Protein AF-A0A7C6RR47-F1 (afdb_monomer)

Structure (mmCIF, N/CA/C/O backbone):
data_AF-A0A7C6RR47-F1
#
_entry.id   AF-A0A7C6RR47-F1
#
loop_
_atom_site.group_PDB
_atom_site.id
_atom_site.type_symbol
_atom_site.label_atom_id
_atom_site.label_alt_id
_atom_site.label_comp_id
_atom_site.label_asym_id
_atom_site.label_entity_id
_atom_site.label_seq_id
_atom_site.pdbx_PDB_ins_code
_atom_site.Cartn_x
_atom_site.Cartn_y
_atom_site.Cartn_z
_atom_site.occupancy
_atom_site.B_iso_or_equiv
_atom_site.auth_seq_id
_atom_site.auth_comp_id
_atom_site.auth_asym_id
_atom_site.auth_atom_id
_atom_site.pdbx_PDB_model_num
ATOM 1 N N . MET A 1 1 ? -8.404 12.039 14.847 1.00 61.62 1 MET A N 1
ATOM 2 C CA . MET A 1 1 ? -8.787 10.628 15.078 1.00 61.62 1 MET A CA 1
ATOM 3 C C . MET A 1 1 ? -9.611 10.583 16.363 1.00 61.62 1 MET A C 1
ATOM 5 O O . MET A 1 1 ? -9.257 11.313 17.282 1.00 61.62 1 MET A O 1
ATOM 9 N N . ARG A 1 2 ? -10.745 9.867 16.410 1.00 76.50 2 ARG A N 1
ATOM 10 C CA . ARG A 1 2 ? -11.572 9.778 17.635 1.00 76.50 2 ARG A CA 1
ATOM 11 C C . ARG A 1 2 ? -10.905 8.827 18.632 1.00 76.50 2 ARG A C 1
ATOM 13 O O . ARG A 1 2 ? -10.347 7.823 18.204 1.00 76.50 2 ARG A O 1
ATOM 20 N N . LYS A 1 3 ? -10.966 9.125 19.933 1.00 86.44 3 LYS A N 1
ATOM 21 C CA . LYS A 1 3 ? -10.440 8.232 20.979 1.00 86.44 3 LYS A CA 1
ATOM 22 C C . LYS A 1 3 ? -11.360 7.015 21.120 1.00 86.44 3 LYS A C 1
ATOM 24 O O . LYS A 1 3 ? -12.569 7.189 21.277 1.00 86.44 3 LYS A O 1
ATOM 29 N N . ILE A 1 4 ? -10.792 5.815 21.071 1.00 90.25 4 ILE A N 1
ATOM 30 C CA . ILE A 1 4 ? -11.515 4.554 21.277 1.00 90.25 4 ILE A CA 1
ATOM 31 C C . ILE A 1 4 ? -11.440 4.192 22.763 1.00 90.25 4 ILE A C 1
ATOM 33 O O . ILE A 1 4 ? -10.389 4.345 23.389 1.00 90.25 4 ILE A O 1
ATOM 37 N N . ILE A 1 5 ? -12.577 3.799 23.331 1.00 92.19 5 ILE A N 1
ATOM 38 C CA . ILE A 1 5 ? -12.757 3.513 24.757 1.00 92.19 5 ILE A CA 1
ATOM 39 C C . ILE A 1 5 ? -13.573 2.226 24.894 1.00 92.19 5 ILE A C 1
ATOM 41 O O . ILE A 1 5 ? -14.574 2.078 24.188 1.00 92.19 5 ILE A O 1
ATOM 45 N N . SER A 1 6 ? -13.216 1.358 25.838 1.00 94.06 6 SER A N 1
ATOM 46 C CA . SER A 1 6 ? -14.055 0.221 26.240 1.00 94.06 6 SER A CA 1
ATOM 47 C C . SER A 1 6 ? -14.748 0.498 27.570 1.00 94.06 6 SER A C 1
ATOM 49 O O . SER A 1 6 ? -14.225 1.206 28.426 1.00 94.06 6 SER A O 1
ATOM 51 N N . ARG A 1 7 ? -15.958 -0.034 27.747 1.00 96.31 7 ARG A N 1
ATOM 52 C CA . ARG A 1 7 ? -16.814 0.165 28.922 1.00 96.31 7 ARG A CA 1
ATOM 53 C C . ARG A 1 7 ? -17.429 -1.164 29.353 1.00 96.31 7 ARG A C 1
ATOM 55 O O . ARG A 1 7 ? -17.940 -1.911 28.520 1.00 96.31 7 ARG A O 1
ATOM 62 N N . GLY A 1 8 ? -17.407 -1.447 30.651 1.00 96.75 8 GLY A N 1
ATOM 63 C CA . GLY A 1 8 ? -17.814 -2.732 31.218 1.00 96.75 8 GLY A CA 1
ATOM 64 C C . GLY A 1 8 ? -19.058 -2.627 32.088 1.00 96.75 8 GLY A C 1
ATOM 65 O O . GLY A 1 8 ? -19.007 -2.107 33.199 1.00 96.75 8 GLY A O 1
ATOM 66 N N . VAL A 1 9 ? -20.180 -3.159 31.610 1.00 97.31 9 VAL A N 1
ATOM 67 C CA . VAL A 1 9 ? -21.425 -3.255 32.379 1.00 97.31 9 VAL A CA 1
ATOM 68 C C . VAL A 1 9 ? -21.378 -4.518 33.235 1.00 97.31 9 VAL A C 1
ATOM 70 O O . VAL A 1 9 ? -21.553 -5.629 32.731 1.00 97.31 9 VAL A O 1
ATOM 73 N N . ILE A 1 10 ? -21.148 -4.338 34.536 1.00 97.00 10 ILE A N 1
ATOM 74 C CA . ILE A 1 10 ? -21.147 -5.414 35.534 1.00 97.00 10 ILE A CA 1
ATOM 75 C C . ILE A 1 10 ? -22.486 -5.401 36.269 1.00 97.00 10 ILE A C 1
ATOM 77 O O . ILE A 1 10 ? -22.844 -4.389 36.876 1.00 97.00 10 ILE A O 1
ATOM 81 N N . ILE A 1 11 ? -23.207 -6.523 36.224 1.00 94.50 11 ILE A N 1
ATOM 82 C CA . ILE A 1 11 ? -24.537 -6.688 36.830 1.00 94.50 11 ILE A CA 1
ATOM 83 C C . ILE A 1 11 ? -24.448 -7.586 38.066 1.00 94.50 11 ILE A C 1
ATOM 85 O O . ILE A 1 11 ? -23.825 -8.643 38.035 1.00 94.50 11 ILE A O 1
ATOM 89 N N . GLU A 1 12 ? -25.137 -7.192 39.133 1.00 91.25 12 GLU A N 1
ATOM 90 C CA . GLU A 1 12 ? -25.349 -7.985 40.340 1.00 91.25 12 GLU A CA 1
ATOM 91 C C . GLU A 1 12 ? -26.840 -7.932 40.718 1.00 91.25 12 GLU A C 1
ATOM 93 O O . GLU A 1 12 ? -27.312 -6.965 41.319 1.00 91.25 12 GLU A O 1
ATOM 98 N N . LYS A 1 13 ? -27.596 -8.980 40.356 1.00 90.88 13 LYS A N 1
ATOM 99 C CA . LYS A 1 13 ? -29.071 -9.024 40.463 1.00 90.88 13 LYS A CA 1
ATOM 100 C C . LYS A 1 13 ? -29.724 -7.858 39.700 1.00 90.88 13 LYS A C 1
ATOM 102 O O . LYS A 1 13 ? -29.531 -7.751 38.496 1.00 90.88 13 LYS A O 1
ATOM 107 N N . ASP A 1 14 ? -30.454 -6.987 40.398 1.00 93.38 14 ASP A N 1
ATOM 108 C CA . ASP A 1 14 ? -31.142 -5.813 39.844 1.00 93.38 14 ASP A CA 1
ATOM 109 C C . ASP A 1 14 ? -30.263 -4.548 39.839 1.00 93.38 14 ASP A C 1
ATOM 111 O O . ASP A 1 14 ? -30.749 -3.448 39.575 1.00 93.38 14 ASP A O 1
ATOM 115 N N . TYR A 1 15 ? -28.974 -4.682 40.163 1.00 95.69 15 TYR A N 1
ATOM 116 C CA . TYR A 1 15 ? -28.036 -3.569 40.267 1.00 95.69 15 TYR A CA 1
ATOM 117 C C . TYR A 1 15 ? -26.928 -3.670 39.226 1.00 95.69 15 TYR A C 1
ATOM 119 O O . TYR A 1 15 ? -26.551 -4.761 38.801 1.00 95.69 15 TYR A O 1
ATOM 127 N N . PHE A 1 16 ? -26.363 -2.526 38.854 1.00 96.25 16 PHE A N 1
ATOM 128 C CA . PHE A 1 16 ? -25.137 -2.457 38.064 1.00 96.25 16 PHE A CA 1
ATOM 129 C C . PHE A 1 16 ? -24.137 -1.483 38.680 1.00 96.25 16 PHE A C 1
ATOM 131 O O . PHE A 1 16 ? -24.515 -0.540 39.379 1.00 96.25 16 PHE A O 1
ATOM 138 N N . TYR A 1 17 ? -22.855 -1.729 38.426 1.00 96.06 17 TYR A N 1
ATOM 139 C CA . TYR A 1 17 ? -21.780 -0.857 38.888 1.00 96.06 17 TYR A CA 1
ATOM 140 C C . TYR A 1 17 ? -21.579 0.318 37.932 1.00 96.06 17 TYR A C 1
ATOM 142 O O . TYR A 1 17 ? -21.533 0.149 36.713 1.00 96.06 17 TYR A O 1
ATOM 150 N N . ALA A 1 18 ? -21.424 1.504 38.507 1.00 95.56 18 ALA A N 1
ATOM 151 C CA . ALA A 1 18 ? -21.013 2.712 37.812 1.00 95.56 18 ALA A CA 1
ATOM 152 C C . ALA A 1 18 ? -20.029 3.491 38.686 1.00 95.56 18 ALA A C 1
ATOM 154 O O . ALA A 1 18 ? -19.902 3.241 39.886 1.00 95.56 18 ALA A O 1
ATOM 155 N N . ILE A 1 19 ? -19.354 4.454 38.077 1.00 93.25 19 ILE A N 1
ATOM 156 C CA . ILE A 1 19 ? -18.532 5.429 38.776 1.00 93.25 19 ILE A CA 1
ATOM 157 C C . ILE A 1 19 ? -19.324 6.731 38.822 1.00 93.25 19 ILE A C 1
ATOM 159 O O . ILE A 1 19 ? -19.735 7.258 37.783 1.00 93.25 19 ILE A O 1
ATOM 163 N N . PHE A 1 20 ? -19.567 7.223 40.032 1.00 92.94 20 PHE A N 1
ATOM 164 C CA . PHE A 1 20 ? -20.072 8.568 40.260 1.00 92.94 20 PHE A CA 1
ATOM 165 C C . PHE A 1 20 ? -18.896 9.535 40.272 1.00 92.94 20 PHE A C 1
ATOM 167 O O . PHE A 1 20 ? -17.930 9.329 41.006 1.00 92.94 20 PHE A O 1
ATOM 174 N N . GLY A 1 21 ? -18.983 10.586 39.464 1.00 89.81 21 GLY A N 1
ATOM 175 C CA . GLY A 1 21 ? -18.011 11.664 39.425 1.00 89.81 21 GLY A CA 1
ATOM 176 C C . GLY A 1 21 ? -18.673 12.998 39.739 1.00 89.81 21 GLY A C 1
ATOM 177 O O . GLY A 1 21 ? -19.667 13.361 39.115 1.00 89.81 21 GLY A O 1
ATOM 178 N N . ARG A 1 22 ? -18.072 13.773 40.642 1.00 89.88 22 ARG A N 1
ATOM 179 C CA . ARG A 1 22 ? -18.421 15.177 40.881 1.00 89.88 22 ARG A CA 1
ATOM 180 C C . ARG A 1 22 ? -17.204 16.062 40.672 1.00 89.88 22 ARG A C 1
ATOM 182 O O . ARG A 1 22 ? -16.155 15.838 41.273 1.00 89.88 22 ARG A O 1
ATOM 189 N N . LYS A 1 23 ? -17.342 17.079 39.826 1.00 87.50 23 LYS A N 1
ATOM 190 C CA . LYS A 1 23 ? -16.293 18.068 39.546 1.00 87.50 23 LYS A CA 1
ATOM 191 C C . LYS A 1 23 ? -16.761 19.455 39.941 1.00 87.50 23 LYS A C 1
ATOM 193 O O . LYS A 1 23 ? -17.876 19.825 39.596 1.00 87.50 23 LYS A O 1
ATOM 198 N N . VAL A 1 24 ? -15.896 20.202 40.613 1.00 87.06 24 VAL A N 1
ATOM 199 C CA . VAL A 1 24 ? -16.110 21.611 40.949 1.00 87.06 24 VAL A CA 1
ATOM 200 C C . VAL A 1 24 ? -15.171 22.443 40.086 1.00 87.06 24 VAL A C 1
ATOM 202 O O . VAL A 1 24 ? -13.958 22.216 40.104 1.00 87.06 24 VAL A O 1
ATOM 205 N N . ASP A 1 25 ? -15.724 23.352 39.287 1.00 84.75 25 ASP A N 1
ATOM 206 C CA . ASP A 1 25 ? -14.920 24.266 38.472 1.00 84.75 25 ASP A CA 1
ATOM 207 C C . ASP A 1 25 ? -14.314 25.413 39.307 1.00 84.75 25 ASP A C 1
ATOM 209 O O . ASP A 1 25 ? -14.573 25.556 40.503 1.00 84.75 25 ASP A O 1
ATOM 213 N N . GLU A 1 26 ? -13.482 26.247 38.676 1.00 81.25 26 GLU A N 1
ATOM 214 C CA . GLU A 1 26 ? -12.825 27.392 39.330 1.00 81.25 26 GLU A CA 1
ATOM 215 C C . GLU A 1 26 ? -13.816 28.454 39.849 1.00 81.25 26 GLU A C 1
ATOM 217 O O . GLU A 1 26 ? -13.447 29.287 40.677 1.00 81.25 26 GLU A O 1
ATOM 222 N N . PHE A 1 27 ? -15.074 28.408 39.398 1.00 83.06 27 PHE A N 1
ATOM 223 C CA . PHE A 1 27 ? -16.157 29.309 39.792 1.00 83.06 27 PHE A CA 1
ATOM 224 C C . PHE A 1 27 ? -17.083 28.698 40.857 1.00 83.06 27 PHE A C 1
ATOM 226 O O . PHE A 1 27 ? -18.035 29.351 41.283 1.00 83.06 27 PHE A O 1
ATOM 233 N N . GLY A 1 28 ? -16.804 27.471 41.311 1.00 79.38 28 GLY A N 1
ATOM 234 C CA . GLY A 1 28 ? -17.597 26.766 42.316 1.00 79.38 28 GLY A CA 1
ATOM 235 C C . GLY A 1 28 ? -18.832 26.048 41.767 1.00 79.38 28 GLY A C 1
ATOM 236 O O . GLY A 1 28 ? -19.649 25.590 42.563 1.00 79.38 28 GLY A O 1
ATOM 237 N N . ASN A 1 29 ? -18.995 25.931 40.445 1.00 83.94 29 ASN A N 1
ATOM 238 C CA . ASN A 1 29 ? -20.102 25.169 39.872 1.00 83.94 29 ASN A CA 1
ATOM 239 C C . ASN A 1 29 ? -19.810 23.672 39.964 1.00 83.94 29 ASN A C 1
ATOM 241 O O . ASN A 1 29 ? -18.764 23.198 39.509 1.00 83.94 29 ASN A O 1
ATOM 245 N N . GLU A 1 30 ? -20.763 22.923 40.513 1.00 87.12 30 GLU A N 1
ATOM 246 C CA . GLU A 1 30 ? -20.675 21.470 40.616 1.00 87.12 30 GLU A CA 1
ATOM 247 C C . GLU A 1 30 ? -21.294 20.802 39.382 1.00 87.12 30 GLU A C 1
ATOM 249 O O . GLU A 1 30 ? -22.404 21.127 38.958 1.00 87.12 30 GLU A O 1
ATOM 254 N N . LYS A 1 31 ? -20.573 19.839 38.805 1.00 86.94 31 LYS A N 1
ATOM 255 C CA . LYS A 1 31 ? -21.072 18.947 37.760 1.00 86.94 31 LYS A CA 1
ATOM 256 C C . LYS A 1 31 ? -20.971 17.505 38.227 1.00 86.94 31 LYS A C 1
ATOM 258 O O . LYS A 1 31 ? -19.867 16.981 38.390 1.00 86.94 31 LYS A O 1
ATOM 263 N N . GLU A 1 32 ? -22.124 16.874 38.374 1.00 89.81 32 GLU A N 1
ATOM 264 C CA . GLU A 1 32 ? -22.272 15.463 38.716 1.00 89.81 32 GLU A CA 1
ATOM 265 C C . GLU A 1 32 ? -22.564 14.637 37.463 1.00 89.81 32 GLU A C 1
ATOM 267 O O . GLU A 1 32 ? -23.210 15.113 36.529 1.00 89.81 32 GLU A O 1
ATOM 272 N N . TYR A 1 33 ? -22.039 13.418 37.411 1.00 89.06 33 TYR A N 1
ATOM 273 C CA . TYR A 1 33 ? -22.284 12.489 36.314 1.00 89.06 33 TYR A CA 1
ATOM 274 C C . TYR A 1 33 ? -22.016 11.050 36.743 1.00 89.06 33 TYR A C 1
ATOM 276 O O . TYR A 1 33 ? -21.202 10.784 37.628 1.00 89.06 33 TYR A O 1
ATOM 284 N N . TYR A 1 34 ? -22.663 10.118 36.049 1.00 92.56 34 TYR A N 1
ATOM 285 C CA . TYR A 1 34 ? -22.368 8.696 36.148 1.00 92.56 34 TYR A CA 1
ATOM 286 C C . TYR A 1 34 ? -21.716 8.205 34.862 1.00 92.56 34 TYR A C 1
ATOM 288 O O . TYR A 1 34 ? -22.094 8.602 33.755 1.00 92.56 34 TYR A O 1
ATOM 296 N N . VAL A 1 35 ? -20.752 7.303 35.000 1.00 92.69 35 VAL A N 1
ATOM 297 C CA . VAL A 1 35 ? -20.115 6.642 33.865 1.00 92.69 35 VAL A CA 1
ATOM 298 C C . VAL A 1 35 ? -19.952 5.154 34.146 1.00 92.69 35 VAL A C 1
ATOM 300 O O . VAL A 1 35 ? -19.728 4.734 35.278 1.00 92.69 35 VAL A O 1
ATOM 303 N N . ILE A 1 36 ? -20.098 4.338 33.106 1.00 96.12 36 ILE A N 1
ATOM 304 C CA . ILE A 1 36 ? -19.756 2.918 33.186 1.00 96.12 36 ILE A CA 1
ATOM 305 C C . ILE A 1 36 ? -18.224 2.805 33.263 1.00 96.12 36 ILE A C 1
ATOM 307 O O . ILE A 1 36 ? -17.552 3.490 32.495 1.00 96.12 36 ILE A O 1
ATOM 311 N N . PRO A 1 37 ? -17.655 1.988 34.158 1.00 95.38 37 PRO A N 1
ATOM 312 C CA . PRO A 1 37 ? -16.205 1.834 34.295 1.00 95.38 37 PRO A CA 1
ATOM 313 C C . PRO A 1 37 ? -15.547 1.355 32.989 1.00 95.38 37 PRO A C 1
ATOM 315 O O . PRO A 1 37 ? -16.167 0.638 32.193 1.00 95.38 37 PRO A O 1
ATOM 318 N N . GLY A 1 38 ? -14.312 1.788 32.755 1.00 94.19 38 GLY A N 1
ATOM 319 C CA . GLY A 1 38 ? -13.471 1.462 31.608 1.00 94.19 38 GLY A CA 1
ATOM 320 C C . GLY A 1 38 ? -12.686 2.666 31.069 1.00 94.19 38 GLY A C 1
ATOM 321 O O . GLY A 1 38 ? -12.999 3.823 31.368 1.00 94.19 38 GLY A O 1
ATOM 322 N N . GLY A 1 39 ? -11.725 2.409 30.184 1.00 92.62 39 GLY A N 1
ATOM 323 C CA . GLY A 1 39 ? -10.787 3.425 29.713 1.00 92.62 39 GLY A CA 1
ATOM 324 C C . GLY A 1 39 ? -10.399 3.306 28.244 1.00 92.62 39 GLY A C 1
ATOM 325 O O . GLY A 1 39 ? -11.116 2.734 27.423 1.00 92.62 39 GLY A O 1
ATOM 326 N N . GLY A 1 40 ? -9.324 4.008 27.887 1.00 91.75 40 GLY A N 1
ATOM 327 C CA . GLY A 1 40 ? -8.871 4.132 26.502 1.00 91.75 40 GLY A CA 1
ATOM 328 C C . GLY A 1 40 ? -8.038 2.935 26.068 1.00 91.75 40 GLY A C 1
ATOM 329 O O . GLY A 1 40 ? -7.365 2.334 26.893 1.00 91.75 40 GLY A O 1
ATOM 330 N N . ILE A 1 41 ? -8.060 2.632 24.773 1.00 87.62 41 ILE A N 1
ATOM 331 C CA . ILE A 1 41 ? -7.231 1.568 24.193 1.00 87.62 41 ILE A CA 1
ATOM 332 C C . ILE A 1 41 ? -5.751 1.974 24.118 1.00 87.62 41 ILE A C 1
ATOM 334 O O . ILE A 1 41 ? -5.452 3.127 23.782 1.00 87.62 41 ILE A O 1
ATOM 338 N N . GLU A 1 42 ? -4.848 1.041 24.423 1.00 85.56 42 GLU A N 1
ATOM 339 C CA . GLU A 1 42 ? -3.397 1.196 24.241 1.00 85.56 42 GLU A CA 1
ATOM 340 C C . GLU A 1 42 ? -2.926 0.669 22.868 1.00 85.56 42 GLU A C 1
ATOM 342 O O . GLU A 1 42 ? -3.703 0.083 22.109 1.00 85.56 42 GLU A O 1
ATOM 347 N N . GLU A 1 43 ? -1.667 0.936 22.491 1.00 75.50 43 GLU A N 1
ATOM 348 C CA . GLU A 1 43 ? -1.110 0.443 21.221 1.00 75.50 43 GLU A CA 1
ATOM 349 C C . GLU A 1 43 ? -1.090 -1.093 21.189 1.00 75.50 43 GLU A C 1
ATOM 351 O O . GLU A 1 43 ? -0.654 -1.737 22.137 1.00 75.50 43 GLU A O 1
ATOM 356 N N . ASP A 1 44 ? -1.556 -1.664 20.073 1.00 77.06 44 ASP A N 1
ATOM 357 C CA . ASP A 1 44 ? -1.648 -3.111 19.822 1.00 77.06 44 ASP A CA 1
ATOM 358 C C . ASP A 1 44 ? -2.574 -3.908 20.786 1.00 77.06 44 ASP A C 1
ATOM 360 O O . ASP A 1 44 ? -2.527 -5.135 20.799 1.00 77.06 44 ASP A O 1
ATOM 364 N N . GLU A 1 45 ? -3.467 -3.244 21.532 1.00 78.50 45 GLU A N 1
ATOM 365 C CA . GLU A 1 45 ? -4.457 -3.876 22.427 1.00 78.50 45 GLU A CA 1
ATOM 366 C C . GLU A 1 45 ? -5.820 -4.104 21.726 1.00 78.50 45 GLU A C 1
ATOM 368 O O . GLU A 1 45 ? -6.288 -3.251 20.968 1.00 78.50 45 GLU A O 1
ATOM 373 N N . SER A 1 46 ? -6.498 -5.236 21.966 1.00 82.06 46 SER A N 1
ATOM 374 C CA . SER A 1 46 ? -7.901 -5.450 21.545 1.00 82.06 46 SER A CA 1
ATOM 375 C C . SER A 1 46 ? -8.908 -4.811 22.517 1.00 82.06 46 SER A C 1
ATOM 377 O O . SER A 1 46 ? -8.576 -4.524 23.660 1.00 82.06 46 SER A O 1
ATOM 379 N N . LEU A 1 47 ? -10.181 -4.618 22.132 1.00 86.12 47 LEU A N 1
ATOM 380 C CA . LEU A 1 47 ? -11.199 -4.114 23.085 1.00 86.12 47 LEU A CA 1
ATOM 381 C C . LEU A 1 47 ? -11.407 -5.040 24.283 1.00 86.12 47 LEU A C 1
ATOM 383 O O . LEU A 1 47 ? -11.749 -4.583 25.370 1.00 86.12 47 LEU A O 1
ATOM 387 N N . GLU A 1 48 ? -11.264 -6.342 24.056 1.00 87.75 48 GLU A N 1
ATOM 388 C CA . GLU A 1 48 ? -11.490 -7.368 25.064 1.00 87.75 48 GLU A CA 1
ATOM 389 C C . GLU A 1 48 ? -10.349 -7.358 26.085 1.00 87.75 48 GLU A C 1
ATOM 391 O O . GLU A 1 48 ? -10.603 -7.314 27.287 1.00 87.75 48 GLU A O 1
ATOM 396 N N . GLU A 1 49 ? -9.100 -7.303 25.615 1.00 90.00 49 GLU A N 1
ATOM 397 C CA . GLU A 1 49 ? -7.926 -7.107 26.474 1.00 90.00 49 GLU A CA 1
ATOM 398 C C . GLU A 1 49 ? -8.006 -5.768 27.209 1.00 90.00 49 GLU A C 1
ATOM 400 O O . GLU A 1 49 ? -7.858 -5.737 28.431 1.00 90.00 49 GLU A O 1
ATOM 405 N N . ASN A 1 50 ? -8.369 -4.700 26.489 1.00 93.75 50 ASN A N 1
ATOM 406 C CA . ASN A 1 50 ? -8.547 -3.366 27.040 1.00 93.75 50 ASN A CA 1
ATOM 407 C C . ASN A 1 50 ? -9.549 -3.352 28.182 1.00 93.75 50 ASN A C 1
ATOM 409 O O . ASN A 1 50 ? -9.225 -2.893 29.270 1.00 93.75 50 ASN A O 1
ATOM 413 N N . ILE A 1 51 ? -10.763 -3.874 27.987 1.00 95.44 51 ILE A N 1
ATOM 414 C CA . ILE A 1 51 ? -11.762 -3.802 29.053 1.00 95.44 51 ILE A CA 1
ATOM 415 C C . ILE A 1 51 ? -11.392 -4.670 30.258 1.00 95.44 51 ILE A C 1
ATOM 417 O O . ILE A 1 51 ? -11.707 -4.305 31.389 1.00 95.44 51 ILE A O 1
ATOM 421 N N . ILE A 1 52 ? -10.708 -5.798 30.045 1.00 94.19 52 ILE A N 1
ATOM 422 C CA . ILE A 1 52 ? -10.213 -6.636 31.142 1.00 94.19 52 ILE A CA 1
ATOM 423 C C . ILE A 1 52 ? -9.147 -5.876 31.940 1.00 94.19 52 ILE A C 1
ATOM 425 O O . ILE A 1 52 ? -9.243 -5.821 33.168 1.00 94.19 52 ILE A O 1
ATOM 429 N N . ARG A 1 53 ? -8.172 -5.255 31.261 1.00 94.44 53 ARG A N 1
ATOM 430 C CA . ARG A 1 53 ? -7.125 -4.445 31.897 1.00 94.44 53 ARG A CA 1
ATOM 431 C C . ARG A 1 53 ? -7.715 -3.238 32.624 1.00 94.44 53 ARG A C 1
ATOM 433 O O . ARG A 1 53 ? -7.440 -3.045 33.803 1.00 94.44 53 ARG A O 1
ATOM 440 N N . GLU A 1 54 ? -8.581 -2.475 31.970 1.00 95.88 54 GLU A N 1
ATOM 441 C CA . GLU A 1 54 ? -9.192 -1.271 32.539 1.00 95.88 54 GLU A CA 1
ATOM 442 C C . GLU A 1 54 ? -10.056 -1.592 33.766 1.00 95.88 54 GLU A C 1
ATOM 444 O O . GLU A 1 54 ? -9.952 -0.918 34.785 1.00 95.88 54 GLU A O 1
ATOM 449 N N . LEU A 1 55 ? -10.860 -2.664 33.745 1.00 95.75 55 LEU A N 1
ATOM 450 C CA . LEU A 1 55 ? -11.630 -3.065 34.933 1.00 95.75 55 LEU A CA 1
ATOM 451 C C . LEU A 1 55 ? -10.731 -3.588 36.062 1.00 95.75 55 LEU A C 1
ATOM 453 O O . LEU A 1 55 ? -11.053 -3.401 37.240 1.00 95.75 55 LEU A O 1
ATOM 457 N N . LYS A 1 56 ? -9.584 -4.189 35.730 1.00 94.88 56 LYS A N 1
ATOM 458 C CA . LYS A 1 56 ? -8.569 -4.550 36.722 1.00 94.88 56 LYS A CA 1
ATOM 459 C C . LYS A 1 56 ? -7.946 -3.309 37.358 1.00 94.88 56 LYS A C 1
ATOM 461 O O . LYS A 1 56 ? -7.767 -3.280 38.574 1.00 94.88 56 LYS A O 1
ATOM 466 N N . GLU A 1 57 ? -7.643 -2.289 36.566 1.00 92.62 57 GLU A N 1
ATOM 467 C CA . GLU A 1 57 ? -6.998 -1.056 37.017 1.00 92.62 57 GLU A CA 1
ATOM 468 C C . GLU A 1 57 ? -7.944 -0.103 37.757 1.00 92.62 57 GLU A C 1
ATOM 470 O O . GLU A 1 57 ? -7.567 0.443 38.795 1.00 92.62 57 GLU A O 1
ATOM 475 N N . GLU A 1 58 ? -9.167 0.097 37.264 1.00 92.88 58 GLU A N 1
ATOM 476 C CA . GLU A 1 58 ? -10.141 1.037 37.834 1.00 92.88 58 GLU A CA 1
ATOM 477 C C . GLU A 1 58 ? -10.909 0.451 39.020 1.00 92.88 58 GLU A C 1
ATOM 479 O O . GLU A 1 58 ? -11.244 1.182 39.952 1.00 92.88 58 GLU A O 1
ATOM 484 N N . LEU A 1 59 ? -11.193 -0.856 39.010 1.00 93.38 59 LEU A N 1
ATOM 485 C CA . LEU A 1 59 ? -12.061 -1.489 40.009 1.00 93.38 59 LEU A CA 1
ATOM 486 C C . LEU A 1 59 ? -11.383 -2.602 40.821 1.00 93.38 59 LEU A C 1
ATOM 488 O O . LEU A 1 59 ? -12.029 -3.176 41.699 1.00 93.38 59 LEU A O 1
ATOM 492 N N . SER A 1 60 ? -10.120 -2.947 40.545 1.00 93.94 60 SER A N 1
ATOM 493 C CA . SER A 1 60 ? -9.405 -4.048 41.215 1.00 93.94 60 SER A CA 1
ATOM 494 C C . SER A 1 60 ? -10.098 -5.417 41.117 1.00 93.94 60 SER A C 1
ATOM 496 O O . SER A 1 60 ? -9.973 -6.252 42.019 1.00 93.94 60 SER A O 1
ATOM 498 N N . VAL A 1 61 ? -10.813 -5.682 40.018 1.00 94.62 61 VAL A N 1
ATOM 499 C CA . VAL A 1 61 ? -11.506 -6.961 39.777 1.00 94.62 61 VAL A CA 1
ATOM 500 C C . VAL A 1 61 ? -10.944 -7.699 38.570 1.00 94.62 61 VAL A C 1
ATOM 502 O O . VAL A 1 61 ? -10.545 -7.089 37.586 1.00 94.62 61 VAL A O 1
ATOM 505 N N . ASP A 1 62 ? -10.948 -9.028 38.642 1.00 91.88 62 ASP A N 1
ATOM 506 C CA . ASP A 1 62 ? -10.799 -9.878 37.463 1.00 91.88 62 ASP A CA 1
ATOM 507 C C . ASP A 1 62 ? -12.189 -10.191 36.919 1.00 91.88 62 ASP A C 1
ATOM 509 O O . ASP A 1 62 ? -13.105 -10.547 37.674 1.00 91.88 62 ASP A O 1
ATOM 513 N N . VAL A 1 63 ? -12.349 -10.080 35.605 1.00 93.25 63 VAL A N 1
ATOM 514 C CA . VAL A 1 63 ? -13.649 -10.210 34.951 1.00 93.25 63 VAL A CA 1
ATOM 515 C C . VAL A 1 63 ? -13.608 -11.189 33.791 1.00 93.25 63 VAL A C 1
ATOM 517 O O . VAL A 1 63 ? -12.580 -11.393 33.150 1.00 93.25 63 VAL A O 1
ATOM 520 N N . LYS A 1 64 ? -14.768 -11.766 33.496 1.00 89.88 64 LYS A N 1
ATOM 521 C CA . LYS A 1 64 ? -15.048 -12.510 32.274 1.00 89.88 64 LYS A CA 1
ATOM 522 C C . LYS A 1 64 ? -16.017 -11.707 31.414 1.00 89.88 64 LYS A C 1
ATOM 524 O O . LYS A 1 64 ? -17.044 -11.241 31.905 1.00 89.88 64 LYS A O 1
ATOM 529 N N . ILE A 1 65 ? -15.720 -11.581 30.124 1.00 92.81 65 ILE A N 1
ATOM 530 C CA . ILE A 1 65 ? -16.634 -10.972 29.154 1.00 92.81 65 ILE A CA 1
ATOM 531 C C . ILE A 1 65 ? -17.747 -11.975 28.829 1.00 92.81 65 ILE A C 1
ATOM 533 O O . ILE A 1 65 ? -17.485 -13.131 28.495 1.00 92.81 65 ILE A O 1
ATOM 537 N N . ILE A 1 66 ? -18.995 -11.529 28.944 1.00 91.38 66 ILE A N 1
ATOM 538 C CA . ILE A 1 66 ? -20.198 -12.320 28.660 1.00 91.38 66 ILE A CA 1
ATOM 539 C C . ILE A 1 66 ? -20.701 -12.066 27.239 1.00 91.38 66 ILE A C 1
ATOM 541 O O . ILE A 1 66 ? -21.153 -12.992 26.570 1.00 91.38 66 ILE A O 1
ATOM 545 N N . GLY A 1 67 ? -20.611 -10.825 26.763 1.00 86.69 67 GLY A N 1
ATOM 546 C CA . GLY A 1 67 ? -20.999 -10.482 25.401 1.00 86.69 67 GLY A CA 1
ATOM 547 C C . GLY A 1 67 ? -20.924 -8.990 25.122 1.00 86.69 67 GLY A C 1
ATOM 548 O O . GLY A 1 67 ? -20.887 -8.167 26.038 1.00 86.69 67 GLY A O 1
ATOM 549 N N . TYR A 1 68 ? -20.918 -8.633 23.843 1.00 91.75 68 TYR A N 1
ATOM 550 C CA . TYR A 1 68 ? -20.901 -7.242 23.411 1.00 91.75 68 TYR A CA 1
ATOM 551 C C . TYR A 1 68 ? -22.304 -6.661 23.273 1.00 91.75 68 TYR A C 1
ATOM 553 O O . TYR A 1 68 ? -23.221 -7.291 22.738 1.00 91.75 68 TYR A O 1
ATOM 561 N N . LEU A 1 69 ? -22.448 -5.421 23.728 1.00 92.31 69 LEU A N 1
ATOM 562 C CA . LEU A 1 69 ? -23.725 -4.722 23.820 1.00 92.31 69 LEU A CA 1
ATOM 563 C C . LEU A 1 69 ? -23.935 -3.723 22.682 1.00 92.31 69 LEU A C 1
ATOM 565 O O . LEU A 1 69 ? -25.081 -3.403 22.368 1.00 92.31 69 LEU A O 1
ATOM 569 N N . GLY A 1 70 ? -22.851 -3.229 22.080 1.00 90.25 70 GLY A N 1
ATOM 570 C CA . GLY A 1 70 ? -22.873 -2.176 21.067 1.00 90.25 70 GLY A CA 1
ATOM 571 C C . GLY A 1 70 ? -21.844 -1.080 21.339 1.00 90.25 70 GLY A C 1
ATOM 572 O O . GLY A 1 70 ? -21.065 -1.148 22.289 1.00 90.25 70 GLY A O 1
ATOM 573 N N . SER A 1 71 ? -21.872 -0.041 20.508 1.00 92.06 71 SER A N 1
ATOM 574 C CA . SER A 1 71 ? -21.048 1.157 20.670 1.00 92.06 71 SER A CA 1
ATOM 575 C C . SER A 1 71 ? -21.895 2.421 20.641 1.00 92.06 71 SER A C 1
ATOM 577 O O . SER A 1 71 ? -22.891 2.486 19.921 1.00 92.06 71 SER A O 1
ATOM 579 N N . ASP A 1 72 ? -21.448 3.443 21.359 1.00 89.88 72 ASP A N 1
ATOM 580 C CA . ASP A 1 72 ? -21.973 4.804 21.296 1.00 89.88 72 ASP A CA 1
ATOM 581 C C . ASP A 1 72 ? -20.857 5.763 20.862 1.00 89.88 72 ASP A C 1
ATOM 583 O O . ASP A 1 72 ? -19.684 5.552 21.178 1.00 89.88 72 ASP A O 1
ATOM 587 N N . GLN A 1 73 ? -21.193 6.808 20.110 1.00 90.12 73 GLN A N 1
ATOM 588 C CA . GLN A 1 73 ? -20.204 7.720 19.538 1.00 90.12 73 GLN A CA 1
ATOM 589 C C . GLN A 1 73 ? -20.605 9.183 19.702 1.00 90.12 73 GLN A C 1
ATOM 591 O O . GLN A 1 73 ? -21.736 9.582 19.439 1.00 90.12 73 GLN A O 1
ATOM 596 N N . ASN A 1 74 ? -19.630 10.015 20.058 1.00 83.19 74 ASN A N 1
ATOM 597 C CA . ASN A 1 74 ? -19.756 11.469 20.031 1.00 83.19 74 ASN A CA 1
ATOM 598 C C . ASN A 1 74 ? -18.655 12.081 19.144 1.00 83.19 74 ASN A C 1
ATOM 600 O O . ASN A 1 74 ? -17.910 11.373 18.463 1.00 83.19 74 ASN A O 1
ATOM 604 N N . LYS A 1 75 ? -18.551 13.417 19.118 1.00 82.19 75 LYS A N 1
ATOM 605 C CA . LYS A 1 75 ? -17.572 14.123 18.271 1.00 82.19 75 LYS A CA 1
ATOM 606 C C . LYS A 1 75 ? -16.121 13.682 18.524 1.00 82.19 75 LYS A C 1
ATOM 608 O O . LYS A 1 75 ? -15.336 13.666 17.579 1.00 82.19 75 LYS A O 1
ATOM 613 N N . ASN A 1 76 ? -15.789 13.298 19.757 1.00 86.75 76 ASN A N 1
ATOM 614 C CA . ASN A 1 76 ? -14.419 13.056 20.206 1.00 86.75 76 ASN A CA 1
ATOM 615 C C . ASN A 1 76 ? -14.118 11.580 20.498 1.00 86.75 76 ASN A C 1
ATOM 617 O O . ASN A 1 76 ? -12.961 11.176 20.387 1.00 86.75 76 ASN A O 1
ATOM 621 N N . THR A 1 77 ? -15.121 10.779 20.870 1.00 87.06 77 THR A N 1
ATOM 622 C CA . THR A 1 77 ? -14.922 9.410 21.368 1.00 87.06 77 THR A CA 1
ATOM 623 C C . THR A 1 77 ? -15.863 8.398 20.721 1.00 87.06 77 THR A C 1
ATOM 625 O O . THR A 1 77 ? -17.009 8.719 20.403 1.00 87.06 77 THR A O 1
ATOM 628 N N . ILE A 1 78 ? -15.383 7.162 20.584 1.00 90.56 78 ILE A N 1
ATOM 629 C CA . ILE A 1 78 ? -16.186 5.966 20.306 1.00 90.56 78 ILE A CA 1
ATOM 630 C C . ILE A 1 78 ? -16.064 5.065 21.536 1.00 90.56 78 ILE A C 1
ATOM 632 O O . ILE A 1 78 ? -14.954 4.713 21.933 1.00 90.56 78 ILE A O 1
ATOM 636 N N . SER A 1 79 ? -17.185 4.750 22.178 1.00 93.00 79 SER A N 1
ATOM 637 C CA . SER A 1 79 ? -17.245 3.940 23.395 1.00 93.00 79 SER A CA 1
ATOM 638 C C . SER A 1 79 ? -17.929 2.610 23.108 1.00 93.00 79 SER A C 1
ATOM 640 O O . SER A 1 79 ? -19.107 2.583 22.764 1.00 93.00 79 SER A O 1
ATOM 642 N N . HIS A 1 80 ? -17.189 1.518 23.257 1.00 93.94 80 HIS A N 1
ATOM 643 C CA . HIS A 1 80 ? -17.639 0.142 23.067 1.00 93.94 80 HIS A CA 1
ATOM 644 C C . HIS A 1 80 ? -18.054 -0.469 24.405 1.00 93.94 80 HIS A C 1
ATOM 646 O O . HIS A 1 80 ? -17.324 -0.341 25.383 1.00 93.94 80 HIS A O 1
ATOM 652 N N . PHE A 1 81 ? -19.214 -1.124 24.466 1.00 95.44 81 PHE A N 1
ATOM 653 C CA . PHE A 1 81 ? -19.784 -1.639 25.711 1.00 95.44 81 PHE A CA 1
ATOM 654 C C . PHE A 1 81 ? -19.838 -3.165 25.724 1.00 95.44 81 PHE A C 1
ATOM 656 O O . PHE A 1 81 ? -20.362 -3.795 24.804 1.00 95.44 81 PHE A O 1
ATOM 663 N N . PHE A 1 82 ? -19.374 -3.747 26.825 1.00 95.12 82 PHE A N 1
ATOM 664 C CA . PHE A 1 82 ? -19.374 -5.183 27.083 1.00 95.12 82 PHE A CA 1
ATOM 665 C C . PHE A 1 82 ? -20.171 -5.486 28.349 1.00 95.12 82 PHE A C 1
ATOM 667 O O . PHE A 1 82 ? -20.115 -4.729 29.316 1.00 95.12 82 PHE A O 1
ATOM 674 N N . ARG A 1 83 ? -20.901 -6.604 28.366 1.00 95.50 83 ARG A N 1
ATOM 675 C CA . ARG A 1 83 ? -21.391 -7.202 29.611 1.00 95.50 83 ARG A CA 1
AT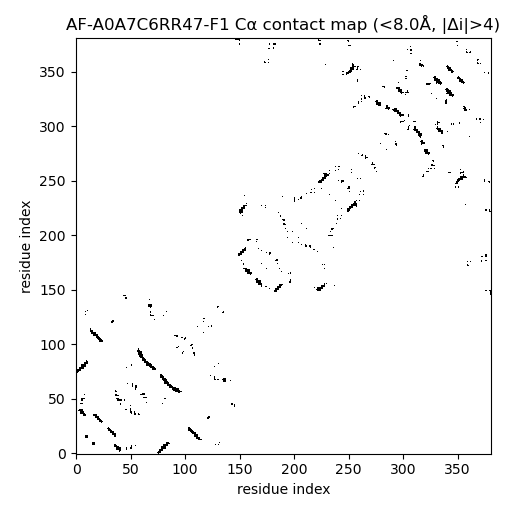OM 676 C C . ARG A 1 83 ? -20.255 -8.019 30.210 1.00 95.50 83 ARG A C 1
ATOM 678 O O . ARG A 1 83 ? -19.728 -8.903 29.534 1.00 95.50 83 ARG A O 1
ATOM 685 N N . CYS A 1 84 ? -19.928 -7.758 31.469 1.00 95.38 84 CYS A N 1
ATOM 686 C CA . CYS A 1 84 ? -18.862 -8.443 32.191 1.00 95.38 84 CYS A CA 1
ATOM 687 C C . CYS A 1 84 ? -19.393 -9.064 33.489 1.00 95.38 84 CYS A C 1
ATOM 689 O O . CYS A 1 84 ? -20.317 -8.541 34.112 1.00 95.38 84 CYS A O 1
ATOM 691 N N . GLU A 1 85 ? -18.778 -10.162 33.911 1.00 93.19 85 GLU A N 1
ATOM 692 C CA . GLU A 1 85 ? -19.026 -10.821 35.193 1.00 93.19 85 GLU A CA 1
ATOM 693 C C . GLU A 1 85 ? -17.734 -10.837 36.011 1.00 93.19 85 GLU A C 1
ATOM 695 O O . GLU A 1 85 ? -16.668 -11.150 35.481 1.00 93.19 85 GLU A O 1
ATOM 700 N N . ILE A 1 86 ? -17.813 -10.494 37.298 1.00 94.69 86 ILE A N 1
ATOM 701 C CA . ILE A 1 86 ? -16.658 -10.558 38.199 1.00 94.69 86 ILE A CA 1
ATOM 702 C C . ILE A 1 86 ? -16.385 -12.023 38.527 1.00 94.69 86 ILE A C 1
ATOM 704 O O . ILE A 1 86 ? -17.240 -12.702 39.091 1.00 94.69 86 ILE A O 1
ATOM 708 N N . ILE A 1 87 ? -15.176 -12.486 38.219 1.00 93.38 87 ILE A N 1
ATOM 709 C CA . ILE A 1 87 ? -14.716 -13.838 38.561 1.00 93.38 87 ILE A CA 1
ATOM 710 C C . ILE A 1 87 ? -13.823 -13.844 39.805 1.00 93.38 87 ILE A C 1
ATOM 712 O O . ILE A 1 87 ? -13.737 -14.864 40.485 1.00 93.38 87 ILE A O 1
ATOM 716 N N . ASN A 1 88 ? -13.179 -12.717 40.131 1.00 92.69 88 ASN A N 1
ATOM 717 C CA . ASN A 1 88 ? -12.378 -12.560 41.344 1.00 92.69 88 ASN A CA 1
ATOM 718 C C . ASN A 1 88 ? -12.267 -11.081 41.767 1.00 92.69 88 ASN A C 1
ATOM 720 O O . ASN A 1 88 ? -12.267 -10.177 40.933 1.00 92.69 88 ASN A O 1
ATOM 724 N N . GLY A 1 89 ? -12.138 -10.839 43.074 1.00 90.69 89 GLY A N 1
ATOM 725 C CA . GLY A 1 89 ? -12.063 -9.499 43.665 1.00 90.69 89 GLY A CA 1
ATOM 726 C C . GLY A 1 89 ? -13.421 -8.897 44.050 1.00 90.69 89 GLY A C 1
ATOM 727 O O . GLY A 1 89 ? -14.481 -9.489 43.854 1.00 90.69 89 GLY A O 1
ATOM 728 N N . LYS A 1 90 ? -13.379 -7.703 44.647 1.00 90.25 90 LYS A N 1
ATOM 729 C CA . LYS A 1 90 ? -14.552 -6.861 44.928 1.00 90.25 90 LYS A CA 1
ATOM 730 C C . LYS A 1 90 ? -14.282 -5.471 44.354 1.00 90.25 90 LYS A C 1
ATOM 732 O O . LYS A 1 90 ? -13.160 -5.006 44.540 1.00 90.25 90 LYS A O 1
ATOM 737 N N . PRO A 1 91 ? -15.267 -4.806 43.722 1.00 90.81 91 PRO A N 1
ATOM 738 C CA . PRO A 1 91 ? -15.059 -3.480 43.152 1.00 90.81 91 PRO A CA 1
ATOM 739 C C . PRO A 1 91 ? -14.591 -2.479 44.207 1.00 90.81 91 PRO A C 1
ATOM 741 O O . PRO A 1 91 ? -15.313 -2.186 45.162 1.00 90.81 91 PRO A O 1
ATOM 744 N N . ILE A 1 92 ? -13.370 -1.983 44.034 1.00 89.19 92 ILE A N 1
ATOM 745 C CA . ILE A 1 92 ? -12.729 -0.963 44.865 1.00 89.19 92 ILE A CA 1
ATOM 746 C C . ILE A 1 92 ? -12.112 0.055 43.912 1.00 89.19 92 ILE A C 1
ATOM 748 O O . ILE A 1 92 ? -11.418 -0.333 42.979 1.00 89.19 92 ILE A O 1
ATOM 752 N N . LEU A 1 93 ? -12.365 1.348 44.143 1.00 87.62 93 LEU A N 1
ATOM 753 C CA . LEU A 1 93 ? -11.924 2.389 43.221 1.00 87.62 93 LEU A CA 1
ATOM 754 C C . LEU A 1 93 ? -10.401 2.524 43.273 1.00 87.62 93 LEU A C 1
ATOM 756 O O . LEU A 1 93 ? -9.834 3.005 44.260 1.00 87.62 93 LEU A O 1
ATOM 760 N N . THR A 1 94 ? -9.753 2.135 42.186 1.00 83.06 94 THR A N 1
ATOM 761 C CA . THR A 1 94 ? -8.314 2.253 41.964 1.00 83.06 94 THR A CA 1
ATOM 762 C C . THR A 1 94 ? -8.035 3.073 40.697 1.00 83.06 94 THR A C 1
ATOM 764 O O . THR A 1 94 ? -8.910 3.778 40.197 1.00 83.06 94 THR A O 1
ATOM 767 N N . GLY A 1 95 ? -6.786 3.113 40.233 1.00 80.75 95 GLY A N 1
ATOM 768 C CA . GLY A 1 95 ? -6.448 3.783 38.973 1.00 80.75 95 GLY A CA 1
ATOM 769 C C . GLY A 1 95 ? -6.421 5.316 39.029 1.00 80.75 95 GLY A C 1
ATOM 770 O O . GLY A 1 95 ? -6.151 5.930 40.067 1.00 80.75 95 GLY A O 1
ATOM 771 N N . GLU A 1 96 ? -6.614 5.953 37.869 1.00 76.50 96 GLU A N 1
ATOM 772 C CA . GLU A 1 96 ? -6.474 7.407 37.719 1.00 76.50 96 GLU A CA 1
ATOM 773 C C . GLU A 1 96 ? -7.510 8.203 38.510 1.00 76.50 96 GLU A C 1
ATOM 775 O O . GLU A 1 96 ? -7.187 9.257 39.054 1.00 76.50 96 GLU A O 1
ATOM 780 N N . GLU A 1 97 ? -8.752 7.733 38.565 1.00 78.12 97 GLU A N 1
ATOM 781 C CA . GLU A 1 97 ? -9.840 8.441 39.240 1.00 78.12 97 GLU A CA 1
ATOM 782 C C . GLU A 1 97 ? -9.636 8.466 40.754 1.00 78.12 97 GLU A C 1
ATOM 784 O O . GLU A 1 97 ? -9.789 9.515 41.379 1.00 78.12 97 GLU A O 1
ATOM 789 N N . SER A 1 98 ? -9.153 7.356 41.322 1.00 71.44 98 SER A N 1
ATOM 790 C CA . SER A 1 98 ? -8.698 7.299 42.714 1.00 71.44 98 SER A CA 1
ATOM 791 C C . SER A 1 98 ? -7.573 8.312 42.981 1.00 71.44 98 SER A C 1
ATOM 793 O O . SER A 1 98 ? -7.648 9.092 43.930 1.00 71.44 98 SER A O 1
ATOM 795 N N . LYS A 1 99 ? -6.572 8.401 42.089 1.00 76.62 99 LYS A N 1
ATOM 796 C CA . LYS A 1 99 ? -5.465 9.378 42.197 1.00 76.62 99 LYS A CA 1
ATOM 797 C C . LYS A 1 99 ? -5.922 10.834 42.048 1.00 76.62 99 LYS A C 1
ATOM 799 O O . LYS A 1 99 ? -5.292 11.732 42.601 1.00 76.62 99 LYS A O 1
ATOM 804 N N . LYS A 1 100 ? -6.987 11.081 41.280 1.00 79.25 100 LYS A N 1
ATOM 805 C CA . LYS A 1 100 ? -7.559 12.416 41.047 1.00 79.25 100 LYS A CA 1
ATOM 806 C C . LYS A 1 100 ? -8.516 12.851 42.157 1.00 79.25 100 LYS A C 1
ATOM 808 O O . LYS A 1 100 ? -8.930 14.007 42.134 1.00 79.25 100 LYS A O 1
ATOM 813 N N . ASN A 1 101 ? -8.857 11.977 43.105 1.00 79.12 101 ASN A N 1
ATOM 814 C CA . ASN A 1 101 ? -9.822 12.280 44.154 1.00 79.12 101 ASN A CA 1
ATOM 815 C C . ASN A 1 101 ? -9.264 13.332 45.135 1.00 79.12 101 ASN A C 1
ATOM 817 O O . ASN A 1 101 ? -8.257 13.119 45.808 1.00 79.12 101 ASN A O 1
ATOM 821 N N . ASN A 1 102 ? -9.886 14.508 45.171 1.00 82.69 102 ASN A N 1
ATOM 822 C CA . ASN A 1 102 ? -9.511 15.657 45.989 1.00 82.69 102 ASN A CA 1
ATOM 823 C C . ASN A 1 102 ? -10.734 16.559 46.237 1.00 82.69 102 ASN A C 1
ATOM 825 O O . ASN A 1 102 ? -11.848 16.253 45.824 1.00 82.69 102 ASN A O 1
ATOM 829 N N . LYS A 1 103 ? -10.541 17.710 46.893 1.00 76.12 103 LYS A N 1
ATOM 830 C CA . LYS A 1 103 ? -11.642 18.637 47.216 1.00 76.12 103 LYS A CA 1
ATOM 831 C C . LYS A 1 103 ? -12.458 19.088 45.989 1.00 76.12 103 LYS A C 1
ATOM 833 O O . LYS A 1 103 ? -13.649 19.335 46.130 1.00 76.12 103 LYS A O 1
ATOM 838 N N . ASN A 1 104 ? -11.838 19.171 44.810 1.00 80.06 104 ASN A N 1
ATOM 839 C CA . ASN A 1 104 ? -12.465 19.670 43.581 1.00 80.06 104 ASN A CA 1
ATOM 840 C C . ASN A 1 104 ? -12.893 18.547 42.620 1.00 80.06 104 ASN A C 1
ATOM 842 O O . ASN A 1 104 ? -13.577 18.809 41.633 1.00 80.06 104 ASN A O 1
ATOM 846 N N . ASN A 1 105 ? -12.478 17.304 42.869 1.00 84.69 105 ASN A N 1
ATOM 847 C CA . ASN A 1 105 ? -12.812 16.147 42.045 1.00 84.69 105 ASN A CA 1
ATOM 848 C C . ASN A 1 105 ? -13.110 14.967 42.960 1.00 84.69 105 ASN A C 1
ATOM 850 O O . ASN A 1 105 ? -12.202 14.461 43.604 1.00 84.69 105 ASN A O 1
ATOM 854 N N . TYR A 1 106 ? -14.351 14.511 42.990 1.00 87.69 106 TYR A N 1
ATOM 855 C CA . TYR A 1 106 ? -14.763 13.379 43.803 1.00 87.69 106 TYR A CA 1
ATOM 856 C C . TYR A 1 106 ? -15.195 12.221 42.914 1.00 87.69 106 TYR A C 1
ATOM 858 O O . TYR A 1 106 ? -15.955 12.432 41.970 1.00 87.69 106 TYR A O 1
ATOM 866 N N . TYR A 1 107 ? -14.710 11.021 43.230 1.00 89.75 107 TYR A N 1
ATOM 867 C CA . TYR A 1 107 ? -15.065 9.791 42.532 1.00 89.75 107 TYR A CA 1
ATOM 868 C C . TYR A 1 107 ? -15.373 8.685 43.535 1.00 89.75 107 TYR A C 1
ATOM 870 O O . TYR A 1 107 ? -14.627 8.497 44.500 1.00 89.75 107 TYR A O 1
ATOM 878 N N . GLU A 1 108 ? -16.438 7.932 43.287 1.00 91.75 108 GLU A N 1
ATOM 879 C CA . GLU A 1 108 ? -16.776 6.730 44.047 1.00 91.75 108 GLU A CA 1
ATOM 880 C C . GLU A 1 108 ? -17.439 5.677 43.153 1.00 91.75 108 GLU A C 1
ATOM 882 O O . GLU A 1 108 ? -18.107 5.994 42.167 1.00 91.75 108 GLU A O 1
ATOM 887 N N . ILE A 1 109 ? -17.268 4.406 43.516 1.00 92.25 109 ILE A N 1
ATOM 888 C CA . ILE A 1 109 ? -18.026 3.319 42.899 1.00 92.25 109 ILE A CA 1
ATOM 889 C C . ILE A 1 109 ? -19.403 3.282 43.545 1.00 92.25 109 ILE A C 1
ATOM 891 O O . ILE A 1 109 ? -19.526 3.132 44.761 1.00 92.25 109 ILE A O 1
ATOM 895 N N . VAL A 1 110 ? -20.437 3.321 42.715 1.00 94.19 110 VAL A N 1
ATOM 896 C CA . VAL A 1 110 ? -21.830 3.202 43.135 1.00 94.19 110 VAL A CA 1
ATOM 897 C C . VAL A 1 110 ? -22.470 1.957 42.535 1.00 94.19 110 VAL A C 1
ATOM 899 O O . VAL A 1 110 ? -22.151 1.538 41.419 1.00 94.19 110 VAL A O 1
ATOM 902 N N . LYS A 1 111 ? -23.416 1.372 43.275 1.00 94.50 111 LYS A N 1
ATOM 903 C CA . LYS A 1 111 ? -24.349 0.375 42.742 1.00 94.50 111 LYS A CA 1
ATOM 904 C C . LYS A 1 111 ? -25.676 1.060 42.459 1.00 94.50 111 LYS A C 1
ATOM 906 O O . LYS A 1 111 ? -26.325 1.548 43.381 1.00 94.50 111 LYS A O 1
ATOM 911 N N . LEU A 1 112 ? -26.081 1.078 41.198 1.00 94.81 112 LEU A N 1
ATOM 912 C CA . LEU A 1 112 ? -27.303 1.736 40.750 1.00 94.81 112 LEU A CA 1
ATOM 913 C C . LEU A 1 112 ? -28.390 0.698 40.478 1.00 94.81 112 LEU A C 1
ATOM 915 O O . LEU A 1 112 ? -28.116 -0.346 39.888 1.00 94.81 112 LEU A O 1
ATOM 919 N N . ASN A 1 113 ? -29.619 0.977 40.919 1.00 95.38 113 ASN A N 1
ATOM 920 C CA . ASN A 1 113 ? -30.761 0.095 40.691 1.00 95.38 113 ASN A CA 1
ATOM 921 C C . ASN A 1 113 ? -31.250 0.245 39.246 1.00 95.38 113 ASN A C 1
ATOM 923 O O . ASN A 1 113 ? -31.602 1.341 38.806 1.00 95.38 113 ASN A O 1
ATOM 927 N N . PHE A 1 114 ? -31.311 -0.862 38.511 1.00 93.88 114 PHE A N 1
ATOM 928 C CA . PHE A 1 114 ? -31.758 -0.876 37.123 1.00 93.88 114 PHE A CA 1
ATOM 929 C C . PHE A 1 114 ? -33.187 -0.351 36.947 1.00 93.88 114 PHE A C 1
ATOM 931 O O . PHE A 1 114 ? -33.478 0.317 35.957 1.00 93.88 114 PHE A O 1
ATOM 938 N N . ASN A 1 115 ? -34.067 -0.571 37.927 1.00 92.56 115 ASN A N 1
ATOM 939 C CA . ASN A 1 115 ? -35.453 -0.097 37.872 1.00 92.56 115 ASN A CA 1
ATOM 940 C C . ASN A 1 115 ? -35.565 1.438 37.858 1.00 92.56 115 ASN A C 1
ATOM 942 O O . ASN A 1 115 ? -36.610 1.983 37.507 1.00 92.56 115 ASN A O 1
ATOM 946 N N . GLU A 1 116 ? -34.493 2.146 38.215 1.00 92.56 116 GLU A N 1
ATOM 947 C CA . GLU A 1 116 ? -34.432 3.607 38.228 1.00 92.56 116 GLU A CA 1
ATOM 948 C C . GLU A 1 116 ? -33.630 4.180 37.053 1.00 92.56 116 GLU A C 1
ATOM 950 O O . GLU A 1 116 ? -33.462 5.394 36.967 1.00 92.56 116 GLU A O 1
ATOM 955 N N . ILE A 1 117 ? -33.178 3.348 36.106 1.00 91.50 117 ILE A N 1
ATOM 956 C CA . ILE A 1 117 ? -32.265 3.754 35.024 1.00 91.50 117 ILE A CA 1
ATOM 957 C C . ILE A 1 117 ? -32.770 4.938 34.191 1.00 91.50 117 ILE A C 1
ATOM 959 O O . ILE A 1 117 ? -31.988 5.776 33.741 1.00 91.50 117 ILE A O 1
ATOM 963 N N . ASP A 1 118 ? -34.084 5.052 34.004 1.00 90.56 118 ASP A N 1
ATOM 964 C CA . ASP A 1 118 ? -34.668 6.159 33.250 1.00 90.56 118 ASP A CA 1
ATOM 965 C C . ASP A 1 118 ? -34.558 7.497 33.995 1.00 90.56 118 ASP A C 1
ATOM 967 O O . ASP A 1 118 ? -34.449 8.535 33.344 1.00 90.56 118 ASP A O 1
ATOM 971 N N . LYS A 1 119 ? -34.468 7.471 35.331 1.00 88.81 119 LYS A N 1
ATOM 972 C CA . LYS A 1 119 ? -34.295 8.649 36.198 1.00 88.81 119 LYS A CA 1
ATOM 973 C C . LYS A 1 119 ? -32.830 9.043 36.412 1.00 88.81 119 LYS A C 1
ATOM 975 O O . LYS A 1 119 ? -32.567 10.176 36.791 1.00 88.81 119 LYS A O 1
ATOM 980 N N . ILE A 1 120 ? -31.891 8.129 36.178 1.00 86.81 120 ILE A N 1
ATOM 981 C CA . ILE A 1 120 ? -30.453 8.359 36.380 1.00 86.81 120 ILE A CA 1
ATOM 982 C C . ILE A 1 120 ? -29.874 9.087 35.165 1.00 86.81 120 ILE A C 1
ATOM 984 O O . ILE A 1 120 ? -30.103 8.658 34.036 1.00 86.81 120 ILE A O 1
ATOM 988 N N . ASP A 1 121 ? -29.098 10.153 35.354 1.00 87.69 121 ASP A N 1
ATOM 989 C CA . ASP A 1 121 ? -28.380 10.810 34.253 1.00 87.69 121 ASP A CA 1
ATOM 990 C C . ASP A 1 121 ? -27.073 10.064 33.927 1.00 87.69 121 ASP A C 1
ATOM 992 O O . ASP A 1 121 ? -25.997 10.358 34.449 1.00 87.69 121 ASP A O 1
ATOM 996 N N . ILE A 1 122 ? -27.196 9.019 33.106 1.00 89.88 122 ILE A N 1
ATOM 997 C CA . ILE A 1 122 ? -26.084 8.204 32.612 1.00 89.88 122 ILE A CA 1
ATOM 998 C C . ILE A 1 122 ? -26.179 8.063 31.094 1.00 89.88 122 ILE A C 1
ATOM 1000 O O . ILE A 1 122 ? -27.260 7.856 30.534 1.00 89.88 122 ILE A O 1
ATOM 1004 N N . ASN A 1 123 ? -25.035 8.156 30.421 1.00 87.38 123 ASN A N 1
ATOM 1005 C CA . ASN A 1 123 ? -24.960 7.976 28.975 1.00 87.38 123 ASN A CA 1
ATOM 1006 C C . ASN A 1 123 ? -25.232 6.521 28.566 1.00 87.38 123 ASN A C 1
ATOM 1008 O O . ASN A 1 123 ? -25.059 5.584 29.346 1.00 87.38 123 ASN A O 1
ATOM 1012 N N . SER A 1 124 ? -25.647 6.339 27.310 1.00 89.62 124 SER A N 1
ATOM 1013 C CA . SER A 1 124 ? -25.786 5.022 26.676 1.00 89.62 124 SER A CA 1
ATOM 1014 C C . SER A 1 124 ? -26.736 4.050 27.410 1.00 89.62 124 SER A C 1
ATOM 1016 O O . SER A 1 124 ? -26.548 2.833 27.361 1.00 89.62 124 SER A O 1
ATOM 1018 N N . LYS A 1 125 ? -27.815 4.566 28.036 1.00 93.56 125 LYS A N 1
ATOM 1019 C CA . LYS A 1 125 ? -28.843 3.783 28.768 1.00 93.56 125 LYS A CA 1
ATOM 1020 C C . LYS A 1 125 ? -29.344 2.556 28.008 1.00 93.56 125 LYS A C 1
ATOM 1022 O O . LYS A 1 125 ? -29.572 1.513 28.610 1.00 93.56 125 LYS A O 1
ATOM 1027 N N . ASN A 1 126 ? -29.511 2.669 26.689 1.00 93.00 126 ASN A N 1
ATOM 1028 C CA . ASN A 1 126 ? -29.986 1.566 25.852 1.00 93.00 126 ASN A CA 1
ATOM 1029 C C . ASN A 1 126 ? -29.032 0.362 25.874 1.00 93.00 126 ASN A C 1
ATOM 1031 O O . ASN A 1 126 ? -29.498 -0.772 25.892 1.00 93.00 126 ASN A O 1
ATOM 1035 N N . LEU A 1 127 ? -27.718 0.587 25.943 1.00 94.50 127 LEU A N 1
ATOM 1036 C CA . LEU A 1 127 ? -26.725 -0.488 26.005 1.00 94.50 127 LEU A CA 1
ATOM 1037 C C . LEU A 1 127 ? -26.733 -1.174 27.378 1.00 94.50 127 LEU A C 1
ATOM 1039 O O . LEU A 1 127 ? -26.633 -2.395 27.458 1.00 94.50 127 LEU A O 1
ATOM 1043 N N . ILE A 1 128 ? -26.958 -0.416 28.455 1.00 95.19 128 ILE A N 1
ATOM 1044 C CA . ILE A 1 128 ? -27.164 -0.980 29.798 1.00 95.19 128 ILE A CA 1
ATOM 1045 C C . ILE A 1 128 ? -28.452 -1.818 29.823 1.00 95.19 128 ILE A C 1
ATOM 1047 O O . ILE A 1 128 ? -28.436 -2.957 30.280 1.00 95.19 128 ILE A O 1
ATOM 1051 N N . LYS A 1 129 ? -29.557 -1.307 29.258 1.00 94.75 129 LYS A N 1
ATOM 1052 C CA . LYS A 1 129 ? -30.817 -2.062 29.106 1.00 94.75 129 LYS A CA 1
ATOM 1053 C C . LYS A 1 129 ? -30.617 -3.353 28.312 1.00 94.75 129 LYS A C 1
ATOM 1055 O O . LYS A 1 129 ? -31.143 -4.387 28.713 1.00 94.75 129 LYS A O 1
ATOM 1060 N N . ASN A 1 130 ? -29.826 -3.318 27.239 1.00 93.25 130 ASN A N 1
ATOM 1061 C CA . ASN A 1 130 ? -29.467 -4.516 26.482 1.00 93.25 130 ASN A CA 1
ATOM 1062 C C . ASN A 1 130 ? -28.737 -5.547 27.354 1.00 93.25 130 ASN A C 1
ATOM 1064 O O . ASN A 1 130 ? -29.021 -6.735 27.234 1.00 93.25 130 ASN A O 1
ATOM 1068 N N . ALA A 1 131 ? -27.865 -5.108 28.266 1.00 93.38 131 ALA A N 1
ATOM 1069 C CA . ALA A 1 131 ? -27.132 -6.002 29.160 1.00 93.38 131 ALA A CA 1
ATOM 1070 C C . ALA A 1 131 ? -28.055 -6.755 30.128 1.00 93.38 131 ALA A C 1
ATOM 1072 O O . ALA A 1 131 ? -27.896 -7.961 30.304 1.00 93.38 131 ALA A O 1
ATOM 1073 N N . PHE A 1 132 ? -29.051 -6.069 30.701 1.00 93.81 132 PHE A N 1
ATOM 1074 C CA . PHE A 1 132 ? -30.074 -6.685 31.560 1.00 93.81 132 PHE A CA 1
ATOM 1075 C C . PHE A 1 132 ? -31.045 -7.585 30.786 1.00 93.81 132 PHE A C 1
ATOM 1077 O O . PHE A 1 132 ? -31.559 -8.554 31.333 1.00 93.81 132 PHE A O 1
ATOM 1084 N N . GLN A 1 133 ? -31.294 -7.279 29.512 1.00 92.62 133 GLN A N 1
ATOM 1085 C CA . GLN A 1 133 ? -32.146 -8.084 28.629 1.00 92.62 133 GLN A CA 1
ATOM 1086 C C . GLN A 1 133 ? -31.386 -9.226 27.938 1.00 92.62 133 GLN A C 1
ATOM 1088 O O . GLN A 1 133 ? -31.970 -9.909 27.100 1.00 92.62 133 GLN A O 1
ATOM 1093 N N . GLU A 1 134 ? -30.092 -9.388 28.234 1.00 89.38 134 GLU A N 1
ATOM 1094 C CA . GLU A 1 134 ? -29.182 -10.332 27.573 1.00 89.38 134 GLU A CA 1
ATOM 1095 C C . GLU A 1 134 ? -29.222 -10.237 26.035 1.00 89.38 134 GLU A C 1
ATOM 1097 O O . GLU A 1 134 ? -29.068 -11.217 25.305 1.00 89.38 134 GLU A O 1
ATOM 1102 N N . LYS A 1 135 ? -29.435 -9.018 25.528 1.00 87.50 135 LYS A N 1
ATOM 1103 C CA . LYS A 1 135 ? -29.446 -8.701 24.102 1.00 87.50 135 LYS A CA 1
ATOM 1104 C C . LYS A 1 135 ? -28.045 -8.334 23.658 1.00 87.50 135 LYS A C 1
ATOM 1106 O O . LYS A 1 135 ? -27.649 -7.171 23.699 1.00 87.50 135 LYS A O 1
ATOM 1111 N N . TYR A 1 136 ? -27.314 -9.340 23.212 1.00 85.06 136 TYR A N 1
ATOM 1112 C CA . TYR A 1 136 ? -26.009 -9.140 22.602 1.00 85.06 136 TYR A CA 1
ATOM 1113 C C . TYR A 1 136 ? -26.149 -8.930 21.104 1.00 85.06 136 TYR A C 1
ATOM 1115 O O . TYR A 1 136 ? -27.032 -9.498 20.450 1.00 85.06 136 TYR A O 1
ATOM 1123 N N . VAL A 1 137 ? -25.238 -8.142 20.549 1.00 83.31 137 VAL A N 1
ATOM 1124 C CA . VAL A 1 137 ? -25.028 -8.141 19.104 1.00 83.31 137 VAL A CA 1
ATOM 1125 C C . VAL A 1 137 ? -24.526 -9.543 18.741 1.00 83.31 137 VAL A C 1
ATOM 1127 O O . VAL A 1 137 ? -23.551 -10.017 19.321 1.00 83.31 137 VAL A O 1
ATOM 1130 N N . LYS A 1 138 ? -25.255 -10.260 17.872 1.00 61.00 138 LYS A N 1
ATOM 1131 C CA . LYS A 1 138 ? -24.935 -11.653 17.519 1.00 61.00 138 LYS A CA 1
ATOM 1132 C C . LYS A 1 138 ? -23.514 -11.747 16.963 1.00 61.00 138 LYS A C 1
ATOM 1134 O O . LYS A 1 138 ? -23.163 -10.947 16.107 1.00 61.00 138 LYS A O 1
ATOM 1139 N N . ASN A 1 139 ? -22.790 -12.770 17.432 1.00 45.47 139 ASN A N 1
ATOM 1140 C CA . ASN A 1 139 ? -21.452 -13.214 17.024 1.00 45.47 139 ASN A CA 1
ATOM 1141 C C . ASN A 1 139 ? -21.177 -13.094 15.510 1.00 45.47 139 ASN A C 1
ATOM 1143 O O . ASN A 1 139 ? -21.174 -14.086 14.786 1.00 45.47 139 ASN A O 1
ATOM 1147 N N . GLU A 1 140 ? -20.816 -11.910 15.050 1.00 41.62 140 GLU A N 1
ATOM 1148 C CA . GLU A 1 140 ? -19.497 -11.770 14.458 1.00 41.62 140 GLU A CA 1
ATOM 1149 C C . GLU A 1 140 ? -18.557 -11.659 15.655 1.00 41.62 140 GLU A C 1
ATOM 1151 O O . GLU A 1 140 ? -18.877 -10.972 16.620 1.00 41.62 140 GLU A O 1
ATOM 1156 N N . LYS A 1 141 ? -17.467 -12.425 15.694 1.00 37.50 141 LYS A N 1
ATOM 1157 C CA . LYS A 1 141 ? -16.435 -12.233 16.717 1.00 37.50 141 LYS A CA 1
ATOM 1158 C C . LYS A 1 141 ? -16.120 -10.740 16.730 1.00 37.50 141 LYS A C 1
ATOM 1160 O O . LYS A 1 141 ? -15.678 -10.237 15.701 1.00 37.50 141 LYS A O 1
ATOM 1165 N N . ILE A 1 142 ? -16.349 -10.042 17.837 1.00 44.59 142 ILE A N 1
ATOM 1166 C CA . ILE A 1 142 ? -15.992 -8.623 17.930 1.00 44.59 142 ILE A CA 1
ATOM 1167 C C . ILE A 1 142 ? -14.514 -8.567 18.271 1.00 44.59 142 ILE A C 1
ATOM 1169 O O . ILE A 1 142 ? -14.073 -8.099 19.308 1.00 44.59 142 ILE A O 1
ATOM 1173 N N . TYR A 1 143 ? -13.739 -9.037 17.305 1.00 36.88 143 TYR A N 1
ATOM 1174 C CA . TYR A 1 143 ? -12.592 -8.277 16.901 1.00 36.88 143 TYR A CA 1
ATOM 1175 C C . TYR A 1 143 ? -13.151 -6.881 16.571 1.00 36.88 143 TYR A C 1
ATOM 1177 O O . TYR A 1 143 ? -13.982 -6.739 15.675 1.00 36.88 143 TYR A O 1
ATOM 1185 N N . ILE A 1 144 ? -12.650 -5.818 17.213 1.00 39.91 144 ILE A N 1
ATOM 1186 C CA . ILE A 1 144 ? -12.196 -4.781 16.286 1.00 39.91 144 ILE A CA 1
ATOM 1187 C C . ILE A 1 144 ? -11.222 -5.558 15.420 1.00 39.91 144 ILE A C 1
ATOM 1189 O O . ILE A 1 144 ? -10.360 -6.247 15.973 1.00 39.91 144 ILE A O 1
ATOM 1193 N N . GLU A 1 145 ? -11.350 -5.512 14.104 1.00 42.53 145 GLU A N 1
ATOM 1194 C CA . GLU A 1 145 ? -10.133 -5.603 13.325 1.00 42.53 145 GLU A CA 1
ATOM 1195 C C . GLU A 1 145 ? -9.160 -4.623 13.993 1.00 42.53 145 GLU A C 1
ATOM 1197 O O . GLU A 1 145 ? -9.236 -3.415 13.786 1.00 42.53 145 GLU A O 1
ATOM 1202 N N . SER A 1 146 ? -8.268 -5.106 14.863 1.00 44.97 146 SER A N 1
ATOM 1203 C CA . SER A 1 146 ? -6.954 -4.511 14.992 1.00 44.97 146 SER A CA 1
ATOM 1204 C C . SER A 1 146 ? -6.547 -4.442 13.537 1.00 44.97 146 SER A C 1
ATOM 1206 O O . SER A 1 146 ? -6.294 -5.527 13.018 1.00 44.97 146 SER A O 1
ATOM 1208 N N . ILE A 1 147 ? -6.744 -3.292 12.859 1.00 52.22 147 ILE A N 1
ATOM 1209 C CA . ILE A 1 147 ? -6.827 -3.206 11.388 1.00 52.22 147 ILE A CA 1
ATOM 1210 C C . ILE A 1 147 ? -5.743 -4.126 10.898 1.00 52.22 147 ILE A C 1
ATOM 1212 O O . ILE A 1 147 ? -4.579 -3.819 11.184 1.00 52.22 147 ILE A O 1
ATOM 1216 N N . LYS A 1 148 ? -6.115 -5.319 10.396 1.00 69.12 148 LYS A N 1
ATOM 1217 C CA . LYS A 1 148 ? -5.126 -6.397 10.348 1.00 69.12 148 LYS A CA 1
ATOM 1218 C C . LYS A 1 148 ? -4.080 -5.845 9.419 1.00 69.12 148 LYS A C 1
ATOM 1220 O O . LYS A 1 148 ? -4.424 -5.530 8.282 1.00 69.12 148 LYS A O 1
ATOM 1225 N N . LYS A 1 149 ? -2.883 -5.576 9.959 1.00 86.44 149 LYS A N 1
ATOM 1226 C CA . LYS A 1 149 ? -1.889 -4.781 9.239 1.00 86.44 149 LYS A CA 1
ATOM 1227 C C . LYS A 1 149 ? -1.728 -5.473 7.887 1.00 86.44 149 LYS A C 1
ATOM 1229 O O . LYS A 1 149 ? -1.401 -6.664 7.895 1.00 86.44 149 LYS A O 1
ATOM 1234 N N . PRO A 1 150 ? -2.060 -4.800 6.775 1.00 95.00 150 PRO A N 1
ATOM 1235 C CA . PRO A 1 150 ? -2.210 -5.489 5.508 1.00 95.00 150 PRO A CA 1
ATOM 1236 C C . PRO A 1 150 ? -0.872 -6.100 5.121 1.00 95.00 150 PRO A C 1
ATOM 1238 O O . PRO A 1 150 ? 0.175 -5.464 5.279 1.00 95.00 150 PRO A O 1
ATOM 1241 N N . ILE A 1 151 ? -0.896 -7.346 4.666 1.00 98.00 151 ILE A N 1
ATOM 1242 C CA . ILE A 1 151 ? 0.290 -8.049 4.189 1.00 98.00 151 ILE A CA 1
ATOM 1243 C C . ILE A 1 151 ? 0.592 -7.514 2.796 1.00 98.00 151 ILE A C 1
ATOM 1245 O O . ILE A 1 151 ? -0.180 -7.708 1.863 1.00 98.00 151 ILE A O 1
ATOM 1249 N N . ILE A 1 152 ? 1.712 -6.818 2.650 1.00 98.69 152 ILE A N 1
ATOM 1250 C CA . ILE A 1 152 ? 2.117 -6.214 1.387 1.00 98.69 152 ILE A CA 1
ATOM 1251 C C . ILE A 1 152 ? 3.247 -7.028 0.781 1.00 98.69 152 ILE A C 1
ATOM 1253 O O . ILE A 1 152 ? 4.379 -6.993 1.270 1.00 98.69 152 ILE A O 1
ATOM 1257 N N . GLY A 1 153 ? 2.940 -7.715 -0.314 1.00 98.62 153 GLY A N 1
ATOM 1258 C CA . GLY A 1 153 ? 3.918 -8.421 -1.126 1.00 98.62 153 GLY A CA 1
ATOM 1259 C C . GLY A 1 153 ? 4.888 -7.447 -1.792 1.00 98.62 153 GLY A C 1
ATOM 1260 O O . GLY A 1 153 ? 4.459 -6.482 -2.416 1.00 98.62 153 GLY A O 1
ATOM 1261 N N . ILE A 1 154 ? 6.191 -7.688 -1.689 1.00 98.62 154 ILE A N 1
ATOM 1262 C CA . ILE A 1 154 ? 7.236 -6.943 -2.393 1.00 98.62 154 ILE A CA 1
ATOM 1263 C C . ILE A 1 154 ? 7.994 -7.928 -3.268 1.00 98.62 154 ILE A C 1
ATOM 1265 O O . ILE A 1 154 ? 8.579 -8.888 -2.764 1.00 98.62 154 ILE A O 1
ATOM 1269 N N . VAL A 1 155 ? 7.981 -7.699 -4.578 1.00 97.88 155 VAL A N 1
ATOM 1270 C CA . VAL A 1 155 ? 8.613 -8.620 -5.527 1.00 97.88 155 VAL A CA 1
ATOM 1271 C C . VAL A 1 155 ? 10.129 -8.446 -5.515 1.00 97.88 155 VAL A C 1
ATOM 1273 O O . VAL A 1 155 ? 10.638 -7.368 -5.821 1.00 97.88 155 VAL A O 1
ATOM 1276 N N . GLY A 1 156 ? 10.848 -9.520 -5.185 1.00 95.94 156 GLY A N 1
ATOM 1277 C CA . GLY A 1 156 ? 12.305 -9.517 -5.094 1.00 95.94 156 GLY A CA 1
ATOM 1278 C C . GLY A 1 156 ? 13.002 -9.201 -6.423 1.00 95.94 156 GLY A C 1
ATOM 1279 O O . GLY A 1 156 ? 12.469 -9.418 -7.520 1.00 95.94 156 GLY A O 1
ATOM 1280 N N . ARG A 1 157 ? 14.229 -8.680 -6.332 1.00 95.25 157 ARG A N 1
ATOM 1281 C CA . ARG A 1 157 ? 15.100 -8.410 -7.487 1.00 95.25 157 ARG A CA 1
ATOM 1282 C C . ARG A 1 157 ? 16.439 -9.125 -7.342 1.00 95.25 157 ARG A C 1
ATOM 1284 O O . ARG A 1 157 ? 16.966 -9.149 -6.233 1.00 95.25 157 ARG A O 1
ATOM 1291 N N . PRO A 1 158 ? 17.003 -9.658 -8.436 1.00 95.31 158 PRO A N 1
ATOM 1292 C CA . PRO A 1 158 ? 18.333 -10.245 -8.410 1.00 95.31 158 PRO A CA 1
ATOM 1293 C C . PRO A 1 158 ? 19.418 -9.198 -8.180 1.00 95.31 158 PRO A C 1
ATOM 1295 O O . PRO A 1 158 ? 19.453 -8.163 -8.855 1.00 95.31 158 PRO A O 1
ATOM 1298 N N . ASP A 1 159 ? 20.323 -9.512 -7.263 1.00 95.38 159 ASP A N 1
ATOM 1299 C CA . ASP A 1 159 ? 21.511 -8.721 -6.949 1.00 95.38 159 ASP A CA 1
ATOM 1300 C C . ASP A 1 159 ? 22.644 -9.627 -6.432 1.00 95.38 159 ASP A C 1
ATOM 1302 O O . ASP A 1 159 ? 22.487 -10.853 -6.369 1.00 95.38 159 ASP A O 1
ATOM 1306 N N . LEU A 1 160 ? 23.769 -9.017 -6.065 1.00 95.94 160 LEU A N 1
ATOM 1307 C CA . LEU A 1 160 ? 24.897 -9.666 -5.403 1.00 95.94 160 LEU A CA 1
ATOM 1308 C C . LEU A 1 160 ? 25.107 -9.131 -3.984 1.00 95.94 160 LEU A C 1
ATOM 1310 O O . LEU A 1 160 ? 24.867 -7.955 -3.698 1.00 95.94 160 LEU A O 1
ATOM 1314 N N . THR A 1 161 ? 25.598 -9.992 -3.095 1.00 95.81 161 THR A N 1
ATOM 1315 C CA . THR A 1 161 ? 26.179 -9.558 -1.817 1.00 95.81 161 THR A CA 1
ATOM 1316 C C . THR A 1 161 ? 27.550 -8.910 -2.034 1.00 95.81 161 THR A C 1
ATOM 1318 O O . THR A 1 161 ? 28.088 -8.887 -3.139 1.00 95.81 161 THR A O 1
ATOM 1321 N N . THR A 1 162 ? 28.154 -8.390 -0.962 1.00 94.69 162 THR A N 1
ATOM 1322 C CA . THR A 1 162 ? 29.540 -7.892 -0.992 1.00 94.69 162 THR A CA 1
ATOM 1323 C C . THR A 1 162 ? 30.579 -8.980 -1.255 1.00 94.69 162 THR A C 1
ATOM 1325 O O . THR A 1 162 ? 31.695 -8.645 -1.637 1.00 94.69 162 THR A O 1
ATOM 1328 N N . ASP A 1 163 ? 30.210 -10.244 -1.048 1.00 96.44 163 ASP A N 1
ATOM 1329 C CA . ASP A 1 163 ? 31.049 -11.420 -1.286 1.00 96.44 163 ASP A CA 1
ATOM 1330 C C . ASP A 1 163 ? 30.694 -12.109 -2.621 1.00 96.44 163 A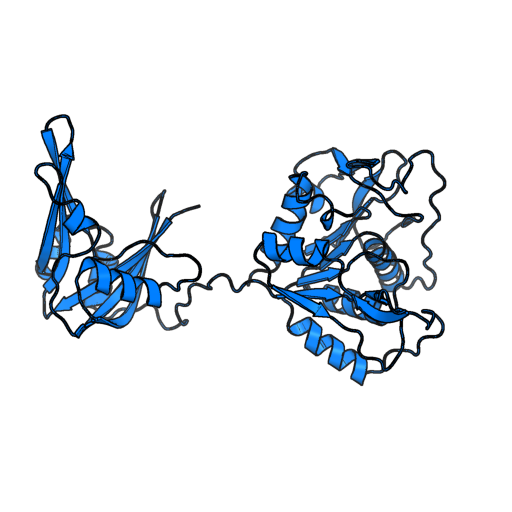SP A C 1
ATOM 1332 O O . ASP A 1 163 ? 31.071 -13.254 -2.851 1.00 96.44 163 ASP A O 1
ATOM 1336 N N . ASP A 1 164 ? 29.967 -11.409 -3.504 1.00 95.44 164 ASP A N 1
ATOM 1337 C CA . ASP A 1 164 ? 29.519 -11.876 -4.822 1.00 95.44 164 ASP A CA 1
ATOM 1338 C C . ASP A 1 164 ? 28.542 -13.077 -4.796 1.00 95.44 164 ASP A C 1
ATOM 1340 O O . ASP A 1 164 ? 28.374 -13.777 -5.800 1.00 95.44 164 ASP A O 1
ATOM 1344 N N . ASP A 1 165 ? 27.827 -13.295 -3.685 1.00 96.81 165 ASP A N 1
ATOM 1345 C CA . ASP A 1 165 ? 26.764 -14.306 -3.616 1.00 96.81 165 ASP A CA 1
ATOM 1346 C C . ASP A 1 165 ? 25.479 -13.816 -4.290 1.00 96.81 165 ASP A C 1
ATOM 1348 O O . ASP A 1 165 ? 25.033 -12.686 -4.084 1.00 96.81 165 ASP A O 1
ATOM 1352 N N . ASN A 1 166 ? 24.827 -14.701 -5.047 1.00 96.62 166 ASN A N 1
ATOM 1353 C CA . ASN A 1 166 ? 23.555 -14.400 -5.699 1.00 96.62 166 ASN A CA 1
ATOM 1354 C C . ASN A 1 166 ? 22.424 -14.299 -4.673 1.00 96.62 166 ASN A C 1
ATOM 1356 O O . ASN A 1 166 ? 22.170 -15.239 -3.919 1.00 96.62 166 ASN A O 1
ATOM 1360 N N . VAL A 1 167 ? 21.693 -13.188 -4.703 1.00 95.88 167 VAL A N 1
ATOM 1361 C CA . VAL A 1 167 ? 20.578 -12.929 -3.789 1.00 95.88 167 VAL A CA 1
ATOM 1362 C C . VAL A 1 167 ? 19.362 -12.384 -4.520 1.00 95.88 167 VAL A C 1
ATOM 1364 O O . VAL A 1 167 ? 19.459 -11.766 -5.580 1.00 95.88 167 VAL A O 1
ATOM 1367 N N . LEU A 1 168 ? 18.196 -12.588 -3.913 1.00 95.44 168 LEU A N 1
ATOM 1368 C CA . LEU A 1 168 ? 16.977 -11.873 -4.258 1.00 95.44 168 LEU A CA 1
ATOM 1369 C C . LEU A 1 168 ? 16.640 -10.904 -3.134 1.00 95.44 168 LEU A C 1
ATOM 1371 O O . LEU A 1 168 ? 16.386 -11.314 -2.002 1.00 95.44 168 LEU A O 1
ATOM 1375 N N . ILE A 1 169 ? 16.662 -9.614 -3.452 1.00 95.56 169 ILE A N 1
ATOM 1376 C CA . ILE A 1 169 ? 16.599 -8.542 -2.464 1.00 95.56 169 ILE A CA 1
ATOM 1377 C C . ILE A 1 169 ? 15.352 -7.680 -2.614 1.00 95.56 169 ILE A C 1
ATOM 1379 O O . ILE A 1 169 ? 14.771 -7.537 -3.693 1.00 95.56 169 ILE A O 1
ATOM 1383 N N . VAL A 1 170 ? 15.028 -7.007 -1.516 1.00 96.75 170 VAL A N 1
ATOM 1384 C CA . VAL A 1 170 ? 14.162 -5.830 -1.480 1.00 96.75 170 VAL A CA 1
ATOM 1385 C C . VAL A 1 170 ? 15.013 -4.649 -1.047 1.00 96.75 170 VAL A C 1
ATOM 1387 O O . VAL A 1 170 ? 15.692 -4.729 -0.024 1.00 96.75 170 VAL A O 1
ATOM 1390 N N . GLU A 1 171 ? 14.978 -3.536 -1.788 1.00 94.94 171 GLU A N 1
ATOM 1391 C CA . GLU A 1 171 ? 15.634 -2.323 -1.289 1.00 94.94 171 GLU A CA 1
ATOM 1392 C C . GLU A 1 171 ? 14.924 -1.836 -0.016 1.00 94.94 171 GLU A C 1
ATOM 1394 O O . GLU A 1 171 ? 13.698 -1.709 0.036 1.00 94.94 171 GLU A O 1
ATOM 1399 N N . GLU A 1 172 ? 15.708 -1.476 0.999 1.00 96.25 172 GLU A N 1
ATOM 1400 C CA . GLU A 1 172 ? 15.221 -1.124 2.339 1.00 96.25 172 GLU A CA 1
ATOM 1401 C C . GLU A 1 172 ? 14.153 -0.012 2.348 1.00 96.25 172 GLU A C 1
ATOM 1403 O O . GLU A 1 172 ? 13.267 0.019 3.203 1.00 96.25 172 GLU A O 1
ATOM 1408 N N . HIS A 1 173 ? 14.190 0.891 1.367 1.00 96.81 173 HIS A N 1
ATOM 1409 C CA . HIS A 1 173 ? 13.218 1.973 1.234 1.00 96.81 173 HIS A CA 1
ATOM 1410 C C . HIS A 1 173 ? 11.784 1.464 1.013 1.00 96.81 173 HIS A C 1
ATOM 1412 O O . HIS A 1 173 ? 10.864 2.023 1.607 1.00 96.81 173 HIS A O 1
ATOM 1418 N N . TYR A 1 174 ? 11.579 0.380 0.251 1.00 97.94 174 TYR A N 1
ATOM 1419 C CA . TYR A 1 174 ? 10.247 -0.211 0.050 1.00 97.94 174 TYR A CA 1
ATOM 1420 C C . TYR A 1 174 ? 9.714 -0.820 1.348 1.00 97.94 174 TYR A C 1
ATOM 1422 O O . TYR A 1 174 ? 8.592 -0.529 1.764 1.00 97.94 174 TYR A O 1
ATOM 1430 N N . ARG A 1 175 ? 10.549 -1.604 2.043 1.00 97.44 175 ARG A N 1
ATOM 1431 C CA . ARG A 1 175 ? 10.197 -2.208 3.335 1.00 97.44 175 ARG A CA 1
ATOM 1432 C C . ARG A 1 175 ? 9.826 -1.131 4.358 1.00 97.44 175 ARG A C 1
ATOM 1434 O O . ARG A 1 175 ? 8.781 -1.218 5.001 1.00 97.44 175 ARG A O 1
ATOM 1441 N N . LYS A 1 176 ? 10.651 -0.084 4.486 1.00 97.31 176 LYS A N 1
ATOM 1442 C CA . LYS A 1 176 ? 10.390 1.043 5.396 1.00 97.31 176 LYS A CA 1
ATOM 1443 C C . LYS A 1 176 ? 9.137 1.821 5.010 1.00 97.31 176 LYS A C 1
ATOM 1445 O O . LYS A 1 176 ? 8.420 2.250 5.910 1.00 97.31 176 LYS A O 1
ATOM 1450 N N . ALA A 1 177 ? 8.869 2.005 3.718 1.00 97.44 177 ALA A N 1
ATOM 1451 C CA . ALA A 1 177 ? 7.667 2.676 3.235 1.00 97.44 177 ALA A CA 1
ATOM 1452 C C . ALA A 1 177 ? 6.391 1.980 3.718 1.00 97.44 177 ALA A C 1
ATOM 1454 O O . ALA A 1 177 ? 5.517 2.624 4.293 1.00 97.44 177 ALA A O 1
ATOM 1455 N N . ILE A 1 178 ? 6.335 0.658 3.557 1.00 97.88 178 ILE A N 1
ATOM 1456 C CA . ILE A 1 178 ? 5.206 -0.176 3.981 1.00 97.88 178 ILE A CA 1
ATOM 1457 C C . ILE A 1 178 ? 5.036 -0.134 5.503 1.00 97.88 178 ILE A C 1
ATOM 1459 O O . ILE A 1 178 ? 3.951 0.178 5.995 1.00 97.88 178 ILE A O 1
ATOM 1463 N N . VAL A 1 179 ? 6.120 -0.361 6.256 1.00 96.00 179 VAL A N 1
ATOM 1464 C CA . VAL A 1 179 ? 6.081 -0.370 7.729 1.00 96.00 179 VAL A CA 1
ATOM 1465 C C . VAL A 1 179 ? 5.621 0.977 8.285 1.00 96.00 179 VAL A C 1
ATOM 1467 O O . VAL A 1 179 ? 4.747 1.021 9.148 1.00 96.00 179 VAL A O 1
ATOM 1470 N N . LYS A 1 180 ? 6.140 2.093 7.756 1.00 93.25 180 LYS A N 1
ATOM 1471 C CA . LYS A 1 180 ? 5.750 3.450 8.183 1.00 93.25 180 LYS A CA 1
ATOM 1472 C C . LYS A 1 180 ? 4.268 3.757 7.973 1.00 93.25 180 LYS A C 1
ATOM 1474 O O . LYS A 1 180 ? 3.754 4.684 8.594 1.00 93.25 180 LYS A O 1
ATOM 1479 N N . LYS A 1 181 ? 3.596 3.042 7.072 1.00 93.25 181 LYS A N 1
ATOM 1480 C CA . LYS A 1 181 ? 2.166 3.208 6.786 1.00 93.25 181 LYS A CA 1
ATOM 1481 C C . LYS A 1 181 ? 1.292 2.138 7.438 1.00 93.25 181 LYS A C 1
ATOM 1483 O O . LYS A 1 181 ? 0.080 2.171 7.260 1.00 93.25 181 LYS A O 1
ATOM 1488 N N . GLY A 1 182 ? 1.883 1.256 8.245 1.00 90.56 182 GLY A N 1
ATOM 1489 C CA . GLY A 1 182 ? 1.161 0.246 9.011 1.00 90.56 182 GLY A CA 1
ATOM 1490 C C . GLY A 1 182 ? 0.898 -1.055 8.255 1.00 90.56 182 GLY A C 1
ATOM 1491 O O . GLY A 1 182 ? 0.024 -1.803 8.676 1.00 90.56 182 GLY A O 1
ATOM 1492 N N . GLY A 1 183 ? 1.623 -1.333 7.167 1.00 94.69 183 GLY A N 1
ATOM 1493 C CA . GLY A 1 183 ? 1.598 -2.636 6.493 1.00 94.69 183 GLY A CA 1
ATOM 1494 C C . GLY A 1 183 ? 2.680 -3.596 7.005 1.00 94.69 183 GLY A C 1
ATOM 1495 O O . GLY A 1 183 ? 3.677 -3.175 7.599 1.00 94.69 183 GLY A O 1
ATOM 1496 N N . ILE A 1 184 ? 2.498 -4.890 6.741 1.00 97.19 184 ILE A N 1
ATOM 1497 C CA . ILE A 1 184 ? 3.477 -5.954 6.993 1.00 97.19 184 ILE A CA 1
ATOM 1498 C C . ILE A 1 184 ? 4.171 -6.281 5.664 1.00 97.19 184 ILE A C 1
ATOM 1500 O O . ILE A 1 184 ? 3.518 -6.815 4.772 1.00 97.19 184 ILE A O 1
ATOM 1504 N N . PRO A 1 185 ? 5.468 -5.978 5.488 1.00 98.19 185 PRO A N 1
ATOM 1505 C CA . PRO A 1 185 ? 6.177 -6.327 4.262 1.00 98.19 185 PRO A CA 1
ATOM 1506 C C . PRO A 1 185 ? 6.384 -7.845 4.167 1.00 98.19 185 PRO A C 1
ATOM 1508 O O . PRO A 1 185 ? 6.838 -8.474 5.123 1.00 98.19 185 PRO A O 1
ATOM 1511 N N . PHE A 1 186 ? 6.101 -8.413 3.000 1.00 97.94 186 PHE A N 1
ATOM 1512 C CA . PHE A 1 186 ? 6.257 -9.832 2.693 1.00 97.94 186 PHE A CA 1
ATOM 1513 C C . PHE A 1 186 ? 7.049 -9.990 1.392 1.00 97.94 186 PHE A C 1
ATOM 1515 O O . PHE A 1 186 ? 6.665 -9.443 0.365 1.00 97.94 186 PHE A O 1
ATOM 1522 N N . LEU A 1 187 ? 8.177 -10.701 1.416 1.00 97.75 187 LEU A N 1
ATOM 1523 C CA . LEU A 1 187 ? 9.012 -10.890 0.227 1.00 97.75 187 LEU A CA 1
ATOM 1524 C C . LEU A 1 187 ? 8.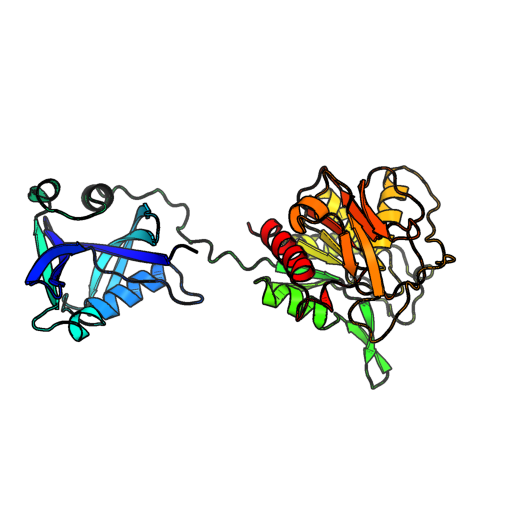409 -11.962 -0.688 1.00 97.75 187 LEU A C 1
ATOM 1526 O O . LEU A 1 187 ? 8.262 -13.109 -0.275 1.00 97.75 187 LEU A O 1
ATOM 1530 N N . ILE A 1 188 ? 8.112 -11.596 -1.935 1.00 98.19 188 ILE A N 1
ATOM 1531 C CA . ILE A 1 188 ? 7.708 -12.535 -2.984 1.00 98.19 188 ILE A CA 1
ATOM 1532 C C . ILE A 1 188 ? 8.951 -12.930 -3.782 1.00 98.19 188 ILE A C 1
ATOM 1534 O O . ILE A 1 188 ? 9.589 -12.086 -4.421 1.00 98.19 188 ILE A O 1
ATOM 1538 N N . LEU A 1 189 ? 9.281 -14.219 -3.736 1.00 96.56 189 LEU A N 1
ATOM 1539 C CA . LEU A 1 189 ? 10.366 -14.825 -4.501 1.00 96.56 189 LEU A CA 1
ATOM 1540 C C . LEU A 1 189 ? 9.803 -15.514 -5.755 1.00 96.56 189 LEU A C 1
ATOM 1542 O O . LEU A 1 189 ? 8.684 -16.027 -5.719 1.00 96.56 189 LEU A O 1
ATOM 1546 N N . PRO A 1 190 ? 10.557 -15.536 -6.863 1.00 95.25 190 PRO A N 1
ATOM 1547 C CA . PRO A 1 190 ? 10.210 -16.322 -8.024 1.00 95.25 190 PRO A CA 1
ATOM 1548 C C . PRO A 1 190 ? 10.388 -17.826 -7.731 1.00 95.25 190 PRO A C 1
ATOM 1550 O O . PRO A 1 190 ? 11.278 -18.195 -6.963 1.00 95.25 190 PRO A O 1
ATOM 1553 N N . PRO A 1 191 ? 9.569 -18.696 -8.340 1.00 94.88 191 PRO A N 1
ATOM 1554 C CA . PRO A 1 191 ? 9.478 -20.109 -7.964 1.00 94.88 191 PRO A CA 1
ATOM 1555 C C . PRO A 1 191 ? 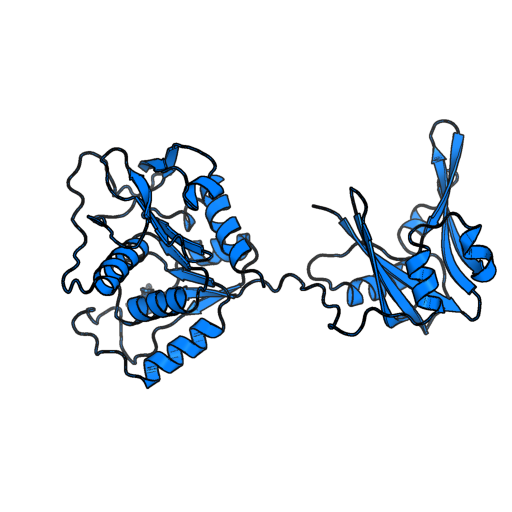10.525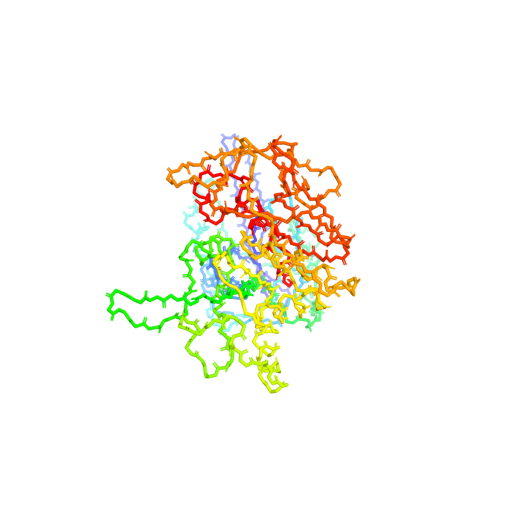 -20.999 -8.651 1.00 94.88 191 PRO A C 1
ATOM 1557 O O . PRO A 1 191 ? 10.788 -22.103 -8.187 1.00 94.88 191 PRO A O 1
ATOM 1560 N N . GLN A 1 192 ? 11.107 -20.539 -9.764 1.00 94.75 192 GLN A N 1
ATOM 1561 C CA . GLN A 1 192 ? 11.983 -21.370 -10.594 1.00 94.75 192 GLN A CA 1
ATOM 1562 C C . GLN A 1 192 ? 13.351 -21.571 -9.936 1.00 94.75 192 GLN A C 1
ATOM 1564 O O . GLN A 1 192 ? 13.928 -20.619 -9.401 1.00 94.75 192 GLN A O 1
ATOM 1569 N N . ASP A 1 193 ? 13.913 -22.771 -10.090 1.00 93.75 193 ASP A N 1
ATOM 1570 C CA . ASP A 1 193 ? 15.299 -23.091 -9.729 1.00 93.75 193 ASP A CA 1
ATOM 1571 C C . ASP A 1 193 ? 16.281 -22.470 -10.742 1.00 93.75 193 ASP A C 1
ATOM 1573 O O . ASP A 1 193 ? 16.798 -23.119 -11.652 1.00 93.75 193 ASP A O 1
ATOM 1577 N N . LEU A 1 194 ? 16.449 -21.148 -10.646 1.00 94.00 194 LEU A N 1
ATOM 1578 C CA . LEU A 1 194 ? 17.276 -20.331 -11.530 1.00 94.00 194 LEU A CA 1
ATOM 1579 C C . LEU A 1 194 ? 18.083 -19.305 -10.735 1.00 94.00 194 LEU A C 1
ATOM 1581 O O . LEU A 1 194 ? 17.578 -18.625 -9.840 1.00 94.00 194 LEU A O 1
ATOM 1585 N N . ILE A 1 195 ? 19.330 -19.087 -11.156 1.00 95.25 195 ILE A N 1
ATOM 1586 C CA . ILE A 1 195 ? 20.128 -17.949 -10.694 1.00 95.25 195 ILE A CA 1
ATOM 1587 C C . ILE A 1 195 ? 19.774 -16.734 -11.556 1.00 95.25 195 ILE A C 1
ATOM 1589 O O . ILE A 1 195 ? 20.340 -16.511 -12.629 1.00 95.25 195 ILE A O 1
ATOM 1593 N N . TYR A 1 196 ? 18.811 -15.939 -11.092 1.00 95.00 196 TYR A N 1
ATOM 1594 C CA . TYR A 1 196 ? 18.275 -14.801 -11.848 1.00 95.00 196 TYR A CA 1
ATOM 1595 C C . TYR A 1 196 ? 19.311 -13.715 -12.150 1.00 95.00 196 TYR A C 1
ATOM 1597 O O . TYR A 1 196 ? 19.231 -13.081 -13.196 1.00 95.00 196 TYR A O 1
ATOM 1605 N N . TYR A 1 197 ? 20.304 -13.500 -11.283 1.00 94.81 197 TYR A N 1
ATOM 1606 C CA . TYR A 1 197 ? 21.317 -12.465 -11.512 1.00 94.81 197 TYR A CA 1
ATOM 1607 C C . TYR A 1 197 ? 22.108 -12.693 -12.811 1.00 94.81 197 TYR A C 1
ATOM 1609 O O . TYR A 1 197 ? 22.287 -11.767 -13.612 1.00 94.81 197 TYR A O 1
ATOM 1617 N N . THR A 1 198 ? 22.520 -13.939 -13.056 1.00 94.44 198 THR A N 1
ATOM 1618 C CA . THR A 1 198 ? 23.305 -14.336 -14.231 1.00 94.44 198 THR A CA 1
ATOM 1619 C C . THR A 1 198 ? 22.437 -14.716 -15.429 1.00 94.44 198 THR A C 1
ATOM 1621 O O . THR A 1 198 ? 22.842 -14.487 -16.569 1.00 94.44 198 THR A O 1
ATOM 1624 N N . THR A 1 199 ? 21.228 -15.232 -15.197 1.00 95.38 199 THR A N 1
ATOM 1625 C CA . THR A 1 199 ? 20.304 -15.651 -16.260 1.00 95.38 199 THR A CA 1
ATOM 1626 C C . THR A 1 199 ? 19.636 -14.441 -16.911 1.00 95.38 199 THR A C 1
ATOM 1628 O O . THR A 1 199 ? 19.003 -13.622 -16.236 1.00 95.38 199 THR A O 1
ATOM 1631 N N . LYS A 1 200 ? 19.731 -14.298 -18.239 1.00 94.31 200 LYS A N 1
ATOM 1632 C CA . LYS A 1 200 ? 19.025 -13.211 -18.937 1.00 94.31 200 LYS A CA 1
ATOM 1633 C C . LYS A 1 200 ? 17.524 -13.513 -19.064 1.00 94.31 200 LYS A C 1
ATOM 1635 O O . LYS A 1 200 ? 17.153 -14.671 -19.229 1.00 94.31 200 LYS A O 1
ATOM 1640 N N . PRO A 1 201 ? 16.643 -12.493 -19.086 1.00 92.88 201 PRO A N 1
ATOM 1641 C CA . PRO A 1 201 ? 15.198 -12.713 -19.215 1.00 92.88 201 PRO A CA 1
ATOM 1642 C C . PRO A 1 201 ? 14.756 -13.519 -20.446 1.00 92.88 201 PRO A C 1
ATOM 1644 O O . PRO A 1 201 ? 13.755 -14.221 -20.390 1.00 92.88 201 PRO A O 1
ATOM 1647 N N . ASN A 1 202 ? 15.484 -13.426 -21.562 1.00 91.12 202 ASN A N 1
ATOM 1648 C CA . ASN A 1 202 ? 15.207 -14.192 -22.782 1.00 91.12 202 ASN A CA 1
ATOM 1649 C C . ASN A 1 202 ? 15.791 -15.617 -22.769 1.00 91.12 202 ASN A C 1
ATOM 1651 O O . ASN A 1 202 ? 15.467 -16.400 -23.655 1.00 91.12 202 ASN A O 1
ATOM 1655 N N . GLU A 1 203 ? 16.654 -15.928 -21.802 1.00 94.31 203 GLU A N 1
ATOM 1656 C CA . GLU A 1 203 ? 17.259 -17.248 -21.587 1.00 94.31 203 GLU A CA 1
ATOM 1657 C C . GLU A 1 203 ? 16.529 -18.027 -20.476 1.00 94.31 203 GLU A C 1
ATOM 1659 O O . GLU A 1 203 ? 16.633 -19.249 -20.421 1.00 94.31 203 GLU A O 1
ATOM 1664 N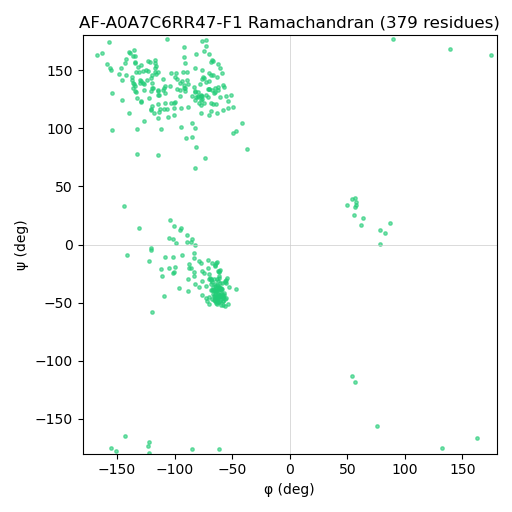 N . ALA A 1 204 ? 15.775 -17.342 -19.607 1.00 93.38 204 ALA A N 1
ATOM 1665 C CA . ALA A 1 204 ? 14.951 -17.975 -18.583 1.00 93.38 204 ALA A CA 1
ATOM 1666 C C . ALA A 1 204 ? 13.828 -18.817 -19.214 1.00 93.38 204 ALA A C 1
ATOM 1668 O O . ALA A 1 204 ? 13.093 -18.352 -20.094 1.00 93.38 204 ALA A O 1
ATOM 1669 N N . ASN A 1 205 ? 13.687 -20.057 -18.736 1.00 92.75 205 ASN A N 1
ATOM 1670 C CA . ASN A 1 205 ? 12.601 -20.947 -19.138 1.00 92.75 205 ASN A CA 1
ATOM 1671 C C . ASN A 1 205 ? 11.241 -20.345 -18.778 1.00 92.75 205 ASN A C 1
ATOM 1673 O O . ASN A 1 205 ? 11.118 -19.599 -17.804 1.00 92.75 205 ASN A O 1
ATOM 1677 N N . ARG A 1 206 ? 10.218 -20.711 -19.555 1.00 95.06 206 ARG A N 1
ATOM 1678 C CA . ARG A 1 206 ? 8.839 -20.317 -19.265 1.00 95.06 206 ARG A CA 1
ATOM 1679 C C . ARG A 1 206 ? 8.382 -20.903 -17.927 1.00 95.06 206 ARG A C 1
ATOM 1681 O O . ARG A 1 206 ? 8.731 -22.045 -17.634 1.00 95.06 206 ARG A O 1
ATOM 1688 N N . LEU A 1 207 ? 7.569 -20.162 -17.178 1.00 96.94 207 LEU A N 1
ATOM 1689 C CA . LEU A 1 207 ? 6.912 -20.674 -15.977 1.00 96.94 207 LEU A CA 1
ATOM 1690 C C . LEU A 1 207 ? 6.003 -21.855 -16.329 1.00 96.94 207 LEU A C 1
ATOM 1692 O O . LEU A 1 207 ? 5.116 -21.751 -17.187 1.00 96.94 207 LEU A O 1
ATOM 1696 N N . THR A 1 208 ? 6.202 -22.959 -15.623 1.00 97.81 208 THR A N 1
ATOM 1697 C CA . THR A 1 208 ? 5.297 -24.109 -15.620 1.00 97.81 208 THR A CA 1
ATOM 1698 C C . THR A 1 208 ? 3.994 -23.766 -14.898 1.00 97.81 208 THR A C 1
ATOM 1700 O O . THR A 1 208 ? 3.903 -22.779 -14.169 1.00 97.81 208 THR A O 1
ATOM 1703 N N . ASP A 1 209 ? 2.953 -24.575 -15.090 1.00 97.81 209 ASP A N 1
ATOM 1704 C CA . ASP A 1 209 ? 1.678 -24.345 -14.400 1.00 97.81 209 ASP A CA 1
ATOM 1705 C C . ASP A 1 209 ? 1.779 -24.609 -12.890 1.00 97.81 209 ASP A C 1
ATOM 1707 O O . ASP A 1 209 ? 1.096 -23.954 -12.110 1.00 97.81 209 ASP A O 1
ATOM 1711 N N . GLU A 1 210 ? 2.674 -25.503 -12.462 1.00 97.88 210 GLU A N 1
ATOM 1712 C CA . GLU A 1 210 ? 2.981 -25.717 -11.043 1.00 97.88 210 GLU A CA 1
ATOM 1713 C C . GLU A 1 210 ? 3.616 -24.466 -10.418 1.00 97.88 210 GLU A C 1
ATOM 1715 O O . GLU A 1 210 ? 3.117 -23.954 -9.420 1.00 97.88 210 GLU A O 1
ATOM 1720 N N . GLU A 1 211 ? 4.631 -23.896 -11.070 1.00 98.19 211 GLU A N 1
ATOM 1721 C CA . GLU A 1 211 ? 5.291 -22.660 -10.631 1.00 98.19 211 GLU A CA 1
ATOM 1722 C C . GLU A 1 211 ? 4.334 -21.455 -10.602 1.00 98.19 211 GLU A C 1
ATOM 1724 O O . GLU A 1 211 ? 4.414 -20.614 -9.703 1.00 98.19 211 GLU A O 1
ATOM 1729 N N . LYS A 1 212 ? 3.400 -21.367 -11.560 1.00 98.38 212 LYS A N 1
ATOM 1730 C CA . LYS A 1 212 ? 2.326 -20.361 -11.536 1.00 98.38 212 LYS A CA 1
ATOM 1731 C C . LYS A 1 212 ? 1.405 -20.567 -10.338 1.00 98.38 212 LYS A C 1
ATOM 1733 O O . LYS A 1 212 ? 1.170 -19.609 -9.611 1.00 98.38 212 LYS A O 1
ATOM 1738 N N . ASN A 1 213 ? 0.941 -21.793 -10.091 1.00 97.94 213 ASN A N 1
ATOM 1739 C CA . ASN A 1 213 ? 0.079 -22.101 -8.946 1.00 97.94 213 ASN A CA 1
ATOM 1740 C C . ASN A 1 213 ? 0.763 -21.770 -7.609 1.00 97.94 213 ASN A C 1
ATOM 1742 O O . ASN A 1 213 ? 0.114 -21.277 -6.686 1.00 97.94 213 ASN A O 1
ATOM 1746 N N . ASP A 1 214 ? 2.072 -21.996 -7.490 1.00 97.81 214 ASP A N 1
ATOM 1747 C CA . ASP A 1 214 ? 2.822 -21.605 -6.295 1.00 97.81 214 ASP A CA 1
ATOM 1748 C C . ASP A 1 214 ? 2.914 -20.082 -6.134 1.00 97.81 214 ASP A C 1
ATOM 1750 O O . ASP A 1 214 ? 2.732 -19.572 -5.024 1.00 97.81 214 ASP A O 1
ATOM 1754 N N . LEU A 1 215 ? 3.106 -19.337 -7.229 1.0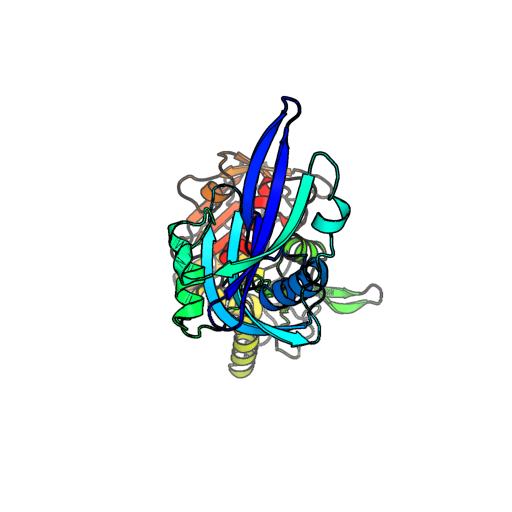0 98.19 215 LEU A N 1
ATOM 1755 C CA . LEU A 1 215 ? 3.016 -17.875 -7.207 1.00 98.19 215 LEU A CA 1
ATOM 1756 C C . LEU A 1 215 ? 1.619 -17.393 -6.802 1.00 98.19 215 LEU A C 1
ATOM 1758 O O . LEU A 1 215 ? 1.525 -16.503 -5.962 1.00 98.19 215 LEU A O 1
ATOM 1762 N N . GLU A 1 216 ? 0.545 -17.979 -7.338 1.00 98.44 216 GLU A N 1
ATOM 1763 C CA . GLU A 1 216 ? -0.834 -17.630 -6.961 1.00 98.44 216 GLU A CA 1
ATOM 1764 C C . GLU A 1 216 ? -1.055 -17.794 -5.456 1.00 98.44 216 GLU A C 1
ATOM 1766 O O . GLU A 1 216 ? -1.523 -16.867 -4.796 1.00 98.44 216 GLU A O 1
ATOM 1771 N N . ARG A 1 217 ? -0.624 -18.924 -4.880 1.00 97.75 217 ARG A N 1
ATOM 1772 C CA . ARG A 1 217 ? -0.731 -19.189 -3.436 1.00 97.75 217 ARG A CA 1
ATOM 1773 C C . ARG A 1 217 ? -0.002 -18.145 -2.594 1.00 97.75 217 ARG A C 1
ATOM 1775 O O . ARG A 1 217 ? -0.498 -17.776 -1.533 1.00 97.75 217 ARG A O 1
ATOM 1782 N N . ILE A 1 218 ? 1.163 -17.681 -3.047 1.00 97.31 218 ILE A N 1
ATOM 1783 C CA . ILE A 1 218 ? 1.927 -16.624 -2.373 1.00 97.31 218 ILE A CA 1
ATOM 1784 C C . ILE A 1 218 ? 1.215 -15.270 -2.505 1.00 97.31 218 ILE A C 1
ATOM 1786 O O . ILE A 1 218 ? 1.097 -14.534 -1.524 1.00 97.31 218 ILE A O 1
ATOM 1790 N N . ILE A 1 219 ? 0.732 -14.932 -3.702 1.00 98.00 219 ILE A N 1
ATOM 1791 C CA . ILE A 1 219 ? 0.054 -13.658 -3.961 1.00 98.00 219 ILE A CA 1
ATOM 1792 C C . ILE A 1 219 ? -1.264 -13.572 -3.181 1.00 98.00 219 ILE A C 1
ATOM 1794 O O . ILE A 1 219 ? -1.552 -12.526 -2.608 1.00 98.00 219 ILE A O 1
ATOM 1798 N N . ASP A 1 220 ? -2.016 -14.668 -3.073 1.00 96.94 220 ASP A N 1
ATOM 1799 C CA . ASP A 1 220 ? -3.282 -14.737 -2.329 1.00 96.94 220 ASP A CA 1
ATOM 1800 C C . ASP A 1 220 ? -3.111 -14.520 -0.811 1.00 96.94 220 ASP A C 1
ATOM 1802 O O . ASP A 1 220 ? -4.075 -14.210 -0.105 1.00 96.94 220 ASP A O 1
ATOM 1806 N N . MET A 1 221 ? -1.886 -14.649 -0.283 1.00 96.00 221 MET A N 1
ATOM 1807 C CA . MET A 1 221 ? -1.566 -14.269 1.099 1.00 96.00 221 MET A CA 1
ATOM 1808 C C . MET A 1 221 ? -1.428 -12.751 1.284 1.00 96.00 221 MET A C 1
ATOM 1810 O O . MET A 1 221 ? -1.429 -12.281 2.424 1.00 96.00 221 MET A O 1
ATOM 1814 N N . CYS A 1 222 ? -1.278 -11.994 0.195 1.00 97.88 222 CYS A N 1
ATOM 1815 C CA . CYS A 1 222 ? -1.048 -10.557 0.208 1.00 97.88 222 CYS A CA 1
ATOM 1816 C C . CYS A 1 222 ? -2.363 -9.782 0.043 1.00 97.88 222 CYS A C 1
ATOM 1818 O O . CYS A 1 222 ? -3.214 -10.106 -0.780 1.00 97.88 222 CYS A O 1
ATOM 1820 N N . ASP A 1 223 ? -2.499 -8.699 0.800 1.00 97.62 223 ASP A N 1
ATOM 1821 C CA . ASP A 1 223 ? -3.599 -7.742 0.694 1.00 97.62 223 ASP A CA 1
ATOM 1822 C C . ASP A 1 223 ? -3.309 -6.636 -0.339 1.00 97.62 223 ASP A C 1
ATOM 1824 O O . ASP A 1 223 ? -4.222 -5.949 -0.791 1.00 97.62 223 ASP A O 1
ATOM 1828 N N . GLY A 1 224 ? -2.039 -6.475 -0.725 1.00 98.38 224 GLY A N 1
ATOM 1829 C CA . GLY A 1 224 ? -1.573 -5.595 -1.794 1.00 98.38 224 GLY A CA 1
ATOM 1830 C C . GLY A 1 224 ? -0.163 -5.956 -2.253 1.00 98.38 224 GLY A C 1
ATOM 1831 O O . GLY A 1 224 ? 0.560 -6.674 -1.561 1.00 98.38 224 GLY A O 1
ATOM 1832 N N . ILE A 1 225 ? 0.249 -5.443 -3.413 1.00 98.75 225 ILE A N 1
ATOM 1833 C CA . ILE A 1 225 ? 1.557 -5.721 -4.015 1.00 98.75 225 ILE A CA 1
ATOM 1834 C C . ILE A 1 225 ? 2.290 -4.424 -4.347 1.00 98.75 225 ILE A C 1
ATOM 1836 O O . ILE A 1 225 ? 1.763 -3.514 -4.984 1.00 98.75 225 ILE A O 1
ATOM 1840 N N . VAL A 1 226 ? 3.559 -4.371 -3.962 1.00 98.62 226 VAL A N 1
ATOM 1841 C CA . VAL A 1 226 ? 4.522 -3.369 -4.394 1.00 98.62 226 VAL A CA 1
ATOM 1842 C C . VAL A 1 226 ? 5.493 -4.004 -5.384 1.00 98.62 226 VAL A C 1
ATOM 1844 O O . VAL A 1 226 ? 6.277 -4.893 -5.046 1.00 98.62 226 VAL A O 1
ATOM 1847 N N . MET A 1 227 ? 5.479 -3.501 -6.616 1.00 97.81 227 MET A N 1
ATOM 1848 C CA . MET A 1 227 ? 6.436 -3.883 -7.650 1.00 97.81 227 MET A CA 1
ATOM 1849 C C . MET A 1 227 ? 7.595 -2.883 -7.642 1.00 97.81 227 MET A C 1
ATOM 1851 O O . MET A 1 227 ? 7.481 -1.770 -8.168 1.00 97.81 227 MET A O 1
ATOM 1855 N N . GLN A 1 228 ? 8.719 -3.266 -7.032 1.00 95.69 228 GLN A N 1
ATOM 1856 C CA . GLN A 1 228 ? 9.893 -2.398 -6.945 1.00 95.69 228 GLN A CA 1
ATOM 1857 C C . GLN A 1 228 ? 10.529 -2.138 -8.315 1.00 95.69 228 GLN A C 1
ATOM 1859 O O . GLN A 1 228 ? 10.369 -2.917 -9.261 1.00 95.69 228 GLN A O 1
ATOM 1864 N N . GLY A 1 229 ? 11.279 -1.042 -8.418 1.00 94.44 229 GLY A N 1
ATOM 1865 C CA . GLY A 1 229 ? 12.103 -0.743 -9.585 1.00 94.44 229 GLY A CA 1
ATOM 1866 C C . GLY A 1 229 ? 13.187 -1.798 -9.841 1.00 94.44 229 GLY A C 1
ATOM 1867 O O . GLY A 1 229 ? 13.279 -2.829 -9.176 1.00 94.44 229 GLY A O 1
ATOM 1868 N N . GLY A 1 230 ? 14.022 -1.550 -10.842 1.00 91.50 230 GLY A N 1
ATOM 1869 C CA . GLY A 1 230 ? 15.069 -2.482 -11.237 1.00 91.50 230 GLY A CA 1
ATOM 1870 C C . GLY A 1 230 ? 15.597 -2.169 -12.626 1.00 91.50 230 GLY A C 1
ATOM 1871 O O . GLY A 1 230 ? 15.337 -1.100 -13.178 1.00 91.50 230 GLY A O 1
ATOM 1872 N N . TYR A 1 231 ? 16.349 -3.114 -13.178 1.00 86.31 231 TYR A N 1
ATOM 1873 C CA . TYR A 1 231 ? 16.952 -3.007 -14.508 1.00 86.31 231 TYR A CA 1
ATOM 1874 C C . TYR A 1 231 ? 16.543 -4.146 -15.457 1.00 86.31 231 TYR A C 1
ATOM 1876 O O . TYR A 1 231 ? 16.752 -4.030 -16.662 1.00 86.31 231 TYR A O 1
ATOM 1884 N N . LYS A 1 232 ? 15.959 -5.230 -14.931 1.00 90.31 232 LYS A N 1
ATOM 1885 C CA . LYS A 1 232 ? 15.416 -6.376 -15.672 1.00 90.31 232 LYS A CA 1
ATOM 1886 C C . LYS A 1 232 ? 14.143 -6.859 -14.978 1.00 90.31 232 LYS A C 1
ATOM 1888 O O . LYS A 1 232 ? 14.086 -6.840 -13.749 1.00 90.31 232 LYS A O 1
ATOM 1893 N N . TRP A 1 233 ? 13.181 -7.333 -15.760 1.00 93.50 233 TRP A N 1
ATOM 1894 C CA . TRP A 1 233 ? 12.042 -8.118 -15.286 1.00 93.50 233 TRP A CA 1
ATOM 1895 C C . TRP A 1 233 ? 12.009 -9.459 -16.022 1.00 93.50 233 TRP A C 1
ATOM 1897 O O . TRP A 1 233 ? 12.568 -9.585 -17.116 1.00 93.50 233 TRP A O 1
ATOM 1907 N N . TYR A 1 234 ? 11.351 -10.444 -15.426 1.00 95.31 234 TYR A N 1
ATOM 1908 C CA . TYR A 1 234 ? 11.198 -11.803 -15.939 1.00 95.31 234 TYR A CA 1
ATOM 1909 C C . TYR A 1 234 ? 9.710 -12.148 -16.074 1.00 95.31 234 TYR A C 1
ATOM 1911 O O . TYR A 1 234 ? 8.831 -11.339 -15.778 1.00 95.31 234 TYR A O 1
ATOM 1919 N N . GLU A 1 235 ? 9.406 -13.363 -16.525 1.00 95.06 235 GLU A N 1
ATOM 1920 C CA . GLU A 1 235 ? 8.016 -13.797 -16.681 1.00 95.06 235 GLU A CA 1
ATOM 1921 C C . GLU A 1 235 ? 7.246 -13.852 -15.354 1.00 95.06 235 GLU A C 1
ATOM 1923 O O . GLU A 1 235 ? 6.048 -13.583 -15.349 1.00 95.06 235 GLU A O 1
ATOM 1928 N N . TYR A 1 236 ? 7.911 -14.109 -14.221 1.00 96.25 236 TYR A N 1
ATOM 1929 C CA . TYR A 1 236 ? 7.254 -14.052 -12.912 1.00 96.25 236 TYR A CA 1
ATOM 1930 C C . TYR A 1 236 ? 6.746 -12.644 -12.574 1.00 96.25 236 TYR A C 1
ATOM 1932 O O . TYR A 1 236 ? 5.674 -12.521 -11.990 1.00 96.25 236 TYR A O 1
ATOM 1940 N N . ASP A 1 237 ? 7.447 -11.578 -12.984 1.00 97.06 237 ASP A N 1
ATOM 1941 C CA . ASP A 1 237 ? 6.961 -10.206 -12.800 1.00 97.06 237 ASP A CA 1
ATOM 1942 C C . ASP A 1 237 ? 5.688 -9.967 -13.622 1.00 97.06 237 ASP A C 1
ATOM 1944 O O . ASP A 1 237 ? 4.711 -9.405 -13.125 1.00 97.06 237 ASP A O 1
ATOM 1948 N N . GLU A 1 238 ? 5.690 -10.422 -14.880 1.00 96.25 238 GLU A N 1
ATOM 1949 C CA . GLU A 1 238 ? 4.526 -10.345 -15.768 1.00 96.25 238 GLU A CA 1
ATOM 1950 C C . GLU A 1 238 ? 3.336 -11.113 -15.193 1.00 96.25 238 GLU A C 1
ATOM 1952 O O . GLU A 1 238 ? 2.214 -10.606 -15.216 1.00 96.25 238 GLU A O 1
ATOM 1957 N N . PHE A 1 239 ? 3.580 -12.316 -14.670 1.00 97.81 239 PHE A N 1
ATOM 1958 C CA . PHE A 1 239 ? 2.562 -13.157 -14.056 1.00 97.81 239 PHE A CA 1
ATOM 1959 C C . PHE A 1 239 ? 1.966 -12.503 -12.806 1.00 97.81 239 PHE A C 1
ATOM 1961 O O . PHE A 1 239 ? 0.750 -12.337 -12.741 1.00 97.81 239 PHE A O 1
ATOM 1968 N N . ILE A 1 240 ? 2.805 -12.050 -11.864 1.00 98.31 240 ILE A N 1
ATOM 1969 C CA . ILE A 1 240 ? 2.359 -11.384 -10.630 1.00 98.31 240 ILE A CA 1
ATOM 1970 C C . ILE A 1 240 ? 1.513 -10.147 -10.960 1.00 98.31 240 ILE A C 1
ATOM 1972 O O . ILE A 1 240 ? 0.430 -9.978 -10.399 1.00 98.31 240 ILE A O 1
ATOM 1976 N N . CYS A 1 241 ? 1.961 -9.302 -11.898 1.00 97.50 241 CYS A N 1
ATOM 1977 C CA . CYS A 1 241 ? 1.196 -8.128 -12.323 1.00 97.50 241 CYS A CA 1
ATOM 1978 C C . CYS A 1 241 ? -0.169 -8.499 -12.910 1.00 97.50 241 CYS A C 1
ATOM 1980 O O . CYS A 1 241 ? -1.174 -7.899 -12.530 1.00 97.50 241 CYS A O 1
ATOM 1982 N N . LYS A 1 242 ? -0.218 -9.468 -13.834 1.00 97.62 242 LYS A N 1
ATOM 1983 C CA . LYS A 1 242 ? -1.475 -9.905 -14.462 1.00 97.62 242 LYS A CA 1
ATOM 1984 C C . LYS A 1 242 ? -2.437 -10.474 -13.430 1.00 97.62 242 LYS A C 1
ATOM 1986 O O . LYS A 1 242 ? -3.574 -10.021 -13.365 1.00 97.62 242 LYS A O 1
ATOM 1991 N N . TYR A 1 243 ? -1.961 -11.383 -12.583 1.00 98.38 243 TYR A N 1
ATOM 1992 C CA . TYR A 1 243 ? -2.780 -12.018 -11.558 1.00 98.38 243 TYR A CA 1
ATOM 1993 C C . TYR A 1 243 ? -3.341 -10.992 -10.562 1.00 98.38 243 TYR A C 1
ATOM 1995 O O . TYR A 1 243 ? -4.538 -10.996 -10.273 1.00 98.38 243 TYR A O 1
ATOM 2003 N N . ALA A 1 244 ? -2.519 -10.037 -10.109 1.00 98.12 244 ALA A N 1
ATOM 2004 C CA . ALA A 1 244 ? -2.971 -8.958 -9.231 1.00 98.12 244 ALA A CA 1
ATOM 2005 C C . ALA A 1 244 ? -4.054 -8.083 -9.882 1.00 98.12 244 ALA A C 1
ATOM 2007 O O . ALA A 1 244 ? -5.071 -7.790 -9.255 1.00 98.12 244 ALA A O 1
ATOM 2008 N N . ILE A 1 245 ? -3.879 -7.714 -11.156 1.00 97.56 245 ILE A N 1
ATOM 2009 C CA . ILE A 1 245 ? -4.884 -6.959 -11.916 1.00 97.56 245 ILE A CA 1
ATOM 2010 C C . ILE A 1 245 ? -6.172 -7.778 -12.067 1.00 97.56 245 ILE A C 1
ATOM 2012 O O . ILE A 1 245 ? -7.265 -7.252 -11.848 1.00 97.56 245 ILE A O 1
ATOM 2016 N N . GLU A 1 246 ? -6.076 -9.055 -12.432 1.00 97.06 246 GLU A N 1
ATOM 2017 C CA . GLU A 1 246 ? -7.223 -9.948 -12.625 1.00 97.06 246 GLU A CA 1
ATOM 2018 C C . GLU A 1 246 ? -8.041 -10.112 -11.340 1.00 97.06 246 GLU A C 1
ATOM 2020 O O . GLU A 1 246 ? -9.266 -9.977 -11.380 1.00 97.06 246 GLU A O 1
ATOM 2025 N N . LYS A 1 247 ? -7.369 -10.298 -10.198 1.00 97.25 247 LYS A N 1
ATOM 2026 C CA . LYS A 1 247 ? -7.981 -10.446 -8.867 1.00 97.25 247 LYS A CA 1
ATOM 2027 C C . LYS A 1 247 ? -8.344 -9.127 -8.181 1.00 97.25 247 LYS A C 1
ATOM 2029 O O . LYS A 1 247 ? -8.881 -9.160 -7.079 1.00 97.25 247 LYS A O 1
ATOM 2034 N N . ASP A 1 248 ? -8.076 -7.988 -8.822 1.00 97.44 248 ASP A N 1
ATOM 2035 C CA . ASP A 1 248 ? -8.276 -6.648 -8.250 1.00 97.44 248 ASP A CA 1
ATOM 2036 C C . ASP A 1 248 ? -7.558 -6.464 -6.894 1.00 97.44 248 ASP A C 1
ATOM 2038 O O . ASP A 1 248 ? -8.076 -5.862 -5.947 1.00 97.44 248 ASP A O 1
ATOM 2042 N N . ILE A 1 249 ? -6.345 -7.017 -6.799 1.00 98.19 249 ILE A N 1
ATOM 2043 C CA . ILE A 1 249 ? -5.427 -6.815 -5.677 1.00 98.19 249 ILE A CA 1
ATOM 2044 C C . ILE A 1 249 ? -4.739 -5.454 -5.877 1.00 98.19 249 ILE A C 1
ATOM 2046 O O . ILE A 1 249 ? -4.168 -5.228 -6.948 1.00 98.19 249 ILE A O 1
ATOM 2050 N N . PRO A 1 250 ? -4.754 -4.550 -4.876 1.00 98.56 250 PRO A N 1
ATOM 2051 C CA . PRO A 1 250 ? -4.070 -3.269 -4.949 1.00 98.56 250 PRO A CA 1
ATOM 2052 C C . PRO A 1 250 ? -2.608 -3.432 -5.364 1.00 98.56 250 PRO A C 1
ATOM 2054 O O . PRO A 1 250 ? -1.870 -4.198 -4.745 1.00 98.56 250 PRO A O 1
ATOM 2057 N N . LEU A 1 251 ? -2.169 -2.694 -6.382 1.00 98.81 251 LEU A N 1
ATOM 2058 C CA . LEU A 1 251 ? -0.818 -2.776 -6.926 1.00 98.81 251 LEU A CA 1
ATOM 2059 C C . LEU A 1 251 ? -0.211 -1.384 -7.116 1.00 98.81 251 LEU A C 1
ATOM 2061 O O . LEU A 1 251 ? -0.776 -0.532 -7.805 1.00 98.81 251 LEU A O 1
ATOM 2065 N N . LEU A 1 252 ? 0.972 -1.175 -6.534 1.00 98.81 252 LEU A N 1
ATOM 2066 C CA . LEU A 1 252 ? 1.800 0.015 -6.731 1.00 98.81 252 LEU A CA 1
ATOM 2067 C C . LEU A 1 252 ? 3.095 -0.370 -7.457 1.00 98.81 252 LEU A C 1
ATOM 2069 O O . LEU A 1 252 ? 3.938 -1.078 -6.904 1.00 98.81 252 LEU A O 1
ATOM 2073 N N . ALA A 1 253 ? 3.268 0.109 -8.688 1.00 98.56 253 ALA A N 1
ATOM 2074 C CA . ALA A 1 253 ? 4.427 -0.192 -9.522 1.00 98.56 253 ALA A CA 1
ATOM 2075 C C . ALA A 1 253 ? 5.353 1.015 -9.672 1.00 98.56 253 ALA A C 1
ATOM 2077 O O . ALA A 1 253 ? 4.905 2.102 -10.020 1.00 98.56 253 ALA A O 1
ATOM 2078 N N . MET A 1 254 ? 6.652 0.831 -9.437 1.00 98.00 254 MET A N 1
ATOM 2079 C CA . MET A 1 254 ? 7.619 1.933 -9.455 1.00 98.00 254 MET A CA 1
ATOM 2080 C C . MET A 1 254 ? 8.704 1.744 -10.513 1.00 98.00 254 MET A C 1
ATOM 2082 O O . MET A 1 254 ? 9.251 0.651 -10.691 1.00 98.00 254 MET A O 1
ATOM 2086 N N . CYS A 1 255 ? 9.048 2.839 -11.192 1.00 96.88 255 CYS A N 1
ATOM 2087 C CA . CYS A 1 255 ? 10.123 2.931 -12.170 1.00 96.88 255 CYS A CA 1
ATOM 2088 C C . CYS A 1 255 ? 9.992 1.871 -13.278 1.00 96.88 255 CYS A C 1
ATOM 2090 O O . CYS A 1 255 ? 9.040 1.891 -14.055 1.00 96.88 255 CYS A O 1
ATOM 2092 N N . MET A 1 256 ? 10.917 0.914 -13.347 1.00 96.12 256 MET A N 1
ATOM 2093 C CA . MET A 1 256 ? 10.868 -0.203 -14.292 1.00 96.12 256 MET A CA 1
ATOM 2094 C C . MET A 1 256 ? 9.531 -0.962 -14.237 1.00 96.12 256 MET A C 1
ATOM 2096 O O . MET A 1 256 ? 9.019 -1.383 -15.270 1.00 96.12 256 MET A O 1
ATOM 2100 N N . SER A 1 257 ? 8.935 -1.111 -13.055 1.00 97.50 257 SER A N 1
ATOM 2101 C CA . SER A 1 257 ? 7.680 -1.849 -12.917 1.00 97.50 257 SER A CA 1
ATOM 2102 C C . SER A 1 257 ? 6.468 -1.071 -13.436 1.00 97.50 257 SER A C 1
ATOM 2104 O O . SER A 1 257 ? 5.506 -1.689 -13.876 1.00 97.50 257 SER A O 1
ATOM 2106 N N . MET A 1 258 ? 6.508 0.268 -13.481 1.00 97.94 258 MET A N 1
ATOM 2107 C CA . MET A 1 258 ? 5.503 1.026 -14.242 1.00 97.94 258 MET A CA 1
ATOM 2108 C C . MET A 1 258 ? 5.616 0.701 -15.736 1.00 97.94 258 MET A C 1
ATOM 2110 O O . MET A 1 258 ? 4.612 0.512 -16.413 1.00 97.94 258 MET A O 1
ATOM 2114 N N . GLN A 1 259 ? 6.840 0.576 -16.252 1.00 96.75 259 GLN A N 1
ATOM 2115 C CA . GLN A 1 259 ? 7.075 0.233 -17.657 1.00 96.75 259 GLN A CA 1
ATOM 2116 C C . GLN A 1 259 ? 6.579 -1.169 -18.011 1.00 96.75 259 GLN A C 1
ATOM 2118 O O . GLN A 1 259 ? 6.066 -1.388 -19.109 1.00 96.75 259 GLN A O 1
ATOM 2123 N N . LEU A 1 260 ? 6.674 -2.099 -17.061 1.00 96.56 260 LEU A N 1
ATOM 2124 C CA . LEU A 1 260 ? 6.046 -3.407 -17.169 1.00 96.56 260 LEU A CA 1
ATOM 2125 C C . LEU A 1 260 ? 4.521 -3.295 -17.324 1.00 96.56 260 LEU A C 1
ATOM 2127 O O . LEU A 1 260 ? 3.966 -4.009 -18.153 1.00 96.56 260 LEU A O 1
ATOM 2131 N N . LEU A 1 261 ? 3.843 -2.375 -16.625 1.00 96.88 261 LEU A N 1
ATOM 2132 C CA . LEU A 1 261 ? 2.404 -2.147 -16.835 1.00 96.88 261 LEU A CA 1
ATOM 2133 C C . LEU A 1 261 ? 2.093 -1.703 -18.271 1.00 96.88 261 LEU A C 1
ATOM 2135 O O . LEU A 1 261 ? 1.120 -2.181 -18.844 1.00 96.88 261 LEU A O 1
ATOM 2139 N N . GLY A 1 262 ? 2.944 -0.878 -18.892 1.00 95.88 262 GLY A N 1
ATOM 2140 C CA . GLY A 1 262 ? 2.820 -0.545 -20.318 1.00 95.88 262 GLY A CA 1
ATOM 2141 C C . GLY A 1 262 ? 2.944 -1.774 -21.230 1.00 95.88 262 GLY A C 1
ATOM 2142 O O . GLY A 1 262 ? 2.182 -1.926 -22.186 1.00 95.88 262 GLY A O 1
ATOM 2143 N N . LYS A 1 263 ? 3.841 -2.714 -20.898 1.00 94.50 263 LYS A N 1
ATOM 2144 C CA . LYS A 1 263 ? 3.920 -4.007 -21.597 1.00 94.50 263 LYS A CA 1
ATOM 2145 C C . LYS A 1 263 ? 2.639 -4.821 -21.413 1.00 94.50 263 LYS A C 1
ATOM 2147 O O . LYS A 1 263 ? 2.122 -5.352 -22.393 1.00 94.50 263 LYS A O 1
ATOM 2152 N N . ILE A 1 264 ? 2.133 -4.927 -20.183 1.00 95.19 264 ILE A N 1
ATOM 2153 C CA . ILE A 1 264 ? 0.885 -5.643 -19.881 1.00 95.19 264 ILE A CA 1
ATOM 2154 C C . ILE A 1 264 ? -0.287 -5.043 -20.662 1.00 95.19 264 ILE A C 1
ATOM 2156 O O . ILE A 1 264 ? -1.029 -5.791 -21.291 1.00 95.19 264 ILE A O 1
ATOM 2160 N N . ASP A 1 265 ? -0.400 -3.717 -20.704 1.00 95.00 265 ASP A N 1
ATOM 2161 C CA . ASP A 1 265 ? -1.400 -3.004 -21.499 1.00 95.00 265 ASP A CA 1
ATOM 2162 C C . ASP A 1 265 ? -1.345 -3.383 -22.988 1.00 95.00 265 ASP A C 1
ATOM 2164 O O . ASP A 1 265 ? -2.370 -3.695 -23.597 1.00 95.00 265 ASP A O 1
ATOM 2168 N N . SER A 1 266 ? -0.143 -3.431 -23.568 1.00 91.88 266 SER A N 1
ATOM 2169 C CA . SER A 1 266 ? 0.059 -3.859 -24.957 1.00 91.88 266 SER A CA 1
ATOM 2170 C C . SER A 1 266 ? -0.415 -5.302 -25.184 1.00 91.88 266 SER A C 1
ATOM 2172 O O . SER A 1 266 ? -1.170 -5.578 -26.122 1.00 91.88 266 SER A O 1
ATOM 2174 N N . LEU A 1 267 ? -0.052 -6.216 -24.275 1.00 89.56 267 LEU A N 1
ATOM 2175 C CA . LEU A 1 267 ? -0.452 -7.625 -24.337 1.00 89.56 267 LEU A CA 1
ATOM 2176 C C . LEU A 1 267 ? -1.972 -7.806 -24.219 1.00 89.56 267 LEU A C 1
ATOM 2178 O O . LEU A 1 267 ? -2.541 -8.611 -24.953 1.00 89.56 267 LEU A O 1
ATOM 2182 N N . MET A 1 268 ? -2.644 -7.032 -23.358 1.00 88.88 268 MET A N 1
ATOM 2183 C CA . MET A 1 268 ? -4.111 -7.038 -23.228 1.00 88.88 268 MET A CA 1
ATOM 2184 C C . MET A 1 268 ? -4.823 -6.628 -24.527 1.00 88.88 268 MET A C 1
ATOM 2186 O O . MET A 1 268 ? -5.979 -6.984 -24.737 1.00 88.88 268 MET A O 1
ATOM 2190 N N . ASN A 1 269 ? -4.130 -5.906 -25.408 1.00 87.81 269 ASN A N 1
ATOM 2191 C CA . ASN A 1 269 ? -4.637 -5.430 -26.692 1.00 87.81 269 ASN A CA 1
ATOM 2192 C C . ASN A 1 269 ? -4.109 -6.250 -27.884 1.00 87.81 269 ASN A C 1
ATOM 2194 O O . ASN A 1 269 ? -4.123 -5.769 -29.017 1.00 87.81 269 ASN A O 1
ATOM 2198 N N . ASN A 1 270 ? -3.646 -7.485 -27.645 1.00 84.06 270 ASN A N 1
ATOM 2199 C CA . ASN A 1 270 ? -3.113 -8.405 -28.660 1.00 84.06 270 ASN A CA 1
ATOM 2200 C C . ASN A 1 270 ? -1.949 -7.827 -29.489 1.00 84.06 270 ASN A C 1
ATOM 2202 O O . ASN A 1 270 ? -1.712 -8.257 -30.620 1.00 84.06 270 ASN A O 1
ATOM 2206 N N . LYS A 1 271 ? -1.205 -6.857 -28.947 1.00 79.38 271 LYS A N 1
ATOM 2207 C CA . LYS A 1 271 ? 0.014 -6.341 -29.574 1.00 79.38 271 LYS A CA 1
ATOM 2208 C C . LYS A 1 271 ? 1.193 -7.197 -29.116 1.00 79.38 271 LYS A C 1
ATOM 2210 O O . LYS A 1 271 ? 1.496 -7.273 -27.927 1.00 79.38 271 LYS A O 1
ATOM 2215 N N . SER A 1 272 ? 1.850 -7.860 -30.066 1.00 65.94 272 SER A N 1
ATOM 2216 C CA . SER A 1 272 ? 2.968 -8.775 -29.796 1.00 65.94 272 SER A CA 1
ATOM 2217 C C . SER A 1 272 ? 4.282 -8.058 -29.482 1.00 65.94 272 SER A C 1
ATOM 2219 O O . SER A 1 272 ? 5.154 -8.637 -28.839 1.00 65.94 272 SER A O 1
ATOM 2221 N N . GLU A 1 273 ? 4.428 -6.806 -29.919 1.00 68.38 273 GLU A N 1
ATOM 2222 C CA . GLU A 1 273 ? 5.633 -6.006 -29.714 1.00 68.38 273 GLU A CA 1
ATOM 2223 C C . GLU A 1 273 ? 5.351 -4.826 -28.784 1.00 68.38 273 GLU A C 1
ATOM 2225 O O . GLU A 1 273 ? 4.409 -4.053 -28.970 1.00 68.38 273 GLU A O 1
ATOM 2230 N N . TYR A 1 274 ? 6.186 -4.701 -27.758 1.00 78.50 274 TYR A N 1
ATOM 2231 C CA . TYR A 1 274 ? 6.215 -3.560 -26.859 1.00 78.50 274 TYR A CA 1
ATOM 2232 C C . TYR A 1 274 ? 7.658 -3.321 -26.432 1.00 78.50 274 TYR A C 1
ATOM 2234 O O . TYR A 1 274 ? 8.312 -4.211 -25.880 1.00 78.50 274 TYR A O 1
ATOM 2242 N N . HIS A 1 275 ? 8.136 -2.104 -26.661 1.00 83.06 275 HIS A N 1
ATOM 2243 C CA . HIS A 1 275 ? 9.467 -1.683 -26.264 1.00 83.06 275 HIS A CA 1
ATOM 2244 C C . HIS A 1 275 ? 9.386 -0.312 -25.609 1.00 83.06 275 HIS A C 1
ATOM 2246 O O . HIS A 1 275 ? 8.773 0.610 -26.149 1.00 83.06 275 HIS A O 1
ATOM 2252 N N . ASN A 1 276 ? 10.034 -0.179 -24.454 1.00 88.06 276 ASN A N 1
ATOM 2253 C CA . ASN A 1 276 ? 10.276 1.137 -23.884 1.00 88.06 276 ASN A CA 1
ATOM 2254 C C . ASN A 1 276 ? 11.240 1.900 -24.789 1.00 88.06 276 ASN A C 1
ATOM 2256 O O . ASN A 1 276 ? 12.156 1.315 -25.374 1.00 88.06 276 ASN A O 1
ATOM 2260 N N . VAL A 1 277 ? 11.048 3.209 -24.867 1.00 91.62 277 VAL A N 1
ATOM 2261 C CA . VAL A 1 277 ? 11.851 4.083 -25.717 1.00 91.62 277 VAL A CA 1
ATOM 2262 C C . VAL A 1 277 ? 12.936 4.740 -24.867 1.00 91.62 277 VAL A C 1
ATOM 2264 O O . VAL A 1 277 ? 12.625 5.214 -23.773 1.00 91.62 277 VAL A O 1
ATOM 2267 N N . PRO A 1 278 ? 14.201 4.782 -25.325 1.00 92.50 278 PRO A N 1
ATOM 2268 C CA . PRO A 1 278 ? 15.245 5.538 -24.646 1.00 92.50 278 PRO A CA 1
ATOM 2269 C C . PRO A 1 278 ? 14.874 7.014 -24.519 1.00 92.50 278 PRO A C 1
ATOM 2271 O O . PRO A 1 278 ? 14.395 7.630 -25.469 1.00 92.50 278 PRO A O 1
ATOM 2274 N N . ASN A 1 279 ? 15.137 7.597 -23.356 1.00 90.00 279 ASN A N 1
ATOM 2275 C CA . ASN A 1 279 ? 14.899 9.015 -23.117 1.00 90.00 279 ASN A CA 1
ATOM 2276 C C . ASN A 1 279 ? 15.858 9.833 -23.993 1.00 90.00 279 ASN A C 1
ATOM 2278 O O . ASN A 1 279 ? 17.076 9.685 -23.893 1.00 90.00 279 ASN A O 1
ATOM 2282 N N . ASN A 1 280 ? 15.308 10.681 -24.857 1.00 81.19 280 ASN A N 1
ATOM 2283 C CA . ASN A 1 280 ? 16.043 11.432 -25.880 1.00 81.19 280 ASN A CA 1
ATOM 2284 C C . ASN A 1 280 ? 15.699 12.934 -25.894 1.00 81.19 280 ASN A C 1
ATOM 2286 O O . ASN A 1 280 ? 16.046 13.639 -26.838 1.00 81.19 280 ASN A O 1
ATOM 2290 N N . ASN A 1 281 ? 15.039 13.413 -24.841 1.00 76.00 281 ASN A N 1
ATOM 2291 C CA . ASN A 1 281 ? 14.520 14.770 -24.723 1.00 76.00 281 ASN A CA 1
ATOM 2292 C C . ASN A 1 281 ? 15.348 15.637 -23.758 1.00 76.00 281 ASN A C 1
ATOM 2294 O O . ASN A 1 281 ? 16.290 15.179 -23.114 1.00 76.00 281 ASN A O 1
ATOM 2298 N N . ASN A 1 282 ? 14.968 16.914 -23.659 1.00 80.75 282 ASN A N 1
ATOM 2299 C CA . ASN A 1 282 ? 15.709 17.949 -22.929 1.00 80.75 282 ASN A CA 1
ATOM 2300 C C . ASN A 1 282 ? 15.668 17.814 -21.394 1.00 80.75 282 ASN A C 1
ATOM 2302 O O . ASN A 1 282 ? 16.524 18.386 -20.719 1.00 80.75 282 ASN A O 1
ATOM 2306 N N . VAL A 1 283 ? 14.692 17.097 -20.828 1.00 84.94 283 VAL A N 1
ATOM 2307 C CA . VAL A 1 283 ? 14.594 16.887 -19.374 1.00 84.94 283 VAL A CA 1
ATOM 2308 C C . VAL A 1 283 ? 15.519 15.746 -18.959 1.00 84.94 283 VAL A C 1
ATOM 2310 O O . VAL A 1 283 ? 15.512 14.664 -19.547 1.00 84.94 283 VAL A O 1
ATOM 2313 N N . ASN A 1 284 ? 16.332 15.971 -17.923 1.00 87.00 284 ASN A N 1
ATOM 2314 C CA . ASN A 1 284 ? 17.220 14.935 -17.408 1.00 87.00 284 ASN A CA 1
ATOM 2315 C C . ASN A 1 284 ? 16.477 13.995 -16.444 1.00 87.00 284 ASN A C 1
ATOM 2317 O O . ASN A 1 284 ? 16.322 14.281 -15.256 1.00 87.00 284 ASN A O 1
ATOM 2321 N N . HIS A 1 285 ? 16.097 12.837 -16.974 1.00 89.81 285 HIS A N 1
ATOM 2322 C CA . HIS A 1 285 ? 15.397 11.746 -16.283 1.00 89.81 285 HIS A CA 1
ATOM 2323 C C . HIS A 1 285 ? 16.322 10.765 -15.530 1.00 89.81 285 HIS A C 1
ATOM 2325 O O . HIS A 1 285 ? 15.902 9.744 -14.984 1.00 89.81 285 HIS A O 1
ATOM 2331 N N . PHE A 1 286 ? 17.628 11.044 -15.485 1.00 91.00 286 PHE A N 1
ATOM 2332 C CA . PHE A 1 286 ? 18.601 10.199 -14.796 1.00 91.00 286 PHE A CA 1
ATOM 2333 C C . PHE A 1 286 ? 19.528 11.035 -13.912 1.00 91.00 286 PHE A C 1
ATOM 2335 O O . PHE A 1 286 ? 20.688 11.294 -14.239 1.00 91.00 286 PHE A O 1
ATOM 2342 N N . GLN A 1 287 ? 19.018 11.435 -12.746 1.00 90.19 287 GLN A N 1
ATOM 2343 C CA . GLN A 1 287 ? 19.739 12.280 -11.797 1.00 90.19 287 GLN A CA 1
ATOM 2344 C C . GLN A 1 287 ? 19.949 11.559 -10.462 1.00 90.19 287 GLN A C 1
ATOM 2346 O O . GLN A 1 287 ? 19.024 11.277 -9.698 1.00 90.19 287 GLN A O 1
ATOM 2351 N N . LYS A 1 288 ? 21.212 11.251 -10.154 1.00 86.38 288 LYS A N 1
ATOM 2352 C CA . LYS A 1 288 ? 21.602 10.635 -8.878 1.00 86.38 288 LYS A CA 1
ATOM 2353 C C . LYS A 1 288 ? 21.895 11.717 -7.837 1.00 86.38 288 LYS A C 1
ATOM 2355 O O . LYS A 1 288 ? 22.512 12.724 -8.150 1.00 86.38 288 LYS A O 1
ATOM 2360 N N . GLY A 1 289 ? 21.495 11.476 -6.589 1.00 83.62 289 GLY A N 1
ATOM 2361 C CA . GLY A 1 289 ? 21.850 12.331 -5.447 1.00 83.62 289 GLY A CA 1
ATOM 2362 C C . GLY A 1 289 ? 21.048 13.630 -5.299 1.00 83.62 289 GLY A C 1
ATOM 2363 O O . GLY A 1 289 ? 21.278 14.358 -4.340 1.00 83.62 289 GLY A O 1
ATOM 2364 N N . VAL A 1 290 ? 20.092 13.911 -6.189 1.00 90.12 290 VAL A N 1
ATOM 2365 C CA . VAL A 1 290 ? 19.187 15.067 -6.074 1.00 90.12 290 VAL A CA 1
ATOM 2366 C C . VAL A 1 290 ? 17.889 14.684 -5.354 1.00 90.12 290 VAL A C 1
ATOM 2368 O O . VAL A 1 290 ? 17.436 13.542 -5.461 1.00 90.12 290 VAL A O 1
ATOM 2371 N N . LYS A 1 291 ? 17.293 15.632 -4.613 1.00 92.00 291 LYS A N 1
ATOM 2372 C CA . LYS A 1 291 ? 15.977 15.444 -3.965 1.00 92.00 291 LYS A CA 1
ATOM 2373 C C . LYS A 1 291 ? 14.846 15.438 -4.994 1.00 92.00 291 LYS A C 1
ATOM 2375 O O . LYS A 1 291 ? 14.027 14.528 -5.007 1.00 92.00 291 LYS A O 1
ATOM 2380 N N . TYR A 1 292 ? 14.868 16.427 -5.879 1.00 96.19 292 TYR A N 1
ATOM 2381 C CA . TYR A 1 292 ? 13.940 16.593 -6.989 1.00 96.19 292 TYR A CA 1
ATOM 2382 C C . TYR A 1 292 ? 14.748 16.752 -8.278 1.00 96.19 292 TYR A C 1
ATOM 2384 O O . TYR A 1 292 ? 15.792 17.403 -8.271 1.00 96.19 292 TYR A O 1
ATOM 2392 N N . ALA A 1 293 ? 14.301 16.105 -9.348 1.00 95.69 293 ALA A N 1
ATOM 2393 C CA . ALA A 1 293 ? 14.965 16.047 -10.644 1.00 95.69 293 ALA A CA 1
ATOM 2394 C C . ALA A 1 293 ? 14.218 16.868 -11.704 1.00 95.69 293 ALA A C 1
ATOM 2396 O O . ALA A 1 293 ? 14.856 17.595 -12.462 1.00 95.69 293 ALA A O 1
ATOM 2397 N N . HIS A 1 294 ? 12.889 16.757 -11.751 1.00 95.94 294 HIS A N 1
ATOM 2398 C CA . HIS A 1 294 ? 12.022 17.515 -12.655 1.00 95.94 294 HIS A CA 1
ATOM 2399 C C . HIS A 1 294 ? 10.593 17.591 -12.106 1.00 95.94 294 HIS A C 1
ATOM 2401 O O . HIS A 1 294 ? 10.257 16.969 -11.092 1.00 95.94 294 HIS A O 1
ATOM 2407 N N . LYS A 1 295 ? 9.750 18.361 -12.794 1.00 97.44 295 LYS A N 1
ATOM 2408 C CA . LYS A 1 295 ? 8.320 18.465 -12.511 1.00 97.44 295 LYS A CA 1
ATOM 2409 C C . LYS A 1 295 ? 7.516 17.451 -13.312 1.00 97.44 295 LYS A C 1
ATOM 2411 O O . LYS A 1 295 ? 7.940 17.008 -14.382 1.00 97.44 295 LYS A O 1
ATOM 2416 N N . ILE A 1 296 ? 6.337 17.133 -12.792 1.00 98.38 296 ILE A N 1
ATOM 2417 C CA . ILE A 1 296 ? 5.293 16.394 -13.499 1.00 98.38 296 ILE A CA 1
ATOM 2418 C C . ILE A 1 296 ? 3.969 17.148 -13.397 1.00 98.38 296 ILE A C 1
ATOM 2420 O O . ILE A 1 296 ? 3.643 17.698 -12.344 1.00 98.38 296 ILE A O 1
ATOM 2424 N N . ASN A 1 297 ? 3.211 17.154 -14.486 1.00 98.69 297 ASN A N 1
ATOM 2425 C CA . ASN A 1 297 ? 1.848 17.659 -14.564 1.00 98.69 297 ASN A CA 1
ATOM 2426 C C . ASN A 1 297 ? 0.887 16.483 -14.375 1.00 98.69 297 ASN A C 1
ATOM 2428 O O . ASN A 1 297 ? 1.033 15.462 -15.044 1.00 98.69 297 ASN A O 1
ATOM 2432 N N . ILE A 1 298 ? -0.056 16.612 -13.445 1.00 98.75 298 ILE A N 1
ATOM 2433 C CA . ILE A 1 298 ? -0.989 15.555 -13.049 1.00 98.75 298 ILE A CA 1
ATOM 2434 C C . ILE A 1 298 ? -2.329 15.780 -13.745 1.00 98.75 298 ILE A C 1
ATOM 2436 O O . ILE A 1 298 ? -2.978 16.812 -13.551 1.00 98.75 298 ILE A O 1
ATOM 2440 N N . GLU A 1 299 ? -2.755 14.772 -14.498 1.00 98.62 299 GLU A N 1
ATOM 2441 C CA . GLU A 1 299 ? -3.978 14.797 -15.292 1.00 98.62 299 GLU A CA 1
ATOM 2442 C C . GLU A 1 299 ? -5.230 14.768 -14.408 1.00 98.62 299 GLU A C 1
ATOM 2444 O O . GLU A 1 299 ? -5.303 14.043 -13.412 1.00 98.62 299 GLU A O 1
ATOM 2449 N N . ASP A 1 300 ? -6.256 15.526 -14.792 1.00 97.81 300 ASP A N 1
ATOM 2450 C CA . ASP A 1 300 ? -7.529 15.560 -14.076 1.00 97.81 300 ASP A CA 1
ATOM 2451 C C . ASP A 1 300 ? -8.308 14.240 -14.162 1.00 97.81 300 ASP A C 1
ATOM 2453 O O . ASP A 1 300 ? -8.164 13.419 -15.078 1.00 97.81 300 ASP A O 1
ATOM 2457 N N . ASN A 1 301 ? -9.219 14.056 -13.202 1.00 96.25 301 ASN A N 1
ATOM 2458 C CA . ASN A 1 301 ? -10.073 12.870 -13.101 1.00 96.25 301 ASN A CA 1
ATOM 2459 C C . ASN A 1 301 ? -9.261 11.564 -13.006 1.00 96.25 301 ASN A C 1
ATOM 2461 O O . ASN A 1 301 ? -9.639 10.558 -13.609 1.00 96.25 301 ASN A O 1
ATOM 2465 N N . THR A 1 302 ? -8.118 11.594 -12.319 1.00 98.25 302 THR A N 1
ATOM 2466 C CA . THR A 1 302 ? -7.246 10.432 -12.094 1.00 98.25 302 THR A CA 1
ATOM 2467 C C . THR A 1 302 ? -7.149 10.096 -10.607 1.00 98.25 302 THR A C 1
ATOM 2469 O O . THR A 1 302 ? -7.340 10.964 -9.746 1.00 98.25 302 THR A O 1
ATOM 2472 N N . LEU A 1 303 ? -6.830 8.842 -10.289 1.00 98.12 303 LEU A N 1
ATOM 2473 C CA . LEU A 1 303 ? -6.501 8.394 -8.938 1.00 98.12 303 LEU A CA 1
ATOM 2474 C C . LEU A 1 303 ? -5.319 9.197 -8.389 1.00 98.12 303 LEU A C 1
ATOM 2476 O O . LEU A 1 303 ? -5.387 9.687 -7.262 1.00 98.12 303 LEU A O 1
ATOM 2480 N N . LEU A 1 304 ? -4.273 9.423 -9.191 1.00 98.56 304 LEU A N 1
ATOM 2481 C CA . LEU A 1 304 ? -3.143 10.249 -8.758 1.00 98.56 304 LEU A CA 1
ATOM 2482 C C . LEU A 1 304 ? -3.585 11.677 -8.392 1.00 98.56 304 LEU A C 1
ATOM 2484 O O . LEU A 1 304 ? -3.174 12.196 -7.351 1.00 98.56 304 LEU A O 1
ATOM 2488 N N . LYS A 1 305 ? -4.468 12.299 -9.187 1.00 98.56 305 LYS A N 1
ATOM 2489 C CA . LYS A 1 305 ? -5.014 13.630 -8.881 1.00 98.56 305 LYS A CA 1
ATOM 2490 C C . LYS A 1 305 ? -5.813 13.639 -7.583 1.00 98.56 305 LYS A C 1
ATOM 2492 O O . LYS A 1 305 ? -5.627 14.554 -6.780 1.00 98.56 305 LYS A O 1
ATOM 2497 N N . LYS A 1 306 ? -6.640 12.614 -7.345 1.00 97.81 306 LYS A N 1
ATOM 2498 C CA . LYS A 1 306 ? -7.391 12.425 -6.089 1.00 97.81 306 LYS A CA 1
ATOM 2499 C C . LYS A 1 306 ? -6.449 12.350 -4.882 1.00 97.81 306 LYS A C 1
ATOM 2501 O O . LYS A 1 306 ? -6.710 12.996 -3.871 1.00 97.81 306 LYS A O 1
ATOM 2506 N N . ILE A 1 307 ? -5.352 11.600 -4.994 1.00 98.00 307 ILE A N 1
ATOM 2507 C CA . ILE A 1 307 ? -4.384 11.405 -3.904 1.00 98.00 307 ILE A CA 1
ATOM 2508 C C . ILE A 1 307 ? -3.595 12.689 -3.632 1.00 98.00 307 ILE A C 1
ATOM 2510 O O . ILE A 1 307 ? -3.481 13.132 -2.488 1.00 98.00 307 ILE A O 1
ATOM 2514 N N . ILE A 1 308 ? -3.008 13.289 -4.670 1.00 98.00 308 ILE A N 1
ATOM 2515 C CA . ILE A 1 308 ? -2.073 14.406 -4.503 1.00 98.00 308 ILE A CA 1
ATOM 2516 C C . ILE A 1 308 ? -2.804 15.728 -4.248 1.00 98.00 308 ILE A C 1
ATOM 2518 O O . ILE A 1 308 ? -2.338 16.531 -3.428 1.00 98.00 308 ILE A O 1
ATOM 2522 N N . ALA A 1 309 ? -3.955 15.925 -4.900 1.00 97.56 309 ALA A N 1
ATOM 2523 C CA . ALA A 1 309 ? -4.759 17.146 -4.887 1.00 97.56 309 ALA A CA 1
ATOM 2524 C C . ALA A 1 309 ? -3.977 18.401 -5.332 1.00 97.56 309 ALA A C 1
ATOM 2526 O O . ALA A 1 309 ? -4.109 19.473 -4.742 1.00 97.56 309 ALA A O 1
ATOM 2527 N N . LYS A 1 310 ? -3.128 18.253 -6.360 1.00 98.00 310 LYS A N 1
ATOM 2528 C CA . LYS A 1 310 ? -2.369 19.334 -7.016 1.00 98.00 310 LYS A CA 1
ATOM 2529 C C . LYS A 1 310 ? -2.268 19.073 -8.515 1.00 98.00 310 LYS A C 1
ATOM 2531 O O . LYS A 1 310 ? -2.328 17.922 -8.936 1.00 98.00 310 LYS A O 1
ATOM 2536 N N . ASP A 1 311 ? -2.063 20.133 -9.288 1.00 98.12 311 ASP A N 1
ATOM 2537 C CA . ASP A 1 311 ? -1.880 20.047 -10.743 1.00 98.12 311 ASP A CA 1
ATOM 2538 C C . ASP A 1 311 ? -0.440 19.701 -11.132 1.00 98.12 311 ASP A C 1
ATOM 2540 O O . ASP A 1 311 ? -0.205 19.110 -12.179 1.00 98.12 311 ASP A O 1
ATOM 2544 N N . GLN A 1 312 ? 0.530 20.056 -10.289 1.00 98.38 312 GLN A N 1
ATOM 2545 C CA . GLN A 1 312 ? 1.949 19.857 -10.554 1.00 98.38 312 GLN A CA 1
ATOM 2546 C C . GLN A 1 312 ? 2.698 19.543 -9.257 1.00 98.38 312 GLN A C 1
ATOM 2548 O O . GLN A 1 312 ? 2.414 20.133 -8.208 1.00 98.38 312 GLN A O 1
ATOM 2553 N N . ILE A 1 313 ? 3.668 18.631 -9.335 1.00 98.31 313 ILE A N 1
ATOM 2554 C CA . ILE A 1 313 ? 4.629 18.339 -8.261 1.00 98.31 313 ILE A CA 1
ATOM 2555 C C . ILE A 1 313 ? 6.036 18.146 -8.832 1.00 98.31 313 ILE A C 1
ATOM 2557 O O . ILE A 1 313 ? 6.206 17.950 -10.033 1.00 98.31 313 ILE A O 1
ATOM 2561 N N . GLU A 1 314 ? 7.040 18.187 -7.961 1.00 98.06 314 GLU A N 1
ATOM 2562 C CA . GLU A 1 314 ? 8.416 17.811 -8.281 1.00 98.06 314 GLU A CA 1
ATOM 2563 C C . GLU A 1 314 ? 8.692 16.370 -7.831 1.00 98.06 314 GLU A C 1
ATOM 2565 O O . GLU A 1 314 ? 8.219 15.941 -6.777 1.00 98.06 314 GLU A O 1
ATOM 2570 N N . VAL A 1 315 ? 9.469 15.617 -8.612 1.00 98.00 315 VAL A N 1
ATOM 2571 C CA . VAL A 1 315 ? 9.793 14.204 -8.342 1.00 98.00 315 VAL A CA 1
ATOM 2572 C C . VAL A 1 315 ? 11.279 13.925 -8.534 1.00 98.00 315 VAL A C 1
ATOM 2574 O O . VAL A 1 315 ? 11.973 14.661 -9.234 1.00 98.00 315 VAL A O 1
ATOM 2577 N N . ASN A 1 316 ? 11.800 12.868 -7.906 1.00 97.12 316 ASN A N 1
ATOM 2578 C CA . ASN A 1 316 ? 13.128 12.346 -8.246 1.00 97.12 316 ASN A CA 1
ATOM 2579 C C . ASN A 1 316 ? 13.085 11.577 -9.581 1.00 97.12 316 ASN A C 1
ATOM 2581 O O . ASN A 1 316 ? 12.011 11.250 -10.066 1.00 97.12 316 ASN A O 1
ATOM 2585 N N . SER A 1 317 ? 14.238 11.274 -10.190 1.00 95.38 317 SER A N 1
ATOM 2586 C CA . SER A 1 317 ? 14.237 10.529 -11.457 1.00 95.38 317 SER A CA 1
ATOM 2587 C C . SER A 1 317 ? 15.530 9.747 -11.697 1.00 95.38 317 SER A C 1
ATOM 2589 O O . SER A 1 317 ? 16.636 10.264 -11.509 1.00 95.38 317 SER A O 1
ATOM 2591 N N . ARG A 1 318 ? 15.396 8.455 -12.033 1.00 92.81 318 ARG A N 1
ATOM 2592 C CA . ARG A 1 318 ? 16.505 7.489 -12.197 1.00 92.81 318 ARG A CA 1
ATOM 2593 C C . ARG A 1 318 ? 16.257 6.478 -13.323 1.00 92.81 318 ARG A C 1
ATOM 2595 O O . ARG A 1 318 ? 16.709 5.336 -13.228 1.00 92.81 318 ARG A O 1
ATOM 2602 N N . HIS A 1 319 ? 15.570 6.873 -14.388 1.00 92.81 319 HIS A N 1
ATOM 2603 C CA . HIS A 1 319 ? 15.248 5.987 -15.508 1.00 92.81 319 HIS A CA 1
ATOM 2604 C C . HIS A 1 319 ? 15.898 6.463 -16.810 1.00 92.81 319 HIS A C 1
ATOM 2606 O O . HIS A 1 319 ? 16.202 7.633 -17.013 1.00 92.81 319 HIS A O 1
ATOM 2612 N N . LYS A 1 320 ? 16.170 5.503 -17.693 1.00 93.12 320 LYS A N 1
ATOM 2613 C CA . LYS A 1 320 ? 16.775 5.759 -19.010 1.00 93.12 320 LYS A CA 1
ATOM 2614 C C . LYS A 1 320 ? 15.795 5.577 -20.160 1.00 93.12 320 LYS A C 1
ATOM 2616 O O . LYS A 1 320 ? 16.138 5.909 -21.287 1.00 93.12 320 LYS A O 1
ATOM 2621 N N . ASN A 1 321 ? 14.624 5.018 -19.875 1.00 93.88 321 ASN A N 1
ATOM 2622 C CA . ASN A 1 321 ? 13.594 4.732 -20.859 1.00 93.88 321 ASN A CA 1
ATOM 2623 C C . ASN A 1 321 ? 12.236 5.187 -20.325 1.00 93.88 321 ASN A C 1
ATOM 2625 O O . ASN A 1 321 ? 12.082 5.310 -19.106 1.00 93.88 321 ASN A O 1
ATOM 2629 N N . HIS A 1 322 ? 11.268 5.342 -21.217 1.00 93.88 322 HIS A N 1
ATOM 2630 C CA . HIS A 1 322 ? 9.875 5.647 -20.906 1.00 93.88 322 HIS A CA 1
ATOM 2631 C C . HIS A 1 322 ? 8.922 4.777 -21.733 1.00 93.88 322 HIS A C 1
ATOM 2633 O O . HIS A 1 322 ? 9.314 4.106 -22.695 1.00 93.88 322 HIS A O 1
ATOM 2639 N N . ILE A 1 323 ? 7.654 4.795 -21.334 1.00 93.69 323 ILE A N 1
ATOM 2640 C CA . ILE A 1 323 ? 6.548 4.161 -22.051 1.00 93.69 323 ILE A CA 1
ATOM 2641 C C . ILE A 1 323 ? 6.103 5.109 -23.170 1.00 93.69 323 ILE A C 1
ATOM 2643 O O . ILE A 1 323 ? 5.761 6.251 -22.862 1.00 93.69 323 ILE A O 1
ATOM 2647 N N . PRO A 1 324 ? 6.074 4.683 -24.445 1.00 91.94 324 PRO A N 1
ATOM 2648 C CA . PRO A 1 324 ? 5.707 5.581 -25.541 1.00 91.94 324 PRO A CA 1
ATOM 2649 C C . PRO A 1 324 ? 4.200 5.848 -25.631 1.00 91.94 324 PRO A C 1
ATOM 2651 O O . PRO A 1 324 ? 3.786 6.898 -26.108 1.00 91.94 324 PRO A O 1
ATOM 2654 N N . SER A 1 325 ? 3.367 4.880 -25.238 1.00 92.56 325 SER A N 1
ATOM 2655 C CA . SER A 1 325 ? 1.905 4.985 -25.276 1.00 92.56 325 SER A CA 1
ATOM 2656 C C . SER A 1 325 ? 1.250 3.850 -24.489 1.00 92.56 325 SER A C 1
ATOM 2658 O O . SER A 1 325 ? 1.883 2.826 -24.227 1.00 92.56 325 SER A O 1
ATOM 2660 N N . VAL A 1 326 ? -0.027 4.032 -24.158 1.00 93.94 326 VAL A N 1
ATOM 2661 C CA . VAL A 1 326 ? -0.918 3.031 -23.551 1.00 93.94 326 VAL A CA 1
ATOM 2662 C C . VAL A 1 326 ? -2.287 3.068 -24.234 1.00 93.94 326 VAL A C 1
ATOM 2664 O O . VAL A 1 326 ? -2.603 4.032 -24.930 1.00 93.94 326 VAL A O 1
ATOM 2667 N N . ASN A 1 327 ? -3.082 2.012 -24.067 1.00 92.62 327 ASN A N 1
ATOM 2668 C CA . ASN A 1 327 ? -4.381 1.828 -24.714 1.00 92.62 327 ASN A CA 1
ATOM 2669 C C . ASN A 1 327 ? -5.509 1.698 -23.676 1.00 92.62 327 ASN A C 1
ATOM 2671 O O . ASN A 1 327 ? -6.452 2.481 -23.697 1.00 92.62 327 ASN A O 1
ATOM 2675 N N . THR A 1 328 ? -5.418 0.716 -22.778 1.00 94.50 328 THR A N 1
ATOM 2676 C CA . THR A 1 328 ? -6.413 0.426 -21.732 1.00 94.50 328 THR A CA 1
ATOM 2677 C C . THR A 1 328 ? -6.133 1.219 -20.458 1.00 94.50 328 THR A C 1
ATOM 2679 O O . THR A 1 328 ? -7.061 1.699 -19.809 1.00 94.50 328 THR A O 1
ATOM 2682 N N . PHE A 1 329 ? -4.860 1.356 -20.085 1.00 96.69 329 PHE A N 1
ATOM 2683 C CA . PHE A 1 329 ? -4.450 2.185 -18.953 1.00 96.69 329 PHE A CA 1
ATOM 2684 C C . PHE A 1 329 ? -4.666 3.670 -19.256 1.00 96.69 329 PHE A C 1
ATOM 2686 O O . PHE A 1 329 ? -4.472 4.134 -20.380 1.00 96.69 329 PHE A O 1
ATOM 2693 N N . LYS A 1 330 ? -5.019 4.434 -18.222 1.00 97.38 330 LYS A N 1
ATOM 2694 C CA . LYS A 1 330 ? -5.105 5.892 -18.278 1.00 97.38 330 LYS A CA 1
ATOM 2695 C C . LYS A 1 330 ? -3.766 6.496 -17.859 1.00 97.38 330 LYS A C 1
ATOM 2697 O O . LYS A 1 330 ? -3.168 6.052 -16.883 1.00 97.38 330 LYS A O 1
ATOM 2702 N N . VAL A 1 331 ? -3.307 7.521 -18.576 1.00 98.50 331 VAL A N 1
ATOM 2703 C CA . VAL A 1 331 ? -2.147 8.314 -18.147 1.00 98.50 331 VAL A CA 1
ATOM 2704 C C . VAL A 1 331 ? -2.565 9.273 -17.037 1.00 98.50 331 VAL A C 1
ATOM 2706 O O . VAL A 1 331 ? -3.533 10.017 -17.195 1.00 98.50 331 VAL A O 1
ATOM 2709 N N . SER A 1 332 ? -1.831 9.250 -15.924 1.00 98.25 332 SER A N 1
ATOM 2710 C CA . SER A 1 332 ? -2.122 10.067 -14.740 1.00 98.25 332 SER A CA 1
ATOM 2711 C C . SER A 1 332 ? -1.178 11.249 -14.566 1.00 98.25 332 SER A C 1
ATOM 2713 O O . SER A 1 332 ? -1.520 12.197 -13.862 1.00 98.25 332 SER A O 1
ATOM 2715 N N . ALA A 1 333 ? 0.002 11.211 -15.186 1.00 98.62 333 ALA A N 1
ATOM 2716 C CA . ALA A 1 333 ? 0.918 12.339 -15.198 1.00 98.62 333 ALA A CA 1
ATOM 2717 C C . ALA A 1 333 ? 1.875 12.301 -16.390 1.00 98.62 333 ALA A C 1
ATOM 2719 O O . ALA A 1 333 ? 2.257 11.222 -16.855 1.00 98.62 333 ALA A O 1
ATOM 2720 N N . TYR A 1 334 ? 2.312 13.489 -16.800 1.00 98.31 334 TYR A N 1
ATOM 2721 C CA . TYR A 1 334 ? 3.371 13.697 -17.782 1.00 98.31 334 TYR A CA 1
ATOM 2722 C C . TYR A 1 334 ? 4.495 14.554 -17.204 1.00 98.31 334 TYR A C 1
ATOM 2724 O O . TYR A 1 334 ? 4.245 15.456 -16.406 1.00 98.31 334 TYR A O 1
ATOM 2732 N N . SER A 1 335 ? 5.725 14.334 -17.647 1.00 96.94 335 SER A N 1
ATOM 2733 C CA . SER A 1 335 ? 6.831 15.268 -17.432 1.00 96.94 335 SER A CA 1
ATOM 2734 C C . SER A 1 335 ? 6.690 16.524 -18.308 1.00 96.94 335 SER A C 1
ATOM 2736 O O . SER A 1 335 ? 5.861 16.593 -19.217 1.00 96.94 335 SER A O 1
ATOM 2738 N N . GLU A 1 336 ? 7.526 17.538 -18.064 1.00 94.00 336 GLU A N 1
ATOM 2739 C CA . GLU A 1 336 ? 7.534 18.790 -18.848 1.00 94.00 336 GLU A CA 1
ATOM 2740 C C . GLU A 1 336 ? 7.869 18.585 -20.337 1.00 94.00 336 GLU A C 1
ATOM 2742 O O . GLU A 1 336 ? 7.481 19.395 -21.176 1.00 94.00 336 GLU A O 1
ATOM 2747 N N . ASP A 1 337 ? 8.559 17.495 -20.678 1.00 93.88 337 ASP A N 1
ATOM 2748 C CA . ASP A 1 337 ? 8.862 17.077 -22.049 1.00 93.88 337 ASP A CA 1
ATOM 2749 C C . ASP A 1 337 ? 7.857 16.061 -22.621 1.00 93.88 337 ASP A C 1
ATOM 2751 O O . ASP A 1 337 ? 8.112 15.470 -23.669 1.00 93.88 337 ASP A O 1
ATOM 2755 N N . GLY A 1 338 ? 6.717 15.862 -21.951 1.00 94.38 338 GLY A N 1
ATOM 2756 C CA . GLY A 1 338 ? 5.605 15.045 -22.438 1.00 94.38 338 GLY A CA 1
ATOM 2757 C C . GLY A 1 338 ? 5.791 13.533 -22.295 1.00 94.38 338 GLY A C 1
ATOM 2758 O O . GLY A 1 338 ? 5.014 12.780 -22.879 1.00 94.38 338 GLY A O 1
ATOM 2759 N N . GLN A 1 339 ? 6.788 13.063 -21.537 1.00 95.88 339 GLN A N 1
ATOM 2760 C CA . GLN A 1 339 ? 6.931 11.633 -21.247 1.00 95.88 339 GLN A CA 1
ATOM 2761 C C . GLN A 1 339 ? 5.897 11.199 -20.209 1.00 95.88 339 GLN A C 1
ATOM 2763 O O . GLN A 1 339 ? 5.566 11.950 -19.293 1.00 95.88 339 GLN A O 1
ATOM 2768 N N . ILE A 1 340 ? 5.386 9.976 -20.352 1.00 97.69 340 ILE A N 1
ATOM 2769 C CA . ILE A 1 340 ? 4.451 9.379 -19.395 1.00 97.69 340 ILE A CA 1
ATOM 2770 C C . ILE A 1 340 ? 5.190 9.103 -18.081 1.00 97.69 340 ILE A C 1
ATOM 2772 O O . ILE A 1 340 ? 6.146 8.330 -18.055 1.00 97.69 340 ILE A O 1
ATOM 2776 N N . GLU A 1 341 ? 4.697 9.689 -16.993 1.00 98.44 341 GLU A N 1
ATOM 2777 C CA . GLU A 1 341 ? 5.290 9.603 -15.651 1.00 98.44 341 GLU A CA 1
ATOM 2778 C C . GLU A 1 341 ? 4.431 8.813 -14.665 1.00 98.44 341 GLU A C 1
ATOM 2780 O O . GLU A 1 341 ? 4.931 8.323 -13.653 1.00 98.44 341 GLU A O 1
ATOM 2785 N N . ALA A 1 342 ? 3.137 8.668 -14.944 1.00 98.62 342 ALA A N 1
ATOM 2786 C CA . ALA A 1 342 ? 2.263 7.811 -14.163 1.00 98.62 342 ALA A CA 1
ATOM 2787 C C . ALA A 1 342 ? 1.152 7.204 -15.018 1.00 98.62 342 ALA A C 1
ATOM 2789 O O . ALA A 1 342 ? 0.641 7.843 -15.939 1.00 98.62 342 ALA A O 1
ATOM 2790 N N . LEU A 1 343 ? 0.758 5.983 -14.670 1.00 98.06 343 LEU A N 1
ATOM 2791 C CA . LEU A 1 343 ? -0.338 5.238 -15.278 1.00 98.06 343 LEU A CA 1
ATOM 2792 C C . LEU A 1 343 ? -1.259 4.690 -14.195 1.00 98.06 343 LEU A C 1
ATOM 2794 O O . LEU A 1 343 ? -0.795 4.282 -13.134 1.00 98.06 343 LEU A O 1
ATOM 2798 N N . GLU A 1 344 ? -2.543 4.569 -14.494 1.00 98.31 344 GLU A N 1
ATOM 2799 C CA . GLU A 1 344 ? -3.499 3.888 -13.628 1.00 98.31 344 GLU A CA 1
ATOM 2800 C C . GLU A 1 344 ? -4.524 3.088 -14.427 1.00 98.31 344 GLU A C 1
ATOM 2802 O O . GLU A 1 344 ? -4.763 3.347 -15.609 1.00 98.31 344 GLU A O 1
ATOM 2807 N N . LEU A 1 345 ? -5.156 2.118 -13.771 1.00 97.50 345 LEU A N 1
ATOM 2808 C CA . LEU A 1 345 ? -6.231 1.333 -14.365 1.00 97.50 345 LEU A CA 1
ATOM 2809 C C . LEU A 1 345 ? -7.557 1.667 -13.672 1.00 97.50 345 LEU A C 1
ATOM 2811 O O . LEU A 1 345 ? -7.841 1.186 -12.578 1.00 97.50 345 LEU A O 1
ATOM 2815 N N . SER A 1 346 ? -8.364 2.523 -14.303 1.00 92.75 346 SER A N 1
ATOM 2816 C CA . SER A 1 346 ? -9.518 3.179 -13.663 1.00 92.75 346 SER A CA 1
ATOM 2817 C C . SER A 1 346 ? -10.682 2.250 -13.289 1.00 92.75 346 SER A C 1
ATOM 2819 O O . SER A 1 346 ? -11.550 2.654 -12.522 1.00 92.75 346 SER A O 1
ATOM 2821 N N . ASN A 1 347 ? -10.739 1.026 -13.825 1.00 92.81 347 ASN A N 1
ATOM 2822 C CA . ASN A 1 347 ? -11.760 0.024 -13.486 1.00 92.81 347 ASN A CA 1
ATOM 2823 C C . ASN A 1 347 ? -11.310 -0.957 -12.387 1.00 92.81 347 ASN A C 1
ATOM 2825 O O . ASN A 1 347 ? -11.928 -2.009 -12.220 1.00 92.81 347 ASN A O 1
ATOM 2829 N N . LYS A 1 348 ? -10.225 -0.637 -11.679 1.00 95.12 348 LYS A N 1
ATOM 2830 C CA . LYS A 1 348 ? -9.688 -1.403 -10.554 1.00 95.12 348 LYS A CA 1
ATOM 2831 C C . LYS A 1 348 ? -9.642 -0.533 -9.309 1.00 95.12 348 LYS A C 1
ATOM 2833 O O . LYS A 1 348 ? -9.602 0.692 -9.409 1.00 95.12 348 LYS A O 1
ATOM 2838 N N . ARG A 1 349 ? -9.636 -1.168 -8.139 1.00 93.25 349 ARG A N 1
ATOM 2839 C CA . ARG A 1 349 ? -9.624 -0.480 -6.842 1.00 93.25 349 ARG A CA 1
ATOM 2840 C C . ARG A 1 349 ? -8.391 0.408 -6.680 1.00 93.25 349 ARG A C 1
ATOM 2842 O O . ARG A 1 349 ? -8.516 1.592 -6.384 1.00 93.25 349 ARG A O 1
ATOM 2849 N N . PHE A 1 350 ? -7.206 -0.157 -6.908 1.00 98.19 350 PHE A N 1
ATOM 2850 C CA . PHE A 1 350 ? -5.947 0.583 -6.871 1.00 98.19 350 PHE A CA 1
ATOM 2851 C C . PHE A 1 350 ? -4.902 -0.113 -7.741 1.00 98.19 350 PHE A C 1
ATOM 2853 O O . PHE A 1 350 ? -4.254 -1.055 -7.305 1.00 98.19 350 PHE A O 1
ATOM 2860 N N . ILE A 1 351 ? -4.709 0.352 -8.972 1.00 98.50 351 ILE A N 1
ATOM 2861 C CA . ILE A 1 351 ? -3.558 -0.029 -9.797 1.00 98.50 351 ILE A CA 1
ATOM 2862 C C . ILE A 1 351 ? -2.908 1.274 -10.233 1.00 98.50 351 ILE A C 1
ATOM 2864 O O . ILE A 1 351 ? -3.464 1.985 -11.069 1.00 98.50 351 ILE A O 1
ATOM 2868 N N . LEU A 1 352 ? -1.761 1.593 -9.639 1.00 98.81 352 LEU A N 1
ATOM 2869 C CA . LEU A 1 352 ? -1.028 2.828 -9.891 1.00 98.81 352 LEU A CA 1
ATOM 2870 C C . LEU A 1 352 ? 0.428 2.500 -10.212 1.00 98.81 352 LEU A C 1
ATOM 2872 O O . LEU A 1 352 ? 1.129 1.861 -9.431 1.00 98.81 352 LEU A O 1
ATOM 2876 N N . GLY A 1 353 ? 0.891 2.958 -11.365 1.00 98.69 353 GLY A N 1
ATOM 2877 C CA . GLY A 1 353 ? 2.286 2.943 -11.762 1.00 98.69 353 GLY A CA 1
ATOM 2878 C C . GLY A 1 353 ? 2.852 4.356 -11.757 1.00 98.69 353 GLY A C 1
ATOM 2879 O O . GLY A 1 353 ? 2.214 5.264 -12.281 1.00 98.69 353 GLY A O 1
ATOM 2880 N N . VAL A 1 354 ? 4.045 4.544 -11.200 1.00 98.75 354 VAL A N 1
ATOM 2881 C CA . VAL A 1 354 ? 4.779 5.816 -11.234 1.00 98.75 354 VAL A CA 1
ATOM 2882 C C . VAL A 1 354 ? 6.211 5.592 -11.706 1.00 98.75 354 VAL A C 1
ATOM 2884 O O . VAL A 1 354 ? 6.841 4.588 -11.368 1.00 98.75 354 VAL A O 1
ATOM 2887 N N . GLN A 1 355 ? 6.742 6.512 -12.502 1.00 98.12 355 GLN A N 1
ATOM 2888 C CA . GLN A 1 355 ? 8.047 6.358 -13.144 1.00 98.12 355 GLN A CA 1
ATOM 2889 C C . GLN A 1 355 ? 9.206 6.760 -12.217 1.00 98.12 355 GLN A C 1
ATOM 2891 O O . GLN A 1 355 ? 10.321 6.246 -12.360 1.00 98.12 355 GLN A O 1
ATOM 2896 N N . TRP A 1 356 ? 8.930 7.613 -11.230 1.00 98.06 356 TRP A N 1
ATOM 2897 C CA . TRP A 1 356 ? 9.865 8.011 -10.181 1.00 98.06 356 TRP A CA 1
ATOM 2898 C C . TRP A 1 356 ? 9.896 7.017 -9.004 1.00 98.06 356 TRP A C 1
ATOM 2900 O O . TRP A 1 356 ? 9.265 5.960 -9.021 1.00 98.06 356 TRP A O 1
ATOM 2910 N N . HIS A 1 357 ? 10.670 7.357 -7.971 1.00 97.62 357 HIS A N 1
ATOM 2911 C CA . HIS A 1 357 ? 10.908 6.547 -6.777 1.00 97.62 357 HIS A CA 1
ATOM 2912 C C . HIS A 1 357 ? 10.327 7.204 -5.508 1.00 97.62 357 HIS A C 1
ATOM 2914 O O . HIS A 1 357 ? 11.088 7.800 -4.729 1.00 97.62 357 HIS A O 1
ATOM 2920 N N . PRO A 1 358 ? 8.999 7.137 -5.274 1.00 97.69 358 PRO A N 1
ATOM 2921 C CA . PRO A 1 358 ? 8.363 7.725 -4.092 1.00 97.69 358 PRO A CA 1
ATOM 2922 C C . PRO A 1 358 ? 8.874 7.113 -2.778 1.00 97.69 358 PRO A C 1
ATOM 2924 O O . PRO A 1 358 ? 8.937 7.799 -1.757 1.00 97.69 358 PRO A O 1
ATOM 2927 N N . GLU A 1 359 ? 9.311 5.851 -2.791 1.00 97.25 359 GLU A N 1
ATOM 2928 C CA . GLU A 1 359 ? 9.846 5.143 -1.625 1.00 97.25 359 GLU A CA 1
ATOM 2929 C C . GLU A 1 359 ? 11.112 5.813 -1.063 1.00 97.25 359 GLU A C 1
ATOM 2931 O O . GLU A 1 359 ? 11.385 5.742 0.135 1.00 97.25 359 GLU A O 1
ATOM 2936 N N . LYS A 1 360 ? 11.861 6.523 -1.917 1.00 96.25 360 LYS A N 1
ATOM 2937 C CA . LYS A 1 360 ? 13.099 7.247 -1.568 1.00 96.25 360 LYS A CA 1
ATOM 2938 C C . LYS A 1 360 ? 12.856 8.688 -1.111 1.00 96.25 360 LYS A C 1
ATOM 2940 O O . LYS A 1 360 ? 13.812 9.419 -0.857 1.00 96.25 360 LYS A O 1
ATOM 2945 N N . MET A 1 361 ? 11.597 9.114 -1.034 1.00 96.56 361 MET A N 1
ATOM 2946 C CA . MET A 1 361 ? 11.212 10.509 -0.783 1.00 96.56 361 MET A CA 1
ATOM 2947 C C . MET A 1 361 ? 10.370 10.694 0.487 1.00 96.56 361 MET A C 1
ATOM 2949 O O . MET A 1 361 ? 10.079 11.819 0.884 1.00 96.56 361 MET A O 1
ATOM 2953 N N . LEU A 1 362 ? 10.002 9.602 1.160 1.00 94.25 362 LEU A N 1
ATOM 2954 C CA . LEU A 1 362 ? 9.043 9.615 2.272 1.00 94.25 362 LEU A CA 1
ATOM 2955 C C . LEU A 1 362 ? 9.478 10.427 3.493 1.00 94.25 362 LEU A C 1
ATOM 2957 O O . LEU A 1 362 ? 8.634 10.814 4.293 1.00 94.25 362 LEU A O 1
ATOM 2961 N N . ASP A 1 363 ? 10.775 10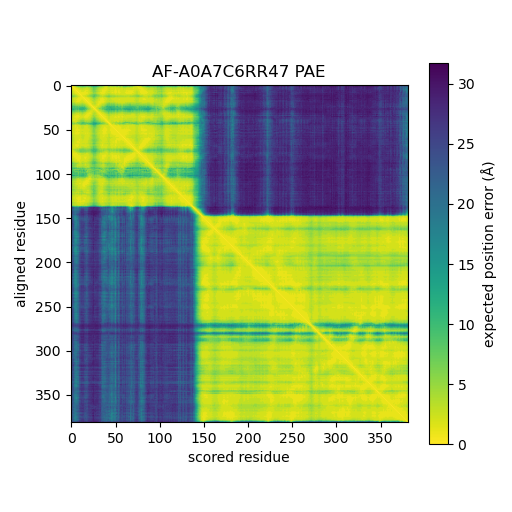.659 3.670 1.00 91.69 363 ASP A N 1
ATOM 2962 C CA . ASP A 1 363 ? 11.285 11.427 4.809 1.00 91.69 363 ASP A CA 1
ATOM 2963 C C . ASP A 1 363 ? 11.131 12.945 4.633 1.00 91.69 363 ASP A C 1
ATOM 2965 O O . ASP A 1 363 ? 11.293 13.680 5.603 1.00 91.69 363 ASP A O 1
ATOM 2969 N N . TYR A 1 364 ? 10.847 13.430 3.419 1.00 93.31 364 TYR A N 1
ATOM 2970 C CA . TYR A 1 364 ? 10.821 14.869 3.138 1.00 93.31 364 TYR A CA 1
ATOM 2971 C C . TYR A 1 364 ? 9.709 15.340 2.196 1.00 93.31 364 TYR A C 1
ATOM 2973 O O . TYR A 1 364 ? 9.548 16.551 2.055 1.00 93.31 364 TYR A O 1
ATOM 2981 N N . ASP A 1 365 ? 8.966 14.439 1.546 1.00 97.12 365 ASP A N 1
ATOM 2982 C CA . ASP A 1 365 ? 7.877 14.811 0.640 1.00 97.12 365 ASP A CA 1
ATOM 2983 C C . ASP A 1 365 ? 6.525 14.228 1.090 1.00 97.12 365 ASP A C 1
ATOM 2985 O O . ASP A 1 365 ? 6.305 13.011 1.132 1.00 97.12 365 ASP A O 1
ATOM 2989 N N . ASP A 1 366 ? 5.585 15.117 1.415 1.00 95.25 366 ASP A N 1
ATOM 2990 C CA . ASP A 1 366 ? 4.237 14.753 1.857 1.00 95.25 366 ASP A CA 1
ATOM 2991 C C . ASP A 1 366 ? 3.391 14.116 0.747 1.00 95.25 366 ASP A C 1
ATOM 2993 O O . ASP A 1 366 ? 2.549 13.265 1.026 1.00 95.25 366 ASP A O 1
ATOM 2997 N N . ASN A 1 367 ? 3.601 14.483 -0.518 1.00 97.44 367 ASN A N 1
ATOM 2998 C CA . ASN A 1 367 ? 2.870 13.906 -1.649 1.00 97.44 367 ASN A CA 1
ATOM 2999 C C . ASN A 1 367 ? 3.242 12.423 -1.811 1.00 97.44 367 ASN A C 1
ATOM 3001 O O . ASN A 1 367 ? 2.370 11.580 -2.010 1.00 97.44 367 ASN A O 1
ATOM 3005 N N . MET A 1 368 ? 4.518 12.086 -1.622 1.00 97.38 368 MET A N 1
ATOM 3006 C CA . MET A 1 368 ? 5.003 10.700 -1.650 1.00 97.38 368 MET A CA 1
ATOM 3007 C C . MET A 1 368 ? 4.447 9.893 -0.475 1.00 97.38 368 MET A C 1
ATOM 3009 O O . MET A 1 368 ? 4.053 8.735 -0.630 1.00 97.38 368 MET A O 1
ATOM 3013 N N . ASN A 1 369 ? 4.318 10.533 0.691 1.00 94.75 369 ASN A N 1
ATOM 3014 C CA . ASN A 1 369 ? 3.625 9.953 1.836 1.00 94.75 369 ASN A CA 1
ATOM 3015 C C . ASN A 1 369 ? 2.145 9.663 1.554 1.00 94.75 369 ASN A C 1
ATOM 3017 O O . ASN A 1 369 ? 1.660 8.626 2.009 1.00 94.75 369 ASN A O 1
ATOM 3021 N N . LYS A 1 370 ? 1.442 10.539 0.823 1.00 97.50 370 LYS A N 1
ATOM 3022 C CA . LYS A 1 370 ? 0.036 10.332 0.438 1.00 97.50 370 LYS A CA 1
ATOM 3023 C C . LYS A 1 370 ? -0.140 9.136 -0.495 1.00 97.50 370 LYS A C 1
ATOM 3025 O O . LYS A 1 370 ? -1.068 8.369 -0.280 1.00 97.50 370 LYS A O 1
ATOM 3030 N N . ILE A 1 371 ? 0.761 8.932 -1.462 1.00 98.50 371 ILE A N 1
ATOM 3031 C CA . ILE A 1 371 ? 0.706 7.775 -2.380 1.00 98.50 371 ILE A CA 1
ATOM 3032 C C . ILE A 1 371 ? 0.741 6.460 -1.599 1.00 98.50 371 ILE A C 1
ATOM 3034 O O . ILE A 1 371 ? -0.144 5.625 -1.758 1.00 98.50 371 ILE A O 1
ATOM 3038 N N . PHE A 1 372 ? 1.724 6.293 -0.709 1.00 97.94 372 PHE A N 1
ATOM 3039 C CA . PHE A 1 372 ? 1.808 5.078 0.105 1.00 97.94 372 PHE A CA 1
ATOM 3040 C C . PHE A 1 372 ? 0.669 4.967 1.125 1.00 97.94 372 PHE A C 1
ATOM 3042 O O . PHE A 1 372 ? 0.230 3.861 1.420 1.00 97.94 372 PHE A O 1
ATOM 3049 N N . ALA A 1 373 ? 0.186 6.086 1.675 1.00 94.62 373 ALA A N 1
ATOM 3050 C CA . ALA A 1 373 ? -0.943 6.068 2.600 1.00 94.62 373 ALA A CA 1
ATOM 3051 C C . ALA A 1 373 ? -2.244 5.618 1.917 1.00 94.62 373 ALA A C 1
ATOM 3053 O O . ALA A 1 373 ? -2.938 4.780 2.486 1.00 94.62 373 ALA A O 1
ATOM 3054 N N . GLU A 1 374 ? -2.544 6.120 0.713 1.00 97.69 374 GLU A N 1
ATOM 3055 C CA . GLU A 1 374 ? -3.710 5.669 -0.061 1.00 97.69 374 GLU A CA 1
ATOM 3056 C C . GLU A 1 374 ? -3.549 4.203 -0.467 1.00 97.69 374 GLU A C 1
ATOM 3058 O O . GLU A 1 374 ? -4.463 3.420 -0.242 1.00 97.69 374 GLU A O 1
ATOM 3063 N N . PHE A 1 375 ? -2.374 3.800 -0.969 1.00 98.50 375 PHE A N 1
ATOM 3064 C CA . PHE A 1 375 ? -2.115 2.399 -1.308 1.00 98.50 375 PHE A CA 1
ATOM 3065 C C . PHE A 1 375 ? -2.414 1.470 -0.124 1.00 98.50 375 PHE A C 1
ATOM 3067 O O . PHE A 1 375 ? -3.195 0.537 -0.262 1.00 98.50 375 PHE A O 1
ATOM 3074 N N . ILE A 1 376 ? -1.864 1.755 1.063 1.00 96.19 376 ILE A N 1
ATOM 3075 C CA . ILE A 1 376 ? -2.140 0.938 2.251 1.00 96.19 376 ILE A CA 1
ATOM 3076 C C . ILE A 1 376 ? -3.609 1.023 2.668 1.00 96.19 376 ILE A C 1
ATOM 3078 O O . ILE A 1 376 ? -4.169 0.025 3.116 1.00 96.19 376 ILE A O 1
ATOM 3082 N N . ASN A 1 377 ? -4.259 2.177 2.527 1.00 92.62 377 ASN A N 1
ATOM 3083 C CA . ASN A 1 377 ? -5.680 2.302 2.829 1.00 92.62 377 ASN A CA 1
ATOM 3084 C C . ASN A 1 377 ? -6.538 1.351 1.979 1.00 92.62 377 ASN A C 1
ATOM 3086 O O . ASN A 1 377 ? -7.397 0.676 2.531 1.00 92.62 377 ASN A O 1
ATOM 3090 N N . GLU A 1 378 ? -6.246 1.233 0.683 1.00 94.69 378 GLU A N 1
ATOM 3091 C CA . GLU A 1 378 ? -6.969 0.349 -0.245 1.00 94.69 378 GLU A CA 1
ATOM 3092 C C . GLU A 1 378 ? -6.697 -1.150 -0.019 1.00 94.69 378 GLU A C 1
ATOM 3094 O O . GLU A 1 378 ? -7.420 -2.001 -0.540 1.00 94.69 378 GLU A O 1
ATOM 3099 N N . THR A 1 379 ? -5.673 -1.483 0.775 1.00 92.69 379 THR A N 1
ATOM 3100 C CA . THR A 1 379 ? -5.322 -2.866 1.158 1.00 92.69 379 THR A CA 1
ATOM 3101 C C . THR A 1 379 ? -5.945 -3.313 2.475 1.00 92.69 379 THR A C 1
ATOM 3103 O O . THR A 1 379 ? -5.854 -4.484 2.832 1.00 92.69 379 THR A O 1
ATOM 3106 N N . LYS A 1 380 ? -6.568 -2.404 3.230 1.00 81.06 380 LYS A N 1
ATOM 3107 C CA . LYS A 1 380 ? -7.249 -2.781 4.472 1.00 81.06 380 LYS A CA 1
ATOM 3108 C C . LYS A 1 380 ? -8.504 -3.581 4.128 1.00 81.06 380 LYS A C 1
ATOM 3110 O O . LYS A 1 380 ? -9.228 -3.220 3.200 1.00 81.06 380 LYS A O 1
ATOM 3115 N N . LYS A 1 381 ? -8.688 -4.689 4.842 1.00 60.94 381 LYS A N 1
ATOM 3116 C CA . LYS A 1 381 ? -9.897 -5.514 4.783 1.00 60.94 381 LYS A CA 1
ATOM 3117 C C . LYS A 1 381 ? -11.017 -4.874 5.584 1.00 60.94 381 LYS A C 1
ATOM 3119 O O . LYS A 1 381 ? -10.664 -4.117 6.518 1.00 60.94 381 LYS A O 1
#

Solvent-accessible surface area (backbone atoms only — not comparable to full-atom values): 21190 Å² total; per-residue (Å²): 133,63,49,51,29,26,28,41,49,35,69,59,91,69,26,33,51,31,34,38,37,39,38,44,50,100,86,68,53,76,48,75,45,44,41,59,46,46,42,67,64,58,90,97,55,51,62,68,58,35,34,44,49,29,36,31,43,39,23,52,25,44,62,42,81,75,42,44,37,50,71,53,75,60,98,58,37,38,40,37,37,31,30,32,43,80,77,41,76,61,85,44,72,33,51,69,56,49,72,55,49,49,101,49,27,43,62,46,74,42,78,43,54,57,94,46,51,90,79,48,76,49,79,68,55,69,43,56,52,24,52,79,67,70,46,51,64,75,84,63,77,82,60,66,70,67,70,61,53,28,33,28,29,33,50,47,41,63,43,64,49,98,83,69,44,85,42,73,45,73,64,65,43,54,49,50,49,35,46,77,59,53,32,39,69,37,85,41,74,78,77,68,100,65,65,58,68,80,46,48,62,90,72,53,77,80,83,47,72,66,47,47,52,53,50,49,60,56,53,72,67,32,38,23,38,38,37,54,56,67,92,78,75,45,71,63,55,55,47,53,53,51,51,30,60,75,70,56,39,27,33,44,20,23,29,49,34,23,45,48,49,40,43,50,37,33,50,77,67,76,41,90,75,76,72,70,40,70,71,84,68,94,66,67,42,64,46,82,93,54,81,59,52,51,53,35,42,38,34,81,99,28,71,61,25,69,61,59,70,50,58,64,52,73,37,37,26,76,44,65,55,38,48,85,69,72,75,77,46,44,75,24,23,26,34,88,83,68,45,57,37,23,36,31,38,86,94,44,87,42,39,42,22,31,43,38,60,48,52,81,33,54,94,81,34,69,60,38,42,37,53,52,44,50,54,50,56,71,21,51,127

Mean predicted aligned error: 13.98 Å

Sequence (381 aa):
MRKIISRGVIIEKDYFYAIFGRKVDEFGNEKEYYVIPGGGIEEDESLEENIIRELKEELSVDVKIIGYLGSDQNKNTISHFFRCEIINGKPILTGEESKKNNKNNYYEIVKLNFNEIDKIDINSKNLIKNAFQEKYVKNEKIYIESIKKPIIGIVGRPDLTTDDDNVLIVEEHYRKAIVKKGGIPFLILPPQDLIYYTTKPNEANRLTDEEKNDLERIIDMCDGIVMQGGYKWYEYDEFICKYAIEKDIPLLAMCMSMQLLGKIDSLMNNKSEYHNVPNNNNVNHFQKGVKYAHKINIEDNTLLKKIIAKDQIEVNSRHKNHIPSVNTFKVSAYSEDGQIEALELSNKRFILGVQWHPEKMLDYDDNMNKIFAEFINETKK

Nearest PDB structures (foldseek):
  3fij-assembly1_B  TM=7.818E-01  e=6.563E-16  Listeria innocua
  3fij-assembly1_G  TM=7.735E-01  e=2.674E-15  Listeria innocua
  3gwy-assembly1_B  TM=7.605E-01  e=1.221E-08  Bacteroides fragilis NCTC 9343
  5zrc-assembly1_A  TM=7.466E-01  e=1.064E-07  Mycolicibacterium smegmatis MC2 155
  3ffu-assembly1_B  TM=6.696E-01  e=2.105E-06  Bdellovibrio bacteriovorus

Radius of gyration: 28.46 Å; Cα contacts (8 Å, |Δi|>4): 783; chains: 1; bounding box: 66×55×77 Å

Secondary structure (DSSP, 8-state):
-PEEEEEEEEEETTEEEEEEE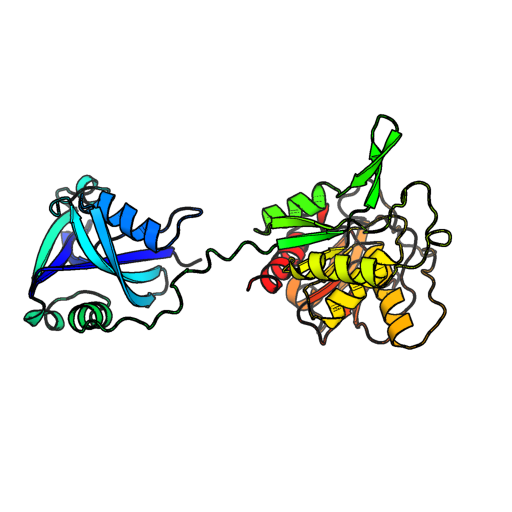EEE-TT--EEEEEE-S--BPPTT--HHHHHHHHHHHHH--EEEEEEEEEEEE-SSEEEEEEEEEEEES-----HHHHHH-BTTEEEEEEEEEGGGTTTS-BTTHHHHHHHHTT-PPP-S----------EEEEE-EEEE-TT--EEEE--HHHHHHHHHTT-EEEEEPP-SS--TTTS-TTTSPPPPHHHHHHHHHHHTT-SEEEE---S---HHHHHHHHHHHHTT--EEEETHHHHHHHHHHHHHTT-----PEEP-SSS--B-SS-S--EEEEEPSSSHHHHHH-SSEEEE--B-SEE----SSSEEEEEETT--EEEEE-TTSSSEEEESS-GGGTTTT-HHHHHHHHHHHHHH--

Foldseek 3Di:
DAWEKEFEWEDDPQKTKWKWKWAQDPVRDIDIAIEGFTTTDDPPDWSLRRRQVRCCAAFVFGKDFPAWLAWDDDPHYIYTYTYIYTPDDGGDGHHDLVVVDDPRMHMDMDIDGLVCLVVHRYPPSNSSVCSVVVNHDPDPPPTPCPLVQFEEEEEWDWDADPVRDTDTDDDVLVCCLSVVLRHHYDYDYQQDPDSRNPAAQVRDDDDDPVSLVVSLVVLVSGLAYEYDDDDDDHVSLLSSVVSCVVVLRAYEYEAVRLLSVQVNQCVVVVNPDFDWAFDDDDQDQADPPDLFRFKKAFDPPDPLCVQQVDRMDTAHHHHGTAGPDGDQWDQGIATPRGTRAKTFRVVGLHDIYGNGDLSVNCVPDVSSSSVSNSSSVSSGD

pLDDT: mean 91.55, std 9.92, range [36.88, 98.81]